Protein AF-A0A1B6L6F0-F1 (afdb_monomer)

Sequence (687 aa):
ADAGRYPHAPHSHRTSTPITMFGAASELLIATINPLDIIGNVQRLTSFTADAQIAKASQCVFVDTGARKYSDWEDYLGNNTLQKCIYCYPTRGLYENDSNNEVCISFGTSPACDLISRVVSIFDTVSTVVTVAATGVGIAALCTVPIAGPVLAATAVAGVSTSVYGVSRGSYELYDRASHSQSIGLSDAEARAHWLSIVGSSLGFAQGRMLASMTKAARAGEIMSKAGRIAFIVIEVGSLTVNGLGILHSLAVLTDKYERDELTPLDVFQFSASILFFMNAAVNMKTASTIIKEVQHDVIDSHRRELGKDARKLFDKQTGKLRGPREMHGNAKVVKQLNRIENSKDLYEMMANKNVKNHKVKLTSDGFKGMLEVNKNLKIHPLKLLEIPPTSRQAIFKATKNYANGTLTKDQFHKEMKTFCKNHQIAFESMRKETLEKLCQMYGAKDVRDITVGEKKIFENASPHEVDRLRVVLENTAQNDQMILERATEFAKSRNCTSTKDFIIFLEYFVTDLNETVSSYEGKYQKDLAAAKTQPGFNQSKFDEARGIVRGVKRVKFHKQKALDQFKCEEGYKKLNRRYDKLKTKVAPLNQKCQPGFFSDDSATYHYLKHKRFGSESLTAEQYFQLAEDVVGNPTNKTNSVLSQDGGCVMITYLEPQRGVRAIKIDRQGASGIATVMYDEKILNRD

Solvent-accessible surface area (backbone atoms only — not comparable to full-atom values): 39431 Å² total; per-residue (Å²): 142,78,91,87,82,86,91,81,87,86,88,88,81,92,84,78,88,80,92,84,90,88,81,88,82,82,87,85,81,81,85,82,82,70,94,82,74,86,78,84,82,94,72,90,81,78,87,71,83,85,83,90,77,89,76,82,90,70,87,83,77,45,67,54,100,83,70,37,49,33,91,43,60,65,48,39,61,63,66,43,87,50,67,76,45,76,49,78,44,38,72,76,74,48,86,43,63,48,99,85,56,45,75,41,65,40,75,48,62,28,39,55,67,34,70,66,49,49,53,52,52,48,47,74,65,48,69,69,68,66,72,77,80,47,96,70,71,84,80,75,79,60,73,93,70,92,76,90,65,91,84,60,87,80,76,80,88,84,83,70,47,62,35,59,49,32,37,53,52,23,50,48,53,48,49,54,31,52,73,23,74,43,75,66,44,81,87,38,72,68,33,32,52,28,52,50,34,29,52,50,19,51,46,52,47,51,48,52,52,50,50,53,51,47,48,54,35,17,59,56,20,43,78,80,52,72,67,58,38,50,53,50,45,52,48,52,53,47,47,42,47,51,31,48,51,42,36,58,50,36,51,52,51,49,50,57,28,50,78,67,76,65,67,47,75,64,52,58,48,53,33,52,48,28,49,50,53,27,51,51,42,63,75,65,67,68,52,52,70,55,53,39,42,52,45,24,48,52,56,50,46,55,63,44,68,75,37,54,77,61,19,34,54,54,47,52,60,51,50,59,71,55,23,66,93,50,57,64,64,8,38,21,55,44,26,41,37,52,74,70,39,93,54,52,51,63,52,37,48,52,57,43,34,68,78,43,49,77,37,55,59,39,69,35,95,62,47,78,84,23,36,32,29,36,49,85,33,33,65,31,14,64,68,42,56,65,73,42,53,71,71,57,46,52,52,51,46,51,51,44,41,34,39,71,69,64,75,35,53,72,68,56,46,50,64,66,42,50,61,52,28,66,76,65,57,46,72,39,52,65,58,44,52,47,42,46,52,52,50,15,59,73,69,74,36,93,45,53,66,70,43,59,44,72,94,35,54,34,54,60,78,53,47,73,68,51,44,54,49,45,40,52,41,38,57,70,68,47,60,69,39,62,68,54,51,54,54,26,41,55,51,25,32,77,66,66,46,75,38,46,66,50,39,50,48,38,38,55,39,46,50,48,54,46,50,51,49,26,50,50,52,50,52,52,50,51,55,53,46,61,59,48,67,74,44,90,85,64,50,69,68,62,57,35,44,78,71,69,46,53,91,91,59,58,65,69,60,52,37,47,50,60,48,57,55,45,62,76,42,72,66,37,51,53,53,50,50,52,54,50,52,59,45,32,68,64,33,34,68,52,39,74,68,35,70,65,22,43,85,36,51,68,55,40,32,38,45,46,71,75,31,32,52,48,87,97,45,70,52,51,69,68,55,47,49,50,50,47,31,56,47,70,63,36,72,86,23,56,75,50,75,43,62,32,40,76,61,64,33,37,41,35,35,24,48,41,35,93,78,13,35,40,34,34,36,38,43,36,91,93,48,64,23,39,74,46,57,35,59,36,73,89,36,42,85,62,126

Radius of gyration: 45.01 Å; Cα contacts (8 Å, |Δi|>4): 743; chains: 1; bounding box: 80×80×141 Å

pLDDT: mean 72.16, std 21.81, range [19.98, 97.19]

Organism: NCBI:txid36148

InterPro domains:
  IPR031962 Domain of unknown function DUF4781 [PF16013] (57-339)

Foldseek 3Di:
DDDDDDDDDDDDDDDDDDDDDDDDDDDDDFDDDDPPPPDDDDDDDDDDADDDDDDDDDPDWDADPVRFTAPADVRCQQPPPDDWDKGKAAPHNDFDADPVRHTRIDIDTHNCPDPVVVVVVVCLVVVLVPVPPPPDDDDLDPDPDDDDDDPCPPDDDDGDRNLVCLQVVLVVVLVSCVNRVHDCDCVDLVNVVSVLSNVLSVLVVVLVVLLVVLLVCLLLLHHDDPVSLVVNLVSLVVNLVSLVVQLVSLVVVQVVCVVVVNHDPSSVVSNVSSVVSNVVSVVPDDGSLVSSLVSLVVLLVVLLVLADDQLNVVSCVQLVLQCPPPNSNSSSRVSNLVVVDPCSRVLSNCCSDPLNVVQVFDFPPVRSLTFTQGLVWFGFHSVLLVVDDPVLNSQLSVLSSCVSVVVDDPVRSCVSCVVVCVVSVTGIPVLLVVLQVLVCVLVVHPGLQVDDLQNASQCPPQDPVLSVLSSCCCCPQVVVDSLLLVLLSPLCSVVVNHHSVSSSLSSNLSSLVLVVQLVVVVVVLVVVVVVQVPDPPDDPQVSCVVVVNDPPDDSSVVSSVVSSVCSVDPVSSVVSVVVQVVQLVQQVVLQVVAVPHAPDSSLRSSQLSNAQDQPPDGHDSNRQSVVQNVQVVDPVQFDDWRAHRSNQWIWTWGADQCRQKIWIWIGGVPDIYTNHIHHHPVSHPPD

Structure (mmCIF, N/CA/C/O backbone):
data_AF-A0A1B6L6F0-F1
#
_entry.id   AF-A0A1B6L6F0-F1
#
loop_
_atom_site.group_PDB
_atom_site.id
_atom_site.type_symbol
_atom_site.label_atom_id
_atom_site.label_alt_id
_atom_site.label_comp_id
_atom_site.label_asym_id
_atom_site.label_entity_id
_atom_site.label_seq_id
_atom_site.pdbx_PDB_ins_code
_atom_site.Cartn_x
_atom_site.Cartn_y
_atom_site.Cartn_z
_atom_site.occupancy
_atom_site.B_iso_or_equiv
_atom_site.auth_seq_id
_atom_site.auth_comp_id
_atom_site.auth_asym_id
_atom_site.auth_atom_id
_atom_site.pdbx_PDB_model_num
ATOM 1 N N . ALA A 1 1 ? 33.254 -48.090 -59.050 1.00 35.69 1 ALA A N 1
ATOM 2 C CA . ALA A 1 1 ? 32.115 -48.903 -58.606 1.00 35.69 1 ALA A CA 1
ATOM 3 C C . ALA A 1 1 ? 31.040 -47.963 -58.088 1.00 35.69 1 ALA A C 1
ATOM 5 O O . ALA A 1 1 ? 31.203 -47.428 -57.003 1.00 35.69 1 ALA A O 1
ATOM 6 N N . ASP A 1 2 ? 29.975 -47.614 -58.789 1.00 29.47 2 ASP A N 1
ATOM 7 C CA . ASP A 1 2 ? 29.519 -47.741 -60.181 1.00 29.47 2 ASP A CA 1
ATOM 8 C C . ASP A 1 2 ? 28.433 -46.649 -60.279 1.00 29.47 2 ASP A C 1
ATOM 10 O O . ASP A 1 2 ? 27.653 -46.488 -59.347 1.00 29.47 2 ASP A O 1
ATOM 14 N N . ALA A 1 3 ? 28.493 -45.679 -61.190 1.00 27.77 3 ALA A N 1
ATOM 15 C CA . ALA A 1 3 ? 28.316 -45.759 -62.639 1.00 27.77 3 ALA A CA 1
ATOM 16 C C . ALA A 1 3 ? 26.856 -45.985 -63.080 1.00 27.77 3 ALA A C 1
ATOM 18 O O . ALA A 1 3 ? 26.302 -47.068 -62.929 1.00 27.77 3 ALA A O 1
ATOM 19 N N . GLY A 1 4 ? 26.316 -44.975 -63.775 1.00 27.72 4 GLY A N 1
ATOM 20 C CA . GLY A 1 4 ? 25.421 -45.167 -64.919 1.00 27.72 4 GLY A CA 1
ATOM 21 C C . GLY A 1 4 ? 24.264 -44.163 -65.011 1.00 27.72 4 GLY A C 1
ATOM 22 O O . GLY A 1 4 ? 23.564 -43.967 -64.032 1.00 27.72 4 GLY A O 1
ATOM 23 N N . ARG A 1 5 ? 23.952 -43.515 -66.141 1.00 25.64 5 ARG A N 1
ATOM 24 C CA . ARG A 1 5 ? 24.497 -43.540 -67.511 1.00 25.64 5 ARG A CA 1
ATOM 25 C C . ARG A 1 5 ? 24.021 -42.278 -68.266 1.00 25.64 5 ARG A C 1
ATOM 27 O O . ARG A 1 5 ? 22.850 -41.927 -68.197 1.00 25.64 5 ARG A O 1
ATOM 34 N N . TYR A 1 6 ? 24.947 -41.669 -69.008 1.00 32.91 6 TYR A N 1
ATOM 35 C CA . TYR A 1 6 ? 24.765 -40.834 -70.217 1.00 32.91 6 TYR A CA 1
ATOM 36 C C . TYR A 1 6 ? 24.264 -41.696 -71.402 1.00 32.91 6 TYR A C 1
ATOM 38 O O . TYR A 1 6 ? 24.365 -42.923 -71.278 1.00 32.91 6 TYR A O 1
ATOM 46 N N . PRO A 1 7 ? 23.749 -41.148 -72.536 1.00 35.69 7 PRO A N 1
ATOM 47 C CA . PRO A 1 7 ? 24.580 -40.612 -73.656 1.00 35.69 7 PRO A CA 1
ATOM 48 C C . PRO A 1 7 ? 23.881 -39.519 -74.524 1.00 35.69 7 PRO A C 1
ATOM 50 O O . PRO A 1 7 ? 22.737 -39.195 -74.256 1.00 35.69 7 PRO A O 1
ATOM 53 N N . HIS A 1 8 ? 24.394 -38.881 -75.590 1.00 24.41 8 HIS A N 1
ATOM 54 C CA . HIS A 1 8 ? 25.650 -38.802 -76.365 1.00 24.41 8 HIS A CA 1
ATOM 55 C C . HIS A 1 8 ? 25.583 -37.468 -77.174 1.00 24.41 8 HIS A C 1
ATOM 57 O O . HIS A 1 8 ? 24.502 -37.068 -77.598 1.00 24.41 8 HIS A O 1
ATOM 63 N N . ALA A 1 9 ? 26.724 -36.805 -77.411 1.00 27.97 9 ALA A N 1
ATOM 64 C CA . ALA A 1 9 ? 26.930 -35.721 -78.403 1.00 27.97 9 ALA A CA 1
ATOM 65 C C . ALA A 1 9 ? 27.159 -36.324 -79.831 1.00 27.97 9 ALA A C 1
ATOM 67 O O . ALA A 1 9 ? 27.250 -37.557 -79.866 1.00 27.97 9 ALA A O 1
ATOM 68 N N . PRO A 1 10 ? 27.319 -35.593 -80.982 1.00 29.67 10 PRO A N 1
ATOM 69 C CA . PRO A 1 10 ? 28.411 -34.607 -81.183 1.00 29.67 10 PRO A CA 1
ATOM 70 C C . PRO A 1 10 ? 28.281 -33.497 -82.288 1.00 29.67 10 PRO A C 1
ATOM 72 O O . PRO A 1 10 ? 27.456 -33.542 -83.188 1.00 29.67 10 PRO A O 1
ATOM 75 N N . HIS A 1 11 ? 29.196 -32.518 -82.185 1.00 22.91 11 HIS A N 1
ATOM 76 C CA . HIS A 1 11 ? 29.999 -31.776 -83.192 1.00 22.91 11 HIS A CA 1
ATOM 77 C C . HIS A 1 11 ? 29.498 -31.191 -84.549 1.00 22.91 11 HIS A C 1
ATOM 79 O O . HIS A 1 11 ? 28.938 -31.860 -85.404 1.00 22.91 11 HIS A O 1
ATOM 85 N N . SER A 1 12 ? 30.017 -29.961 -84.764 1.00 21.78 12 SER A N 1
ATOM 86 C CA . SER A 1 12 ? 30.579 -29.306 -85.977 1.00 21.78 12 SER A CA 1
ATOM 87 C C . SER A 1 12 ? 29.665 -28.687 -87.047 1.00 21.78 12 SER A C 1
ATOM 89 O O . SER A 1 12 ? 29.074 -29.399 -87.844 1.00 21.78 12 SER A O 1
ATOM 91 N N . HIS A 1 13 ? 29.709 -27.352 -87.192 1.00 23.48 13 HIS A N 1
ATOM 92 C CA . HIS A 1 13 ? 30.521 -26.672 -88.221 1.00 23.48 13 HIS A CA 1
ATOM 93 C C . HIS A 1 13 ? 30.480 -25.134 -88.078 1.00 23.48 13 HIS A C 1
ATOM 95 O O . HIS A 1 13 ? 29.419 -24.531 -87.964 1.00 23.48 13 HIS A O 1
ATOM 101 N N . ARG A 1 14 ? 31.660 -24.497 -88.141 1.00 23.30 14 ARG A N 1
ATOM 102 C CA . ARG A 1 14 ? 31.827 -23.100 -88.579 1.00 23.30 14 ARG A CA 1
ATOM 103 C C . ARG A 1 14 ? 31.492 -23.022 -90.070 1.00 23.30 14 ARG A C 1
ATOM 105 O O . ARG A 1 14 ? 32.068 -23.799 -90.826 1.00 23.30 14 ARG A O 1
ATOM 112 N N . THR A 1 15 ? 30.709 -22.030 -90.484 1.00 22.81 15 THR A N 1
ATOM 113 C CA . THR A 1 15 ? 30.894 -21.310 -91.756 1.00 22.81 15 THR A CA 1
ATOM 114 C C . THR A 1 15 ? 30.395 -19.872 -91.617 1.00 22.81 15 THR A C 1
ATOM 116 O O . THR A 1 15 ? 29.467 -19.558 -90.880 1.00 22.81 15 THR A O 1
ATOM 119 N N . SER A 1 16 ? 31.131 -19.001 -92.281 1.00 19.98 16 SER A N 1
ATOM 120 C CA . SER A 1 16 ? 31.121 -17.546 -92.301 1.00 19.98 16 SER A CA 1
ATOM 121 C C . SER A 1 16 ? 30.266 -16.993 -93.453 1.00 19.98 16 SER A C 1
ATOM 123 O O . SER A 1 16 ? 30.499 -17.451 -94.565 1.00 19.98 16 SER A O 1
ATOM 125 N N . THR A 1 17 ? 29.441 -15.954 -93.182 1.00 25.14 17 THR A N 1
ATOM 126 C CA . THR A 1 17 ? 29.012 -14.794 -94.047 1.00 25.14 17 THR A CA 1
ATOM 127 C C . THR A 1 17 ? 28.385 -15.063 -95.444 1.00 25.14 17 THR A C 1
ATOM 129 O O . THR A 1 17 ? 28.777 -16.046 -96.056 1.00 25.14 17 THR A O 1
ATOM 132 N N . PRO A 1 18 ? 27.483 -14.218 -96.034 1.00 23.06 18 PRO A N 1
ATOM 133 C CA . PRO A 1 18 ? 27.387 -12.747 -95.915 1.00 23.06 18 PRO A CA 1
ATOM 134 C C . PRO A 1 18 ? 25.963 -12.098 -95.898 1.00 23.06 18 PRO A C 1
ATOM 136 O O . PRO A 1 18 ? 24.956 -12.694 -96.254 1.00 23.06 18 PRO A O 1
ATOM 139 N N . ILE A 1 19 ? 25.929 -10.828 -95.469 1.00 21.81 19 ILE A N 1
ATOM 140 C CA . ILE A 1 19 ? 25.274 -9.635 -96.067 1.00 21.81 19 ILE A CA 1
ATOM 141 C C . ILE A 1 19 ? 24.267 -9.902 -97.221 1.00 21.81 19 ILE A C 1
ATOM 143 O O . ILE A 1 19 ? 24.675 -10.412 -98.261 1.00 21.81 19 ILE A O 1
ATOM 147 N N . THR A 1 20 ? 22.995 -9.465 -97.120 1.00 20.48 20 THR A N 1
ATOM 148 C CA . THR A 1 20 ? 22.408 -8.262 -97.792 1.00 20.48 20 THR A CA 1
ATOM 149 C C . THR A 1 20 ? 20.879 -8.155 -97.577 1.00 20.48 20 THR A C 1
ATOM 151 O O . THR A 1 20 ? 20.165 -9.149 -97.518 1.00 20.48 20 THR A O 1
ATOM 154 N N . MET A 1 21 ? 20.439 -6.899 -97.452 1.00 22.27 21 MET A N 1
ATOM 155 C CA . MET A 1 21 ? 19.117 -6.300 -97.210 1.00 22.27 21 MET A CA 1
ATOM 156 C C . MET A 1 21 ? 17.958 -6.695 -98.148 1.00 22.27 21 MET A C 1
ATOM 158 O O . MET A 1 21 ? 18.197 -7.040 -99.297 1.00 22.27 21 MET A O 1
ATOM 162 N N . PHE A 1 22 ? 16.713 -6.508 -97.672 1.00 21.23 22 PHE A N 1
ATOM 163 C CA . PHE A 1 22 ? 15.657 -5.571 -98.151 1.00 21.23 22 PHE A CA 1
ATOM 164 C C . PHE A 1 22 ? 14.320 -5.962 -97.453 1.00 21.23 22 PHE A C 1
ATOM 166 O O . PHE A 1 22 ? 13.995 -7.139 -97.399 1.00 21.23 22 PHE A O 1
ATOM 173 N N . GLY A 1 23 ? 13.496 -5.081 -96.875 1.00 20.06 23 GLY A N 1
ATOM 174 C CA . GLY A 1 23 ? 13.541 -3.628 -96.864 1.00 20.06 23 GLY A CA 1
ATOM 175 C C . GLY A 1 23 ? 12.577 -2.962 -95.865 1.00 20.06 23 GLY A C 1
ATOM 176 O O . GLY A 1 23 ? 11.633 -3.565 -95.368 1.00 20.06 23 GLY A O 1
ATOM 177 N N . ALA A 1 24 ? 12.910 -1.690 -95.629 1.00 22.73 24 ALA A N 1
ATOM 178 C CA . ALA A 1 24 ? 12.076 -0.515 -95.368 1.00 22.73 24 ALA A CA 1
ATOM 179 C C . ALA A 1 24 ? 10.987 -0.548 -94.273 1.00 22.73 24 ALA A C 1
ATOM 181 O O . ALA A 1 24 ? 9.863 -0.974 -94.516 1.00 22.73 24 ALA A O 1
ATOM 182 N N . ALA A 1 25 ? 11.287 0.110 -93.145 1.00 20.48 25 ALA A N 1
ATOM 183 C CA . ALA A 1 25 ? 10.389 1.083 -92.509 1.00 20.48 25 ALA A CA 1
ATOM 184 C C . ALA A 1 25 ? 11.204 2.046 -91.613 1.00 20.48 25 ALA A C 1
ATOM 186 O O . ALA A 1 25 ? 11.531 1.724 -90.477 1.00 20.48 25 ALA A O 1
ATOM 187 N N . SER A 1 26 ? 11.580 3.181 -92.215 1.00 21.56 26 SER A N 1
ATOM 188 C CA . SER A 1 26 ? 11.827 4.523 -91.643 1.00 21.56 26 SER A CA 1
ATOM 189 C C . SER A 1 26 ? 12.315 4.656 -90.187 1.00 21.56 26 SER A C 1
ATOM 191 O O . SER A 1 26 ? 11.557 4.501 -89.232 1.00 21.56 26 SER A O 1
ATOM 193 N N . GLU A 1 27 ? 13.581 5.064 -90.067 1.00 23.25 27 GLU A N 1
ATOM 194 C CA . GLU A 1 27 ? 14.287 5.500 -88.859 1.00 23.25 27 GLU A CA 1
ATOM 195 C C . GLU A 1 27 ? 13.690 6.784 -88.250 1.00 23.25 27 GLU A C 1
ATOM 197 O O . GLU A 1 27 ? 13.396 7.742 -88.964 1.00 23.25 27 GLU A O 1
ATOM 202 N N . LEU A 1 28 ? 13.588 6.831 -86.917 1.00 23.06 28 LEU A N 1
ATOM 203 C CA . LEU A 1 28 ? 13.359 8.053 -86.142 1.00 23.06 28 LEU A CA 1
ATOM 204 C C . LEU A 1 28 ? 14.646 8.351 -85.356 1.00 23.06 28 LEU A C 1
ATOM 206 O O . LEU A 1 28 ? 14.874 7.820 -84.270 1.00 23.06 28 LEU A O 1
ATOM 210 N N . LEU A 1 29 ? 15.537 9.139 -85.954 1.00 22.00 29 LEU A N 1
ATOM 211 C CA . LEU A 1 29 ? 16.814 9.539 -85.364 1.00 22.00 29 LEU A CA 1
ATOM 212 C C . LEU A 1 29 ? 16.585 10.774 -84.471 1.00 22.00 29 LEU A C 1
ATOM 214 O O . LEU A 1 29 ? 16.210 11.831 -84.974 1.00 22.00 29 LEU A O 1
ATOM 218 N N . ILE A 1 30 ? 16.802 10.671 -83.156 1.00 24.61 30 ILE A N 1
ATOM 219 C CA . ILE A 1 30 ? 16.912 11.853 -82.282 1.00 24.61 30 ILE A CA 1
ATOM 220 C C . ILE A 1 30 ? 18.356 12.351 -82.387 1.00 24.61 30 ILE A C 1
ATOM 222 O O . ILE A 1 30 ? 19.286 11.666 -81.965 1.00 24.61 30 ILE A O 1
ATOM 226 N N . ALA A 1 31 ? 18.557 13.526 -82.982 1.00 22.78 31 ALA A N 1
ATOM 227 C CA . ALA A 1 31 ? 19.866 14.163 -83.052 1.00 22.78 31 ALA A CA 1
ATOM 228 C C . ALA A 1 31 ? 20.192 14.860 -81.719 1.00 22.78 31 ALA A C 1
ATOM 230 O O . ALA A 1 31 ? 19.588 15.874 -81.369 1.00 22.78 31 ALA A O 1
ATOM 231 N N . THR A 1 32 ? 21.166 14.331 -80.979 1.00 24.58 32 THR A N 1
ATOM 232 C CA . THR A 1 32 ? 21.718 14.959 -79.770 1.00 24.58 32 THR A CA 1
ATOM 233 C C . THR A 1 32 ? 22.842 15.916 -80.173 1.00 24.58 32 THR A C 1
ATOM 235 O O . THR A 1 32 ? 23.889 15.471 -80.639 1.00 24.58 32 THR A O 1
ATOM 238 N N . ILE A 1 33 ? 22.653 17.231 -80.014 1.00 25.19 33 ILE A N 1
ATOM 239 C CA . ILE A 1 33 ? 23.718 18.222 -80.252 1.00 25.19 33 ILE A CA 1
ATOM 240 C C . ILE A 1 33 ? 24.505 18.427 -78.953 1.00 25.19 33 ILE A C 1
ATOM 242 O O . ILE A 1 33 ? 23.935 18.777 -77.919 1.00 25.19 33 ILE A O 1
ATOM 246 N N . ASN A 1 34 ? 25.820 18.211 -79.012 1.00 25.19 34 ASN A N 1
ATOM 247 C CA . ASN A 1 34 ? 26.744 18.433 -77.900 1.00 25.19 34 ASN A CA 1
ATOM 248 C C . ASN A 1 34 ? 27.069 19.943 -77.772 1.00 25.19 34 ASN A C 1
ATOM 250 O O . ASN A 1 34 ? 27.302 20.585 -78.797 1.00 25.19 34 ASN A O 1
ATOM 254 N N . PRO A 1 35 ? 27.152 20.549 -76.570 1.00 25.62 35 PRO A N 1
ATOM 255 C CA . PRO A 1 35 ? 27.243 22.012 -76.422 1.00 25.62 35 PRO A CA 1
ATOM 256 C C . PRO A 1 35 ? 28.583 22.671 -76.809 1.00 25.62 35 PRO A C 1
ATOM 258 O O . PRO A 1 35 ? 28.769 23.850 -76.516 1.00 25.62 35 PRO A O 1
ATOM 261 N N . LEU A 1 36 ? 29.535 21.954 -77.416 1.00 27.59 36 LEU A N 1
ATOM 262 C CA . LEU A 1 36 ? 30.894 22.464 -77.667 1.00 27.59 36 LEU A CA 1
ATOM 263 C C . LEU A 1 36 ? 31.142 23.042 -79.075 1.00 27.59 36 LEU A C 1
ATOM 265 O O . LEU A 1 36 ? 32.186 23.654 -79.269 1.00 27.59 36 LEU A O 1
ATOM 269 N N . ASP A 1 37 ? 30.190 22.958 -80.013 1.00 28.44 37 ASP A N 1
ATOM 270 C CA . ASP A 1 37 ? 30.407 23.380 -81.416 1.00 28.44 37 ASP A CA 1
ATOM 271 C C . ASP A 1 37 ? 29.760 24.722 -81.826 1.00 28.44 37 ASP A C 1
ATOM 273 O O . ASP A 1 37 ? 29.748 25.077 -83.003 1.00 28.44 37 ASP A O 1
ATOM 277 N N . ILE A 1 38 ? 29.258 25.537 -80.889 1.00 32.72 38 ILE A N 1
ATOM 278 C CA . ILE A 1 38 ? 28.699 26.865 -81.221 1.00 32.72 38 ILE A CA 1
ATOM 279 C C . ILE A 1 38 ? 29.758 27.962 -81.032 1.00 32.72 38 ILE A C 1
ATOM 281 O O . ILE A 1 38 ? 29.646 28.825 -80.164 1.00 32.72 38 ILE A O 1
ATOM 285 N N . ILE A 1 39 ? 30.792 27.952 -81.876 1.00 32.22 39 ILE A N 1
ATOM 286 C CA . ILE A 1 39 ? 31.568 29.157 -82.206 1.00 32.22 39 ILE A CA 1
ATOM 287 C C . ILE A 1 39 ? 31.735 29.203 -83.728 1.00 32.22 39 ILE A C 1
ATOM 289 O O . ILE A 1 39 ? 32.625 28.569 -84.283 1.00 32.22 39 ILE A O 1
ATOM 293 N N . GLY A 1 40 ? 30.898 30.001 -84.397 1.00 27.89 40 GLY A N 1
ATOM 294 C CA . GLY A 1 40 ? 31.139 30.444 -85.774 1.00 27.89 40 GLY A CA 1
ATOM 295 C C . GLY A 1 40 ? 30.026 30.136 -86.779 1.00 27.89 40 GLY A C 1
ATOM 296 O O . GLY A 1 40 ? 29.851 29.005 -87.202 1.00 27.89 40 GLY A O 1
ATOM 297 N N . ASN A 1 41 ? 29.382 31.213 -87.240 1.00 27.98 41 ASN A N 1
ATOM 298 C CA . ASN A 1 41 ? 28.569 31.355 -88.454 1.00 27.98 41 ASN A CA 1
ATOM 299 C C . ASN A 1 41 ? 27.222 30.614 -88.555 1.00 27.98 41 ASN A C 1
ATOM 301 O O . ASN A 1 41 ? 27.117 29.423 -88.817 1.00 27.98 41 ASN A O 1
ATOM 305 N N . VAL A 1 42 ? 26.167 31.432 -88.492 1.00 34.97 42 VAL A N 1
ATOM 306 C CA . VAL A 1 42 ? 24.791 31.127 -88.891 1.00 34.97 42 VAL A CA 1
ATOM 307 C C . VAL A 1 42 ? 24.750 30.755 -90.380 1.00 34.97 42 VAL A C 1
ATOM 309 O O . VAL A 1 42 ? 24.923 31.618 -91.240 1.00 34.97 42 VAL A O 1
ATOM 312 N N . GLN A 1 43 ? 24.450 29.494 -90.695 1.00 29.75 43 GLN A N 1
ATOM 313 C CA . GLN A 1 43 ? 23.900 29.099 -91.994 1.00 29.75 43 GLN A CA 1
ATOM 314 C C . GLN A 1 43 ? 22.518 28.469 -91.794 1.00 29.75 43 GLN A C 1
ATOM 316 O O . GLN A 1 43 ? 22.340 27.565 -90.982 1.00 29.75 43 GLN A O 1
ATOM 321 N N . ARG A 1 44 ? 21.528 28.997 -92.528 1.00 31.03 44 ARG A N 1
ATOM 322 C CA . ARG A 1 44 ? 20.148 28.493 -92.603 1.00 31.03 44 ARG A CA 1
ATOM 323 C C . ARG A 1 44 ? 20.143 27.009 -92.973 1.00 31.03 44 ARG A C 1
ATOM 325 O O . ARG A 1 44 ? 20.615 26.669 -94.055 1.00 31.03 44 ARG A O 1
ATOM 332 N N . LEU A 1 45 ? 19.516 26.170 -92.150 1.00 28.41 45 LEU A N 1
ATOM 333 C CA . LEU A 1 45 ? 19.062 24.847 -92.575 1.00 28.41 45 LEU A CA 1
ATOM 334 C C . LEU A 1 45 ? 17.663 24.970 -93.193 1.00 28.41 45 LEU A C 1
ATOM 336 O O . LEU A 1 45 ? 16.743 25.538 -92.611 1.00 28.41 45 LEU A O 1
ATOM 340 N N . THR A 1 46 ? 17.578 24.502 -94.432 1.00 29.31 46 THR A N 1
ATOM 341 C CA . THR A 1 46 ? 16.419 24.445 -95.327 1.00 29.31 46 THR A CA 1
ATOM 342 C C . THR A 1 46 ? 15.264 23.611 -94.769 1.00 29.31 46 THR A C 1
ATOM 344 O O . THR A 1 46 ? 15.480 22.578 -94.144 1.00 29.31 46 THR A O 1
ATOM 347 N N . SER A 1 47 ? 14.039 24.054 -95.064 1.00 26.75 47 SER A N 1
ATOM 348 C CA . SER A 1 47 ? 12.756 23.413 -94.748 1.00 26.75 47 SER A CA 1
ATOM 349 C C . SER A 1 47 ? 12.673 21.962 -95.241 1.00 26.75 47 SER A C 1
ATOM 351 O O . SER A 1 47 ? 12.838 21.716 -96.437 1.00 26.75 47 SER A O 1
ATOM 353 N N . PHE A 1 48 ? 12.343 21.023 -94.350 1.00 27.77 48 PHE A N 1
ATOM 354 C CA . PHE A 1 48 ? 11.959 19.656 -94.711 1.00 27.77 48 PHE A CA 1
ATOM 355 C C . PHE A 1 48 ? 10.446 19.597 -94.956 1.00 27.77 48 PHE A C 1
ATOM 357 O O . PHE A 1 48 ? 9.661 19.908 -94.068 1.00 27.77 48 PHE A O 1
ATOM 364 N N . THR A 1 49 ? 10.032 19.211 -96.162 1.00 25.95 49 THR A N 1
ATOM 365 C CA . THR A 1 49 ? 8.626 18.952 -96.511 1.00 25.95 49 THR A CA 1
ATOM 366 C C . THR A 1 49 ? 8.372 17.451 -96.371 1.00 25.95 49 THR A C 1
ATOM 368 O O . THR A 1 49 ? 9.025 16.662 -97.052 1.00 25.95 49 THR A O 1
ATOM 371 N N . ALA A 1 50 ? 7.474 17.045 -95.470 1.00 31.50 50 ALA A N 1
ATOM 372 C CA . ALA A 1 50 ? 7.142 15.637 -95.249 1.00 31.50 50 ALA A CA 1
ATOM 373 C C . ALA A 1 50 ? 6.050 15.168 -96.225 1.00 31.50 50 ALA A C 1
ATOM 375 O O . ALA A 1 50 ? 5.001 15.802 -96.337 1.00 31.50 50 ALA A O 1
ATOM 376 N N . ASP A 1 51 ? 6.305 14.056 -96.916 1.00 28.30 51 ASP A N 1
ATOM 377 C CA . ASP A 1 51 ? 5.358 13.396 -97.816 1.00 28.30 51 ASP A CA 1
ATOM 378 C C . ASP A 1 51 ? 4.424 12.486 -96.996 1.00 28.30 51 ASP A C 1
ATOM 380 O O . ASP A 1 51 ? 4.875 11.647 -96.210 1.00 28.30 51 ASP A O 1
ATOM 384 N N . ALA A 1 52 ? 3.112 12.683 -97.120 1.00 36.06 52 ALA A N 1
ATOM 385 C CA . ALA A 1 52 ? 2.122 12.043 -96.261 1.00 36.06 52 ALA A CA 1
ATOM 386 C C . ALA A 1 52 ? 1.752 10.634 -96.759 1.00 36.06 52 ALA A C 1
ATOM 388 O O . ALA A 1 52 ? 0.978 10.479 -97.703 1.00 36.06 52 ALA A O 1
ATOM 389 N N . GLN A 1 53 ? 2.208 9.595 -96.054 1.00 34.16 53 GLN A N 1
ATOM 390 C CA . GLN A 1 53 ? 1.534 8.292 -96.040 1.00 34.16 53 GLN A CA 1
ATOM 391 C C . GLN A 1 53 ? 1.225 7.865 -94.602 1.00 34.16 53 GLN A C 1
ATOM 393 O O . GLN A 1 53 ? 2.097 7.459 -93.840 1.00 34.16 53 GLN A O 1
ATOM 398 N N . ILE A 1 54 ? -0.057 7.958 -94.236 1.00 38.56 54 ILE A N 1
ATOM 399 C CA . ILE A 1 54 ? -0.594 7.507 -92.950 1.00 38.56 54 ILE A CA 1
ATOM 400 C C . ILE A 1 54 ? -0.753 5.981 -92.994 1.00 38.56 54 ILE A C 1
ATOM 402 O O . ILE A 1 54 ? -1.682 5.463 -93.618 1.00 38.56 54 ILE A O 1
ATOM 406 N N . ALA A 1 55 ? 0.127 5.256 -92.301 1.00 33.59 55 ALA A N 1
ATOM 407 C CA . ALA A 1 55 ? -0.103 3.862 -91.930 1.00 33.59 55 ALA A CA 1
ATOM 408 C C . ALA A 1 55 ? -0.893 3.793 -90.606 1.00 33.59 55 ALA A C 1
ATOM 410 O O . ALA A 1 55 ? -0.634 4.541 -89.665 1.00 33.59 55 ALA A O 1
ATOM 411 N N . LYS A 1 56 ? -1.898 2.909 -90.554 1.00 35.84 56 LYS A N 1
ATOM 412 C CA . LYS A 1 56 ? -2.831 2.713 -89.427 1.00 35.84 56 LYS A CA 1
ATOM 413 C C . LYS A 1 56 ? -2.120 2.420 -88.093 1.00 35.84 56 LYS A C 1
ATOM 415 O O . LYS A 1 56 ? -1.189 1.628 -88.048 1.00 35.84 56 LYS A O 1
ATOM 420 N N . ALA A 1 57 ? -2.669 3.009 -87.026 1.00 42.47 57 ALA A N 1
ATOM 421 C CA . ALA A 1 57 ? -2.213 3.012 -85.635 1.00 42.47 57 ALA A CA 1
ATOM 422 C C . ALA A 1 57 ? -1.610 1.691 -85.106 1.00 42.47 57 ALA A C 1
ATOM 424 O O . ALA A 1 57 ? -2.326 0.761 -84.734 1.00 42.47 57 ALA A O 1
ATOM 425 N N . SER A 1 58 ? -0.285 1.670 -84.973 1.00 44.53 58 SER A N 1
ATOM 426 C CA . SER A 1 58 ? 0.441 0.865 -83.990 1.00 44.53 58 SER A CA 1
ATOM 427 C C . SER A 1 58 ? 0.584 1.677 -82.699 1.00 44.53 58 SER A C 1
ATOM 429 O O . SER A 1 58 ? 0.985 2.837 -82.740 1.00 44.53 58 SER A O 1
ATOM 431 N N . GLN A 1 59 ? 0.230 1.086 -81.557 1.00 55.38 59 GLN A N 1
ATOM 432 C CA . GLN A 1 59 ? 0.361 1.696 -80.230 1.00 55.38 59 GLN A CA 1
ATOM 433 C C . GLN A 1 59 ? 1.834 2.097 -80.001 1.00 55.38 59 GLN A C 1
ATOM 435 O O . GLN A 1 59 ? 2.709 1.233 -79.995 1.00 55.38 59 GLN A O 1
ATOM 440 N N . CYS A 1 60 ? 2.123 3.397 -79.897 1.00 61.16 60 CYS A N 1
ATOM 441 C CA . CYS A 1 60 ? 3.486 3.901 -79.721 1.00 61.16 60 CYS A CA 1
ATOM 442 C C . CYS A 1 60 ? 3.981 3.533 -78.312 1.00 61.16 60 CYS A C 1
ATOM 444 O O . CYS A 1 60 ? 3.323 3.871 -77.331 1.00 61.16 60 CYS A O 1
ATOM 446 N N . VAL A 1 61 ? 5.100 2.807 -78.207 1.00 65.62 61 VAL A N 1
ATOM 447 C CA . VAL A 1 61 ? 5.720 2.437 -76.923 1.00 65.62 61 VAL A CA 1
ATOM 448 C C . VAL A 1 61 ? 6.938 3.324 -76.717 1.00 65.62 61 VAL A C 1
ATOM 450 O O . VAL A 1 61 ? 7.860 3.298 -77.530 1.00 65.62 61 VAL A O 1
ATOM 453 N N . PHE A 1 62 ? 6.948 4.093 -75.632 1.00 77.06 62 PHE A N 1
ATOM 454 C CA . PHE A 1 62 ? 8.050 4.992 -75.306 1.00 77.06 62 PHE A CA 1
ATOM 455 C C . PHE A 1 62 ? 9.085 4.257 -74.454 1.00 77.06 62 PHE A C 1
ATOM 457 O O . PHE A 1 62 ? 8.732 3.581 -73.483 1.00 77.06 62 PHE A O 1
ATOM 464 N N . VAL A 1 63 ? 10.356 4.343 -74.852 1.00 74.38 63 VAL A N 1
ATOM 465 C CA . VAL A 1 63 ? 11.466 3.611 -74.230 1.00 74.38 63 VAL A CA 1
ATOM 466 C C . VAL A 1 63 ? 12.684 4.523 -74.097 1.00 74.38 63 VAL A C 1
ATOM 468 O O . VAL A 1 63 ? 12.973 5.293 -75.012 1.00 74.38 63 VAL A O 1
ATOM 471 N N . ASP A 1 64 ? 13.394 4.455 -72.969 1.00 76.25 64 ASP A N 1
ATOM 472 C CA . ASP A 1 64 ? 14.647 5.193 -72.759 1.00 76.25 64 ASP A CA 1
ATOM 473 C C . ASP A 1 64 ? 15.904 4.350 -73.062 1.00 76.25 64 ASP A C 1
ATOM 475 O O . ASP A 1 64 ? 15.832 3.174 -73.427 1.00 76.25 64 ASP A O 1
ATOM 479 N N . THR A 1 65 ? 17.091 4.945 -72.905 1.00 64.44 65 THR A N 1
ATOM 480 C CA . THR A 1 65 ? 18.382 4.270 -73.141 1.00 64.44 65 THR A CA 1
ATOM 481 C C . THR A 1 65 ? 18.636 3.084 -72.203 1.00 64.44 65 THR A C 1
ATOM 483 O O . THR A 1 65 ? 19.499 2.260 -72.493 1.00 64.44 65 THR A O 1
ATOM 486 N N . GLY A 1 66 ? 17.892 2.976 -71.097 1.00 58.59 66 GLY A N 1
ATOM 487 C CA . GLY A 1 66 ? 17.922 1.860 -70.149 1.00 58.59 66 GLY A CA 1
ATOM 488 C C . GLY A 1 66 ? 16.895 0.764 -70.451 1.00 58.59 66 GLY A C 1
ATOM 489 O O . GLY A 1 66 ? 16.659 -0.099 -69.601 1.00 58.59 66 GLY A O 1
ATOM 490 N N . ALA A 1 67 ? 16.268 0.800 -71.632 1.00 67.62 67 ALA A N 1
ATOM 491 C CA . ALA A 1 67 ? 15.199 -0.103 -72.055 1.00 67.62 67 ALA A CA 1
ATOM 492 C C . ALA A 1 67 ? 13.969 -0.106 -71.121 1.00 67.62 67 ALA A C 1
ATOM 494 O O . ALA A 1 67 ? 13.214 -1.084 -71.089 1.00 67.62 67 ALA A O 1
ATOM 495 N N . ARG A 1 68 ? 13.745 0.984 -70.370 1.00 69.31 68 ARG A N 1
ATOM 496 C CA . ARG A 1 68 ? 12.557 1.168 -69.522 1.00 69.31 68 ARG A CA 1
ATOM 497 C C . ARG A 1 68 ? 11.359 1.504 -70.384 1.00 69.31 68 ARG A C 1
ATOM 499 O O . ARG A 1 68 ? 11.463 2.356 -71.258 1.00 69.31 68 ARG A O 1
ATOM 506 N N . LYS A 1 69 ? 10.227 0.846 -70.144 1.00 77.88 69 LYS A N 1
ATOM 507 C CA . LYS A 1 69 ? 8.983 1.100 -70.884 1.00 77.88 69 LYS A CA 1
ATOM 508 C C . LYS A 1 69 ? 8.104 2.090 -70.130 1.00 77.88 69 LYS A C 1
ATOM 510 O O . LYS A 1 69 ? 7.893 1.902 -68.935 1.00 77.88 69 LYS A O 1
ATOM 515 N N . TYR A 1 70 ? 7.559 3.063 -70.850 1.00 74.62 70 TYR A N 1
ATOM 516 C CA . TYR A 1 70 ? 6.655 4.087 -70.326 1.00 74.62 70 TYR A CA 1
ATOM 517 C C . TYR A 1 70 ? 5.253 3.918 -70.902 1.00 74.62 70 TYR A C 1
ATOM 519 O O . TYR A 1 70 ? 5.079 3.457 -72.035 1.00 74.62 70 TYR A O 1
ATOM 527 N N . SER A 1 71 ? 4.256 4.253 -70.090 1.00 74.56 71 SER A N 1
ATOM 528 C CA . SER A 1 71 ? 2.845 4.043 -70.416 1.00 74.56 71 SER A CA 1
ATOM 529 C C . SER A 1 71 ? 2.319 5.037 -71.455 1.00 74.56 71 SER A C 1
ATOM 531 O O . SER A 1 71 ? 1.530 4.649 -72.319 1.00 74.56 71 SER A O 1
ATOM 533 N N . ASP A 1 72 ? 2.806 6.278 -71.424 1.00 77.06 72 ASP A N 1
ATOM 534 C CA . ASP A 1 72 ? 2.535 7.327 -72.404 1.00 77.06 72 ASP A CA 1
ATOM 535 C C . ASP A 1 72 ? 3.692 8.349 -72.486 1.00 77.06 72 ASP A C 1
ATOM 537 O O . ASP A 1 72 ? 4.763 8.162 -71.904 1.00 77.06 72 ASP A O 1
ATOM 541 N N . TRP A 1 73 ? 3.507 9.400 -73.288 1.00 77.06 73 TRP A N 1
ATOM 542 C CA . TRP A 1 73 ? 4.543 10.398 -73.552 1.00 77.06 73 TRP A C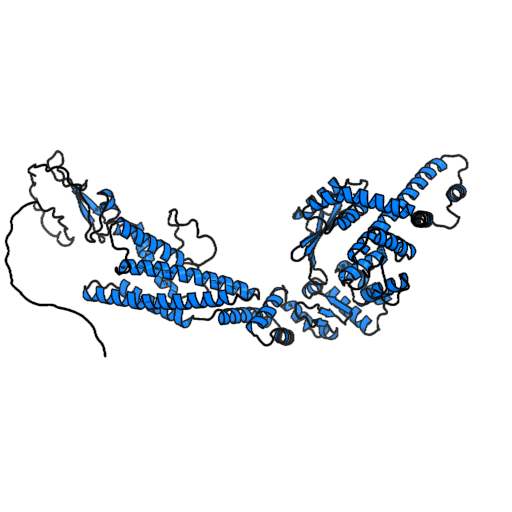A 1
ATOM 543 C C . TRP A 1 73 ? 4.838 11.306 -72.354 1.00 77.06 73 TRP A C 1
ATOM 545 O O . TRP A 1 73 ? 5.991 11.672 -72.128 1.00 77.06 73 TRP A O 1
ATOM 555 N N . GLU A 1 74 ? 3.818 11.645 -71.568 1.00 78.94 74 GLU A N 1
ATOM 556 C CA . GLU A 1 74 ? 3.986 12.468 -70.367 1.00 78.94 74 GLU A CA 1
ATOM 557 C C . GLU A 1 74 ? 4.716 11.672 -69.278 1.00 78.94 74 GLU A C 1
ATOM 559 O O . GLU A 1 74 ? 5.597 12.202 -68.600 1.00 78.94 74 GLU A O 1
ATOM 564 N N . ASP A 1 75 ? 4.424 10.373 -69.172 1.00 71.56 75 ASP A N 1
ATOM 565 C CA . ASP A 1 75 ? 5.139 9.430 -68.310 1.00 71.56 75 ASP A CA 1
ATOM 566 C C . ASP A 1 75 ? 6.627 9.326 -68.693 1.00 71.56 75 ASP A C 1
ATOM 568 O O . ASP A 1 75 ? 7.502 9.390 -67.829 1.00 71.56 75 ASP A O 1
ATOM 572 N N . TYR A 1 76 ? 6.943 9.276 -69.993 1.00 77.12 76 TYR A N 1
ATOM 573 C CA . TYR A 1 76 ? 8.329 9.338 -70.470 1.00 77.12 76 TYR A CA 1
ATOM 574 C C . TYR A 1 76 ? 9.015 10.655 -70.082 1.00 77.12 76 TYR A C 1
ATOM 576 O O . TYR A 1 76 ? 10.122 10.631 -69.545 1.00 77.12 76 TYR A O 1
ATOM 584 N N . LEU A 1 77 ? 8.385 11.811 -70.312 1.00 78.31 77 LEU A N 1
ATOM 585 C CA . LEU A 1 77 ? 8.993 13.110 -69.998 1.00 78.31 77 LEU A CA 1
ATOM 586 C C . LEU A 1 77 ? 9.189 13.325 -68.491 1.00 78.31 77 LEU A C 1
ATOM 588 O O . LEU A 1 77 ? 10.205 13.899 -68.094 1.00 78.31 77 LEU A O 1
ATOM 592 N N . GLY A 1 78 ? 8.260 12.843 -67.662 1.00 68.38 78 GLY A N 1
ATOM 593 C CA . GLY A 1 78 ? 8.301 13.000 -66.207 1.00 68.38 78 GLY A CA 1
ATOM 594 C C . GLY A 1 78 ? 9.192 11.994 -65.473 1.00 68.38 78 GLY A C 1
ATOM 595 O O . GLY A 1 78 ? 9.782 12.351 -64.456 1.00 68.38 78 GLY A O 1
ATOM 596 N N . ASN A 1 79 ? 9.321 10.761 -65.978 1.00 66.50 79 ASN A N 1
ATOM 597 C CA . ASN A 1 79 ? 9.922 9.642 -65.235 1.00 66.50 79 ASN A CA 1
ATOM 598 C C . ASN A 1 79 ? 11.109 8.963 -65.952 1.00 66.50 79 ASN A C 1
ATOM 600 O O . ASN A 1 79 ? 11.536 7.870 -65.559 1.00 66.50 79 ASN A O 1
ATOM 604 N N . ASN A 1 80 ? 11.666 9.565 -67.010 1.00 71.56 80 ASN A N 1
ATOM 605 C CA . ASN A 1 80 ? 12.861 9.014 -67.658 1.00 71.56 80 ASN A CA 1
ATOM 606 C C . ASN A 1 80 ? 14.112 9.055 -66.768 1.00 71.56 80 ASN A C 1
ATOM 608 O O . ASN A 1 80 ? 14.279 9.931 -65.918 1.00 71.56 80 ASN A O 1
ATOM 612 N N . THR A 1 81 ? 15.023 8.107 -67.009 1.00 66.62 81 THR A N 1
ATOM 613 C CA . THR A 1 81 ? 16.296 7.988 -66.278 1.00 66.62 81 THR A CA 1
ATOM 614 C C . THR A 1 81 ? 17.484 8.603 -67.024 1.00 66.62 81 THR A C 1
ATOM 616 O O . THR A 1 81 ? 18.639 8.267 -66.751 1.00 66.62 81 THR A O 1
ATOM 619 N N . LEU A 1 82 ? 17.228 9.517 -67.970 1.00 70.88 82 LEU A N 1
ATOM 620 C CA . LEU A 1 82 ? 18.291 10.168 -68.733 1.00 70.88 82 LEU A CA 1
ATOM 621 C C . LEU A 1 82 ? 19.230 10.942 -67.798 1.00 70.88 82 LEU A C 1
ATOM 623 O O . LEU A 1 82 ? 18.814 11.559 -66.813 1.00 70.88 82 LEU A O 1
ATOM 627 N N . GLN A 1 83 ? 20.522 10.924 -68.133 1.00 60.09 83 GLN A N 1
ATOM 628 C CA . GLN A 1 83 ? 21.512 11.759 -67.457 1.00 60.09 83 GLN A CA 1
ATOM 629 C C . GLN A 1 83 ? 21.136 13.239 -67.589 1.00 60.09 83 GLN A C 1
ATOM 631 O O . GLN A 1 83 ? 20.407 13.616 -68.501 1.00 60.09 83 GLN A O 1
ATOM 636 N N . LYS A 1 84 ? 21.673 14.087 -66.702 1.00 59.22 84 LYS A N 1
ATOM 637 C CA . LYS A 1 84 ? 21.414 15.534 -66.706 1.00 59.22 84 LYS A CA 1
ATOM 638 C C . LYS A 1 84 ? 21.690 16.137 -68.082 1.00 59.22 84 LYS A C 1
ATOM 640 O O . LYS A 1 84 ? 22.843 16.372 -68.437 1.00 59.22 84 LYS A O 1
ATOM 645 N N . CYS A 1 85 ? 20.632 16.413 -68.828 1.00 57.72 85 CYS A N 1
ATOM 646 C CA . CYS A 1 85 ? 20.720 16.971 -70.166 1.00 57.72 85 CYS A CA 1
ATOM 647 C C . CYS A 1 85 ? 19.519 17.874 -70.465 1.00 57.72 85 CYS A C 1
ATOM 649 O O . CYS A 1 85 ? 18.487 17.830 -69.789 1.00 57.72 85 CYS A O 1
ATOM 651 N N . ILE A 1 86 ? 19.687 18.717 -71.482 1.00 62.19 86 ILE A N 1
ATOM 652 C CA . ILE A 1 86 ? 18.590 19.387 -72.180 1.00 62.19 86 ILE A CA 1
ATOM 653 C C . ILE A 1 86 ? 18.438 18.631 -73.494 1.00 62.19 86 ILE A C 1
ATOM 655 O O . ILE A 1 86 ? 19.420 18.482 -74.220 1.00 62.19 86 ILE A O 1
ATOM 659 N N . TYR A 1 87 ? 17.244 18.132 -73.788 1.00 61.09 87 TYR A N 1
ATOM 660 C CA . TYR A 1 87 ? 16.984 17.362 -75.000 1.00 61.09 87 TYR A CA 1
ATOM 661 C C . TYR A 1 87 ? 15.794 17.939 -75.769 1.00 61.09 87 TYR A C 1
ATOM 663 O O . TYR A 1 87 ? 14.878 18.534 -75.196 1.00 61.09 87 TYR A O 1
ATOM 671 N N . CYS A 1 88 ? 15.872 17.805 -77.093 1.00 67.12 88 CYS A N 1
ATOM 672 C CA . CYS A 1 88 ? 14.841 18.202 -78.045 1.00 67.12 88 CYS A CA 1
ATOM 673 C C . CYS A 1 88 ? 13.964 16.989 -78.358 1.00 67.12 88 CYS A C 1
ATOM 675 O O . CYS A 1 88 ? 14.489 15.896 -78.583 1.00 67.12 88 CYS A O 1
ATOM 677 N N . TYR A 1 89 ? 12.648 17.168 -78.357 1.00 70.31 89 TYR A N 1
ATOM 678 C CA . TYR A 1 89 ? 11.690 16.083 -78.529 1.00 70.31 89 TYR A CA 1
ATOM 679 C C . TYR A 1 89 ? 10.400 16.562 -79.216 1.00 70.31 89 TYR A C 1
ATOM 681 O O . TYR A 1 89 ? 10.086 17.753 -79.168 1.00 70.31 89 TYR A O 1
ATOM 689 N N . PRO A 1 90 ? 9.623 15.671 -79.858 1.00 74.19 90 PRO A N 1
ATOM 690 C CA . PRO A 1 90 ? 8.348 16.043 -80.469 1.00 74.19 90 PRO A CA 1
ATOM 691 C C . PRO A 1 90 ? 7.320 16.459 -79.411 1.00 74.19 90 PRO A C 1
ATOM 693 O O . PRO A 1 90 ? 7.126 15.750 -78.423 1.00 74.19 90 PRO A O 1
ATOM 696 N N . THR A 1 91 ? 6.605 17.565 -79.628 1.00 71.94 91 THR A N 1
ATOM 697 C CA . THR A 1 91 ? 5.705 18.173 -78.621 1.00 71.94 91 THR A CA 1
ATOM 698 C C . THR A 1 91 ? 4.613 17.226 -78.100 1.00 71.94 91 THR A C 1
ATOM 700 O O . THR A 1 91 ? 4.104 17.426 -77.003 1.00 71.94 91 THR A O 1
ATOM 703 N N . ARG A 1 92 ? 4.256 16.177 -78.853 1.00 67.69 92 ARG A N 1
ATOM 704 C CA . ARG A 1 92 ? 3.212 15.196 -78.497 1.00 67.69 92 ARG A CA 1
ATOM 705 C C . ARG A 1 92 ? 3.671 13.736 -78.576 1.00 67.69 92 ARG A C 1
ATOM 707 O O . ARG A 1 92 ? 2.851 12.841 -78.755 1.00 67.69 92 ARG A O 1
ATOM 714 N N . GLY A 1 93 ? 4.978 13.487 -78.523 1.00 66.12 93 GLY A N 1
ATOM 715 C CA . GLY A 1 93 ? 5.542 12.136 -78.648 1.00 66.12 93 GLY A CA 1
ATOM 716 C C . GLY A 1 93 ? 5.557 11.579 -80.070 1.00 66.12 93 GLY A C 1
ATOM 717 O O . GLY A 1 93 ? 6.115 10.511 -80.301 1.00 66.12 93 GLY A O 1
ATOM 718 N N . LEU A 1 94 ? 5.004 12.321 -81.032 1.00 74.19 94 LEU A N 1
ATOM 719 C CA . LEU A 1 94 ? 5.028 12.041 -82.463 1.00 74.19 94 LEU A CA 1
ATOM 720 C C . LEU A 1 94 ? 5.494 13.298 -83.200 1.00 74.19 94 LEU A C 1
ATOM 722 O O . LEU A 1 94 ? 5.063 14.405 -82.874 1.00 74.19 94 LEU A O 1
ATOM 726 N N . TYR A 1 95 ? 6.384 13.136 -84.179 1.00 69.81 95 TYR A N 1
ATOM 727 C CA . TYR A 1 95 ? 6.782 14.244 -85.043 1.00 69.81 95 TYR A CA 1
ATOM 728 C C . TYR A 1 95 ? 5.629 14.568 -85.996 1.00 69.81 95 TYR A C 1
ATOM 730 O O . TYR A 1 95 ? 5.379 13.841 -86.955 1.00 69.81 95 TYR A O 1
ATOM 738 N N . GLU A 1 96 ? 4.916 15.648 -85.695 1.00 71.62 96 GLU A N 1
ATOM 739 C CA . GLU A 1 96 ? 3.807 16.172 -86.490 1.00 71.62 96 GLU A CA 1
ATOM 740 C C . GLU A 1 96 ? 4.173 17.556 -87.030 1.00 71.62 96 GLU A C 1
ATOM 742 O O . GLU A 1 96 ? 4.891 18.313 -86.373 1.00 71.62 96 GLU A O 1
ATOM 747 N N . ASN A 1 97 ? 3.671 17.895 -88.216 1.00 70.69 97 ASN A N 1
ATOM 748 C CA . ASN A 1 97 ? 3.824 19.234 -88.774 1.00 70.69 97 ASN A CA 1
ATOM 749 C C . ASN A 1 97 ? 2.694 20.148 -88.285 1.00 70.69 97 ASN A C 1
ATOM 751 O O . ASN A 1 97 ? 1.547 19.712 -88.158 1.00 70.69 97 ASN A O 1
ATOM 755 N N . ASP A 1 98 ? 3.001 21.418 -88.042 1.00 69.81 98 ASP A N 1
ATOM 756 C CA . ASP A 1 98 ? 2.002 22.439 -87.738 1.00 69.81 98 ASP A CA 1
ATOM 757 C C . ASP A 1 98 ? 1.266 22.927 -89.005 1.00 69.81 98 ASP A C 1
ATOM 759 O O . ASP A 1 98 ? 1.515 22.481 -90.129 1.00 69.81 98 ASP A O 1
ATOM 763 N N . SER A 1 99 ? 0.343 23.880 -88.844 1.00 72.50 99 SER A N 1
ATOM 764 C CA . SER A 1 99 ? -0.411 24.474 -89.959 1.00 72.50 99 SER A CA 1
ATOM 765 C C . SER A 1 99 ? 0.454 25.219 -90.987 1.00 72.50 99 SER A C 1
ATOM 767 O O . SER A 1 99 ? -0.044 25.542 -92.064 1.00 72.50 99 SER A O 1
ATOM 769 N N . ASN A 1 100 ? 1.722 25.488 -90.669 1.00 69.31 100 ASN A N 1
ATOM 770 C CA . ASN A 1 100 ? 2.706 26.123 -91.544 1.00 69.31 100 ASN A CA 1
ATOM 771 C C . ASN A 1 100 ? 3.688 25.105 -92.154 1.00 69.31 100 ASN A C 1
ATOM 773 O O . ASN A 1 100 ? 4.618 25.497 -92.857 1.00 69.31 100 ASN A O 1
ATOM 777 N N . ASN A 1 101 ? 3.439 23.806 -91.949 1.00 68.62 101 ASN A N 1
ATOM 778 C CA . ASN A 1 101 ? 4.255 22.686 -92.407 1.00 68.62 101 ASN A CA 1
ATOM 779 C C . ASN A 1 101 ? 5.648 22.604 -91.745 1.00 68.62 101 ASN A C 1
ATOM 781 O O . ASN A 1 101 ? 6.575 22.048 -92.337 1.00 68.62 101 ASN A O 1
ATOM 785 N N . GLU A 1 102 ? 5.799 23.139 -90.529 1.00 65.12 102 GLU A N 1
ATOM 786 C CA . GLU A 1 102 ? 7.015 23.034 -89.712 1.00 65.12 102 GLU A CA 1
ATOM 787 C C . GLU A 1 102 ? 6.875 21.931 -88.651 1.00 65.12 102 GLU A C 1
ATOM 789 O O . GLU A 1 102 ? 5.802 21.732 -88.082 1.00 65.12 102 GLU A O 1
ATOM 794 N N . VAL A 1 103 ? 7.955 21.194 -88.365 1.00 66.56 103 VAL A N 1
ATOM 795 C CA . VAL A 1 103 ? 7.930 20.077 -87.403 1.00 66.56 103 VAL A CA 1
ATOM 796 C C . VAL A 1 103 ? 7.760 20.606 -85.971 1.00 66.56 103 VAL A C 1
ATOM 798 O O . VAL A 1 103 ? 8.590 21.372 -85.480 1.00 66.56 103 VAL A O 1
ATOM 801 N N . CYS A 1 104 ? 6.720 20.149 -85.272 1.00 71.62 104 CYS A N 1
ATOM 802 C CA . CYS A 1 104 ? 6.418 20.514 -83.887 1.00 71.62 104 CYS A CA 1
ATOM 803 C C . CYS A 1 104 ? 7.414 19.875 -82.907 1.00 71.62 104 CYS A C 1
ATOM 805 O O . CYS A 1 104 ? 7.247 18.727 -82.480 1.00 71.62 104 CYS A O 1
ATOM 807 N N . ILE A 1 105 ? 8.445 20.631 -82.530 1.00 67.94 105 ILE A N 1
ATOM 808 C CA . ILE A 1 105 ? 9.453 20.224 -81.546 1.00 67.94 105 ILE A CA 1
ATOM 809 C C . ILE A 1 105 ? 9.406 21.094 -80.288 1.00 67.94 105 ILE A C 1
ATOM 811 O O . ILE A 1 105 ? 9.008 22.258 -80.297 1.00 67.94 105 ILE A O 1
ATOM 815 N N . SER A 1 106 ? 9.822 20.523 -79.168 1.00 69.44 106 SER A N 1
ATOM 816 C CA . SER A 1 106 ? 9.929 21.185 -77.873 1.00 69.44 106 SER A CA 1
ATOM 817 C C . SER A 1 106 ? 11.233 20.795 -77.190 1.00 69.44 106 SER A C 1
ATOM 819 O O . SER A 1 106 ? 11.856 19.788 -77.520 1.00 69.44 106 SER A O 1
ATOM 821 N N . PHE A 1 107 ? 11.670 21.626 -76.251 1.00 66.62 107 PHE A N 1
ATOM 822 C CA . PHE A 1 107 ? 12.896 21.415 -75.493 1.00 66.62 107 PHE A CA 1
ATOM 823 C C . PHE A 1 107 ? 12.543 21.240 -74.024 1.00 66.62 107 PHE A C 1
ATOM 825 O O . PHE A 1 107 ? 11.724 21.986 -73.487 1.00 66.62 107 PHE A O 1
ATOM 832 N N . GLY A 1 108 ? 13.187 20.288 -73.361 1.00 64.50 108 GLY A N 1
ATOM 833 C CA . GLY A 1 108 ? 13.033 20.091 -71.926 1.00 64.50 108 GLY A CA 1
ATOM 834 C C . GLY A 1 108 ? 14.306 19.578 -71.282 1.00 64.50 108 GLY A C 1
ATOM 835 O O . GLY A 1 108 ? 15.280 19.231 -71.948 1.00 64.50 108 GLY A O 1
ATOM 836 N N . THR A 1 109 ? 14.303 19.571 -69.958 1.00 65.94 109 THR A N 1
ATOM 837 C CA . THR A 1 109 ? 15.384 19.027 -69.138 1.00 65.94 109 THR A CA 1
ATOM 838 C C . THR A 1 109 ? 15.031 17.627 -68.665 1.00 65.94 109 THR A C 1
ATOM 840 O O . THR A 1 109 ? 13.868 17.342 -68.395 1.00 65.94 109 THR A O 1
ATOM 843 N N . SER A 1 110 ? 16.027 16.755 -68.519 1.00 68.50 110 SER A N 1
ATOM 844 C CA . SER A 1 110 ? 15.826 15.435 -67.897 1.00 68.50 110 SER A CA 1
ATOM 845 C C . SER A 1 110 ? 15.310 15.587 -66.458 1.00 68.50 110 SER A C 1
ATOM 847 O O . SER A 1 110 ? 15.806 16.489 -65.775 1.00 68.50 110 SER A O 1
ATOM 849 N N . PRO A 1 111 ? 14.457 14.683 -65.940 1.00 66.44 111 PRO A N 1
ATOM 850 C CA . PRO A 1 111 ? 14.038 14.659 -64.529 1.00 66.44 111 PRO A CA 1
ATOM 851 C C . PRO A 1 111 ? 15.209 14.602 -63.530 1.00 66.44 111 PRO A C 1
ATOM 853 O O . PRO A 1 111 ? 15.105 15.030 -62.379 1.00 66.44 111 PRO A O 1
ATOM 856 N N . ALA A 1 112 ? 16.392 14.154 -63.969 1.00 59.28 112 ALA A N 1
ATOM 857 C CA . ALA A 1 112 ? 17.639 14.242 -63.205 1.00 59.28 112 ALA A CA 1
ATOM 858 C C . ALA A 1 112 ? 18.091 15.692 -62.888 1.00 59.28 112 ALA A C 1
ATOM 860 O O . ALA A 1 112 ? 18.964 15.900 -62.036 1.00 59.28 112 ALA A O 1
ATOM 861 N N . CYS A 1 113 ? 17.517 16.698 -63.558 1.00 53.81 113 CYS A N 1
ATOM 862 C CA . CYS A 1 113 ? 17.728 18.128 -63.313 1.00 53.81 113 CYS A CA 1
ATOM 863 C C . CYS A 1 113 ? 16.766 18.708 -62.259 1.00 53.81 113 CYS A C 1
ATOM 865 O O . CYS A 1 113 ? 17.004 19.826 -61.788 1.00 53.81 113 CYS A O 1
ATOM 867 N N . ASP A 1 114 ? 15.737 17.960 -61.845 1.00 61.75 114 ASP A N 1
ATO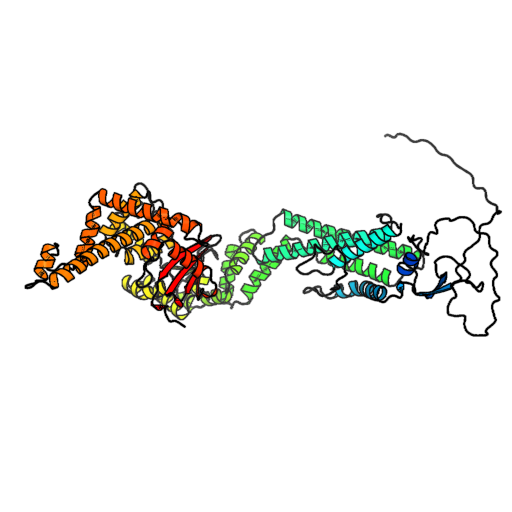M 868 C CA . ASP A 1 114 ? 14.718 18.439 -60.911 1.00 61.75 114 ASP A CA 1
ATOM 869 C C . ASP A 1 114 ? 15.245 18.600 -59.484 1.00 61.75 114 ASP A C 1
ATOM 871 O O . ASP A 1 114 ? 16.094 17.851 -58.989 1.00 61.75 114 ASP A O 1
ATOM 875 N N . LEU A 1 115 ? 14.696 19.590 -58.776 1.00 43.75 115 LEU A N 1
ATOM 876 C CA . LEU A 1 115 ? 15.053 19.918 -57.393 1.00 43.75 115 LEU A CA 1
ATOM 877 C C . LEU A 1 115 ? 14.848 18.739 -56.429 1.00 43.75 115 LEU A C 1
ATOM 879 O O . LEU A 1 115 ? 15.651 18.565 -55.514 1.00 43.75 115 LEU A O 1
ATOM 883 N N . ILE A 1 116 ? 13.819 17.914 -56.644 1.00 44.66 116 ILE A N 1
ATOM 884 C CA . ILE A 1 116 ? 13.533 16.730 -55.819 1.00 44.66 116 ILE A CA 1
ATOM 885 C C . ILE A 1 116 ? 14.607 15.657 -56.039 1.00 44.66 116 ILE A C 1
ATOM 887 O O . ILE A 1 116 ? 15.203 15.189 -55.069 1.00 44.66 116 ILE A O 1
ATOM 891 N N . SER A 1 117 ? 14.944 15.351 -57.293 1.00 49.94 117 SER A N 1
ATOM 892 C CA . SER A 1 117 ? 16.044 14.450 -57.672 1.00 49.94 117 SER A CA 1
ATOM 893 C C . SER A 1 117 ? 17.387 14.936 -57.115 1.00 49.94 117 SER A C 1
ATOM 895 O O . SER A 1 117 ? 18.207 14.153 -56.634 1.00 49.94 117 SER A O 1
ATOM 897 N N . ARG A 1 118 ? 17.593 16.259 -57.083 1.00 49.09 118 ARG A N 1
ATOM 898 C CA . ARG A 1 118 ? 18.778 16.904 -56.503 1.00 49.09 118 ARG A CA 1
ATOM 899 C C . ARG A 1 118 ? 18.839 16.735 -54.981 1.00 49.09 118 ARG A C 1
ATOM 901 O O . ARG A 1 118 ? 19.908 16.414 -54.471 1.00 49.09 118 ARG A O 1
ATOM 908 N N . VAL A 1 119 ? 17.721 16.862 -54.262 1.00 42.53 119 VAL A N 1
ATOM 909 C CA . VAL A 1 119 ? 17.640 16.603 -52.809 1.00 42.53 119 VAL A CA 1
ATOM 910 C C . VAL A 1 119 ? 17.859 15.120 -52.490 1.00 42.53 119 VAL A C 1
ATOM 912 O O . VAL A 1 119 ? 18.654 14.814 -51.604 1.00 42.53 119 VAL A O 1
ATOM 915 N N . VAL A 1 120 ? 17.244 14.197 -53.236 1.00 47.88 120 VAL A N 1
ATOM 916 C CA . VAL A 1 120 ? 17.446 12.743 -53.071 1.00 47.88 120 VAL A CA 1
ATOM 917 C C . VAL A 1 120 ? 18.909 12.355 -53.325 1.00 47.88 120 VAL A C 1
ATOM 919 O O . VAL A 1 120 ? 19.502 11.663 -52.503 1.00 47.88 120 VAL A O 1
ATOM 922 N N . SER A 1 121 ? 19.549 12.909 -54.363 1.00 48.19 121 SER A N 1
ATOM 923 C CA . SER A 1 121 ? 20.971 12.653 -54.662 1.00 48.19 121 SER A CA 1
ATOM 924 C C . SER A 1 121 ? 21.938 13.169 -53.582 1.00 48.19 121 SER A C 1
ATOM 926 O O . SER A 1 121 ? 22.983 12.563 -53.329 1.00 48.19 121 SER A O 1
ATOM 928 N N . ILE A 1 122 ? 21.584 14.263 -52.890 1.00 43.31 122 ILE A N 1
ATOM 929 C CA . ILE A 1 122 ? 22.340 14.766 -51.733 1.00 43.31 122 ILE A CA 1
ATOM 930 C C . ILE A 1 122 ? 22.224 13.778 -50.564 1.00 43.31 122 ILE A C 1
ATOM 932 O O . ILE A 1 122 ? 23.226 13.492 -49.912 1.00 43.31 122 ILE A O 1
ATOM 936 N N . PHE A 1 123 ? 21.044 13.201 -50.321 1.00 43.84 123 PHE A N 1
ATOM 937 C CA . PHE A 1 123 ? 20.861 12.180 -49.283 1.00 43.84 123 PHE A CA 1
ATOM 938 C C . PHE A 1 123 ? 21.566 10.856 -49.611 1.00 43.84 123 PHE A C 1
ATOM 940 O O . PHE A 1 123 ? 22.175 10.277 -48.710 1.00 43.84 123 PHE A O 1
ATOM 947 N N . ASP A 1 124 ? 21.594 10.436 -50.878 1.00 43.09 124 ASP A N 1
ATOM 948 C CA . ASP A 1 124 ? 22.356 9.260 -51.330 1.00 43.09 124 ASP A CA 1
ATOM 949 C C . ASP A 1 124 ? 23.880 9.446 -51.156 1.00 43.09 124 ASP A C 1
ATOM 951 O O . ASP A 1 124 ? 24.607 8.478 -50.934 1.00 43.09 124 ASP A O 1
ATOM 955 N N . THR A 1 125 ? 24.364 10.696 -51.155 1.00 39.66 125 THR A N 1
ATOM 956 C CA . THR A 1 125 ? 25.783 11.041 -50.934 1.00 39.66 125 THR A CA 1
ATOM 957 C C . THR A 1 125 ? 26.128 11.246 -49.446 1.00 39.66 125 THR A C 1
ATOM 959 O O . THR A 1 125 ? 27.248 10.971 -49.016 1.00 39.66 125 THR A O 1
ATOM 962 N N . VAL A 1 126 ? 25.178 11.711 -48.625 1.00 35.44 126 VAL A N 1
ATOM 963 C CA . VAL A 1 126 ? 25.416 12.121 -47.223 1.00 35.44 126 VAL A CA 1
ATOM 964 C C . VAL A 1 126 ? 25.042 11.038 -46.196 1.00 35.44 126 VAL A C 1
ATOM 966 O O . VAL A 1 126 ? 25.630 11.002 -45.112 1.00 35.44 126 VAL A O 1
ATOM 969 N N . SER A 1 127 ? 24.132 10.109 -46.523 1.00 39.25 127 SER A N 1
ATOM 970 C CA . SER A 1 127 ? 23.626 9.059 -45.610 1.00 39.25 127 SER A CA 1
ATOM 971 C C . SER A 1 127 ? 24.724 8.200 -44.963 1.00 39.25 127 SER A C 1
ATOM 973 O O . SER A 1 127 ? 24.562 7.718 -43.842 1.00 39.25 127 SER A O 1
ATOM 975 N N . THR A 1 128 ? 25.846 8.000 -45.645 1.00 43.88 128 THR A N 1
ATOM 976 C CA . THR A 1 128 ? 26.883 7.040 -45.233 1.00 43.88 128 THR A CA 1
ATOM 977 C C . THR A 1 128 ? 28.029 7.704 -44.457 1.00 43.88 128 THR A C 1
ATOM 979 O O . THR A 1 128 ? 28.726 7.046 -43.688 1.00 43.88 128 THR A O 1
ATOM 982 N N . VAL A 1 129 ? 28.220 9.021 -44.603 1.00 34.41 129 VAL A N 1
ATOM 983 C CA . VAL A 1 129 ? 29.375 9.749 -44.036 1.00 34.41 129 VAL A CA 1
ATOM 984 C C . VAL A 1 129 ? 29.247 9.965 -42.524 1.00 34.41 129 VAL A C 1
ATOM 986 O O . VAL A 1 129 ? 30.246 10.031 -41.812 1.00 34.41 129 VAL A O 1
ATOM 989 N N . VAL A 1 130 ? 28.030 10.012 -41.983 1.00 39.03 130 VAL A N 1
ATOM 990 C CA . VAL A 1 130 ? 27.824 10.349 -40.562 1.00 39.03 130 VAL A CA 1
ATOM 991 C C . VAL A 1 130 ? 27.740 9.119 -39.649 1.00 39.03 130 VAL A C 1
ATOM 993 O O . VAL A 1 130 ? 27.817 9.246 -38.428 1.00 39.03 130 VAL A O 1
ATOM 996 N N . THR A 1 131 ? 27.688 7.899 -40.193 1.00 40.25 131 THR A N 1
ATOM 997 C CA . THR A 1 131 ? 27.719 6.679 -39.361 1.00 40.25 131 THR A CA 1
ATOM 998 C C . THR A 1 131 ? 29.097 6.421 -38.732 1.00 40.25 131 THR A C 1
ATOM 1000 O O . THR A 1 131 ? 29.207 5.635 -37.795 1.00 40.25 131 THR A O 1
ATOM 1003 N N . VAL A 1 132 ? 30.145 7.112 -39.194 1.00 33.91 132 VAL A N 1
ATOM 1004 C CA . VAL A 1 132 ? 31.548 6.825 -38.844 1.00 33.91 132 VAL A CA 1
ATOM 1005 C C . VAL A 1 132 ? 32.025 7.516 -37.552 1.00 33.91 132 VAL A C 1
ATOM 1007 O O . VAL A 1 132 ? 33.028 7.102 -36.982 1.00 33.91 132 VAL A O 1
ATOM 1010 N N . ALA A 1 133 ? 31.307 8.511 -37.013 1.00 29.22 133 ALA A N 1
ATOM 1011 C CA . ALA A 1 133 ? 31.786 9.291 -35.857 1.00 29.22 133 ALA A CA 1
ATOM 1012 C C . ALA A 1 133 ? 31.121 8.971 -34.497 1.00 29.22 133 ALA A C 1
ATOM 1014 O O . ALA A 1 133 ? 31.511 9.549 -33.486 1.00 29.22 133 ALA A O 1
ATOM 1015 N N . ALA A 1 134 ? 30.134 8.070 -34.429 1.00 31.73 134 ALA A N 1
ATOM 1016 C CA . ALA A 1 134 ? 29.283 7.911 -33.239 1.00 31.73 134 ALA A CA 1
ATOM 1017 C C . ALA A 1 134 ? 29.312 6.517 -32.594 1.00 31.73 134 ALA A C 1
ATOM 1019 O O . ALA A 1 134 ? 28.279 5.965 -32.219 1.00 31.73 134 ALA A O 1
ATOM 1020 N N . THR A 1 135 ? 30.500 5.953 -32.383 1.00 35.16 135 THR A N 1
ATOM 1021 C CA . THR A 1 135 ? 30.698 4.745 -31.554 1.00 35.16 135 THR A CA 1
ATOM 1022 C C . THR A 1 135 ? 30.624 5.020 -30.042 1.00 35.16 135 THR A C 1
ATOM 1024 O O . THR A 1 135 ? 31.064 4.213 -29.226 1.00 35.16 135 THR A O 1
ATOM 1027 N N . GLY A 1 136 ? 30.013 6.136 -29.638 1.00 33.22 136 GLY A N 1
ATOM 1028 C CA . GLY A 1 136 ? 29.740 6.469 -28.246 1.00 33.22 136 GLY A CA 1
ATOM 1029 C C . GLY A 1 136 ? 28.590 7.465 -28.136 1.00 33.22 136 GLY A C 1
ATOM 1030 O O . GLY A 1 136 ? 28.789 8.651 -28.347 1.00 33.22 136 GLY A O 1
ATOM 1031 N N . VAL A 1 137 ? 27.412 6.972 -27.741 1.00 30.23 137 VAL A N 1
ATOM 1032 C CA . VAL A 1 137 ? 26.153 7.723 -27.553 1.00 30.23 137 VAL A CA 1
ATOM 1033 C C . VAL A 1 137 ? 25.464 8.107 -28.875 1.00 30.23 137 VAL A C 1
ATOM 1035 O O . VAL A 1 137 ? 26.044 8.705 -29.769 1.00 30.23 137 VAL A O 1
ATOM 1038 N N . GLY A 1 138 ? 24.206 7.674 -29.010 1.00 36.34 138 GLY A N 1
ATOM 1039 C CA . GLY A 1 138 ? 23.492 7.567 -30.281 1.00 36.34 138 GLY A CA 1
ATOM 1040 C C . GLY A 1 138 ? 23.320 8.855 -31.084 1.00 36.34 138 GLY A C 1
ATOM 1041 O O . GLY A 1 138 ? 23.123 9.937 -30.540 1.00 36.34 138 GLY A O 1
ATOM 1042 N N . ILE A 1 139 ? 23.268 8.691 -32.404 1.00 26.91 139 ILE A N 1
ATOM 1043 C CA . ILE A 1 139 ? 22.782 9.716 -33.322 1.00 26.91 139 ILE A CA 1
ATOM 1044 C C . ILE A 1 139 ? 21.406 9.278 -33.818 1.00 26.91 139 ILE A C 1
ATOM 1046 O O . ILE A 1 139 ? 21.262 8.495 -34.751 1.00 26.91 139 ILE A O 1
ATOM 1050 N N . ALA A 1 140 ? 20.380 9.813 -33.163 1.00 31.36 140 ALA A N 1
ATOM 1051 C CA . ALA A 1 140 ? 19.002 9.832 -33.640 1.00 31.36 140 ALA A CA 1
ATOM 1052 C C . ALA A 1 140 ? 18.762 10.940 -34.693 1.00 31.36 140 ALA A C 1
ATOM 1054 O O . ALA A 1 140 ? 17.626 11.361 -34.875 1.00 31.36 140 ALA A O 1
ATOM 1055 N N . ALA A 1 141 ? 19.806 11.470 -35.340 1.00 33.53 141 ALA A N 1
ATOM 1056 C CA . ALA A 1 141 ? 19.737 12.784 -35.984 1.00 33.53 141 ALA A CA 1
ATOM 1057 C C . ALA A 1 141 ? 20.005 12.818 -37.495 1.00 33.53 141 ALA A C 1
ATOM 1059 O O . ALA A 1 141 ? 20.389 13.869 -37.991 1.00 33.53 141 ALA A O 1
ATOM 1060 N N . LEU A 1 142 ? 19.768 11.745 -38.257 1.00 29.59 142 LEU A N 1
ATOM 1061 C CA . LEU A 1 142 ? 19.758 11.876 -39.719 1.00 29.59 142 LEU A CA 1
ATOM 1062 C C . LEU A 1 142 ? 18.557 11.1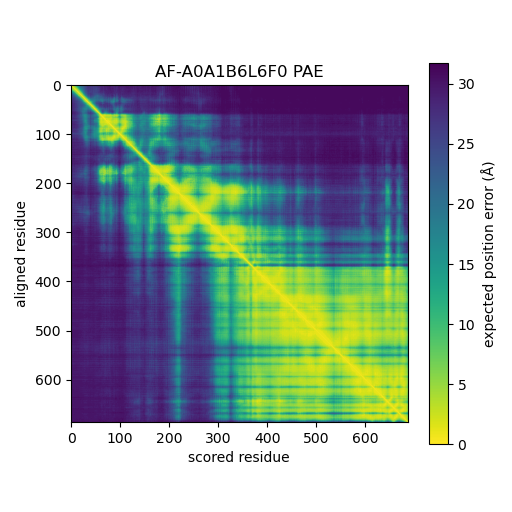97 -40.366 1.00 29.59 142 LEU A C 1
ATOM 1064 O O . LEU A 1 142 ? 18.271 10.029 -40.107 1.00 29.59 142 LEU A O 1
ATOM 1068 N N . CYS A 1 143 ? 17.906 11.976 -41.229 1.00 30.16 143 CYS A N 1
ATOM 1069 C CA . CYS A 1 143 ? 16.720 11.683 -42.035 1.00 30.16 143 CYS A CA 1
ATOM 1070 C C . CYS A 1 143 ? 15.370 11.809 -41.304 1.00 30.16 143 CYS A C 1
ATOM 1072 O O . CYS A 1 143 ? 14.615 10.850 -41.180 1.00 30.16 143 CYS A O 1
ATOM 1074 N N . THR A 1 144 ? 15.019 13.027 -40.878 1.00 29.45 144 THR A N 1
ATOM 1075 C CA . THR A 1 144 ? 13.610 13.444 -40.776 1.00 29.45 144 THR A CA 1
ATOM 1076 C C . THR A 1 144 ? 13.215 14.151 -42.072 1.00 29.45 144 THR A C 1
ATOM 1078 O O . THR A 1 144 ? 13.337 15.370 -42.173 1.00 29.45 144 THR A O 1
ATOM 1081 N N . VAL A 1 145 ? 12.752 13.399 -43.071 1.00 31.55 145 VAL A N 1
ATOM 1082 C CA . VAL A 1 145 ? 11.961 13.966 -44.173 1.00 31.55 145 VAL A CA 1
ATOM 1083 C C . VAL A 1 145 ? 10.659 13.164 -44.252 1.00 31.55 145 VAL A C 1
ATOM 1085 O O . VAL A 1 145 ? 10.722 11.941 -44.383 1.00 31.55 145 VAL A O 1
ATOM 1088 N N . PRO A 1 146 ? 9.481 13.796 -44.121 1.00 28.72 146 PRO A N 1
ATOM 1089 C CA . PRO A 1 146 ? 8.213 13.123 -44.348 1.00 28.72 146 PRO A CA 1
ATOM 1090 C C . PRO A 1 146 ? 8.012 12.986 -45.861 1.00 28.72 146 PRO A C 1
ATOM 1092 O O . PRO A 1 146 ? 7.781 13.978 -46.544 1.00 28.72 146 PRO A O 1
ATOM 1095 N N . ILE A 1 147 ? 8.115 11.769 -46.398 1.00 31.16 147 ILE A N 1
ATOM 1096 C CA . ILE A 1 147 ? 7.683 11.482 -47.772 1.00 31.16 147 ILE A CA 1
ATOM 1097 C C . ILE A 1 147 ? 6.220 11.039 -47.691 1.00 31.16 147 ILE A C 1
ATOM 1099 O O . ILE A 1 147 ? 5.888 10.080 -46.995 1.00 31.16 147 ILE A O 1
ATOM 1103 N N . ALA A 1 148 ? 5.337 11.793 -48.340 1.00 30.02 148 ALA A N 1
ATOM 1104 C CA . ALA A 1 148 ? 3.903 11.544 -48.359 1.00 30.02 148 ALA A CA 1
ATOM 1105 C C . ALA A 1 148 ? 3.570 10.261 -49.148 1.00 30.02 148 ALA A C 1
ATOM 1107 O O . ALA A 1 148 ? 3.957 10.128 -50.304 1.00 30.02 148 ALA A O 1
ATOM 1108 N N . GLY A 1 149 ? 2.835 9.331 -48.527 1.00 31.16 149 GLY A N 1
ATOM 1109 C CA . GLY A 1 149 ? 2.249 8.151 -49.177 1.00 31.16 149 GLY A CA 1
ATOM 1110 C C . GLY A 1 149 ? 1.831 7.043 -48.185 1.00 31.16 149 GLY A C 1
ATOM 1111 O O . GLY A 1 149 ? 2.416 6.952 -47.104 1.00 31.16 149 GLY A O 1
ATOM 1112 N N . PRO A 1 150 ? 0.835 6.184 -48.504 1.00 28.59 150 PRO A N 1
ATOM 1113 C CA . PRO A 1 150 ? 0.077 5.363 -47.537 1.00 28.59 150 PRO A CA 1
ATOM 1114 C C . PRO A 1 150 ? 0.831 4.205 -46.856 1.00 28.59 150 PRO A C 1
ATOM 1116 O O . PRO A 1 150 ? 0.227 3.439 -46.109 1.00 28.59 150 PRO A O 1
ATOM 1119 N N . VAL A 1 151 ? 2.139 4.053 -47.074 1.00 35.16 151 VAL A N 1
ATOM 1120 C CA . VAL A 1 151 ? 2.927 2.932 -46.523 1.00 35.16 151 VAL A CA 1
ATOM 1121 C C . VAL A 1 151 ? 3.416 3.207 -45.083 1.00 35.16 151 VAL A C 1
ATOM 1123 O O . VAL A 1 151 ? 3.880 2.303 -44.393 1.00 35.16 151 VAL A O 1
ATOM 1126 N N . LEU A 1 152 ? 3.242 4.428 -44.558 1.00 36.69 152 LEU A N 1
ATOM 1127 C CA . LEU A 1 152 ? 3.761 4.848 -43.241 1.00 36.69 152 LEU A CA 1
ATOM 1128 C C . LEU A 1 152 ? 2.847 4.587 -42.026 1.00 36.69 152 LEU A C 1
ATOM 1130 O O . LEU A 1 152 ? 3.186 4.983 -40.910 1.00 36.69 152 LEU A O 1
ATOM 1134 N N . ALA A 1 153 ? 1.719 3.887 -42.172 1.00 32.31 153 ALA A N 1
ATOM 1135 C CA . ALA A 1 153 ? 0.773 3.697 -41.063 1.00 32.31 153 ALA A CA 1
ATOM 1136 C C . ALA A 1 153 ? 1.288 2.819 -39.890 1.00 32.31 153 ALA A C 1
ATOM 1138 O O . ALA A 1 153 ? 0.594 2.690 -38.884 1.00 32.31 153 ALA A O 1
ATOM 1139 N N . ALA A 1 154 ? 2.494 2.239 -39.964 1.00 30.98 154 ALA A N 1
ATOM 1140 C CA . ALA A 1 154 ? 3.027 1.354 -38.918 1.00 30.98 154 ALA A CA 1
ATOM 1141 C C . ALA A 1 154 ? 4.214 1.916 -38.104 1.00 30.98 154 ALA A C 1
ATOM 1143 O O . ALA A 1 154 ? 4.676 1.257 -37.171 1.00 30.98 154 ALA A O 1
ATOM 1144 N N . THR A 1 155 ? 4.735 3.107 -38.410 1.00 38.16 155 THR A N 1
ATOM 1145 C CA . THR A 1 155 ? 6.033 3.563 -37.873 1.00 38.16 155 THR A CA 1
ATOM 1146 C C . THR A 1 155 ? 5.921 4.822 -37.028 1.00 38.16 155 THR A C 1
ATOM 1148 O O . THR A 1 155 ? 6.383 5.893 -37.418 1.00 38.16 155 THR A O 1
ATOM 1151 N N . ALA A 1 156 ? 5.364 4.691 -35.826 1.00 32.41 156 ALA A N 1
ATOM 1152 C CA . ALA A 1 156 ? 5.528 5.709 -34.801 1.00 32.41 156 ALA A CA 1
ATOM 1153 C C . ALA A 1 156 ? 6.109 5.123 -33.508 1.00 32.41 156 ALA A C 1
ATOM 1155 O O . ALA A 1 156 ? 5.652 4.108 -32.988 1.00 32.41 156 ALA A O 1
ATOM 1156 N N . VAL A 1 157 ? 7.057 5.896 -32.973 1.00 33.72 157 VAL A N 1
ATOM 1157 C CA . VAL A 1 157 ? 7.580 5.951 -31.601 1.00 33.72 157 VAL A CA 1
ATOM 1158 C C . VAL A 1 157 ? 8.921 5.234 -31.324 1.00 33.72 157 VAL A C 1
ATOM 1160 O O . VAL A 1 157 ? 9.013 4.018 -31.183 1.00 33.72 157 VAL A O 1
ATOM 1163 N N . ALA A 1 158 ? 9.925 6.102 -31.105 1.00 31.69 158 ALA A N 1
ATOM 1164 C CA . ALA A 1 158 ? 11.222 5.936 -30.433 1.00 31.69 158 ALA A CA 1
ATOM 1165 C C . ALA A 1 158 ? 12.404 5.309 -31.213 1.00 31.69 158 ALA A C 1
ATOM 1167 O O . ALA A 1 158 ? 12.787 4.166 -30.989 1.00 31.69 158 ALA A O 1
ATOM 1168 N N . GLY A 1 159 ? 13.052 6.154 -32.029 1.00 41.47 159 GLY A N 1
ATOM 1169 C CA . GLY A 1 159 ? 14.514 6.246 -32.168 1.00 41.47 159 GLY A CA 1
ATOM 1170 C C . GLY A 1 159 ? 15.283 5.080 -32.797 1.00 41.47 159 GLY A C 1
ATOM 1171 O O . GLY A 1 159 ? 15.965 4.384 -32.062 1.00 41.47 159 GLY A O 1
ATOM 1172 N N . VAL A 1 160 ? 15.250 4.967 -34.134 1.00 42.53 160 VAL A N 1
ATOM 1173 C CA . VAL A 1 160 ? 16.368 4.655 -35.067 1.00 42.53 160 VAL A CA 1
ATOM 1174 C C . VAL A 1 160 ? 15.886 5.110 -36.460 1.00 42.53 160 VAL A C 1
ATOM 1176 O O . VAL A 1 160 ? 14.991 4.479 -37.015 1.00 42.53 160 VAL A O 1
ATOM 1179 N N . SER A 1 161 ? 16.392 6.217 -37.018 1.00 39.00 161 SER A N 1
ATOM 1180 C CA . SER A 1 161 ? 15.843 6.807 -38.260 1.00 39.00 161 SER A CA 1
ATOM 1181 C C . SER A 1 161 ? 16.428 6.244 -39.567 1.00 39.00 161 SER A C 1
ATOM 1183 O O . SER A 1 161 ? 15.823 6.422 -40.619 1.00 39.00 161 SER A O 1
ATOM 1185 N N . THR A 1 162 ? 17.536 5.494 -39.538 1.00 48.41 162 THR A N 1
ATOM 1186 C CA . THR A 1 162 ? 18.179 4.953 -40.756 1.00 48.41 162 THR A CA 1
ATOM 1187 C C . THR A 1 162 ? 17.489 3.708 -41.330 1.00 48.41 162 THR A C 1
ATOM 1189 O O . THR A 1 162 ? 17.475 3.517 -42.542 1.00 48.41 162 THR A O 1
ATOM 1192 N N . SER A 1 163 ? 16.857 2.870 -40.499 1.00 45.69 163 SER A N 1
ATOM 1193 C CA . SER A 1 163 ? 16.249 1.603 -40.951 1.00 45.69 163 SER A CA 1
ATOM 1194 C C . SER A 1 163 ? 14.969 1.786 -41.778 1.00 45.69 163 SER A C 1
ATOM 1196 O O . SER A 1 163 ? 14.665 0.964 -42.638 1.00 45.69 163 SER A O 1
ATOM 1198 N N . VAL A 1 164 ? 14.218 2.868 -41.540 1.00 45.84 164 VAL A N 1
ATOM 1199 C CA . VAL A 1 164 ? 13.000 3.181 -42.310 1.00 45.84 164 VAL A CA 1
ATOM 1200 C C . VAL A 1 164 ? 13.355 3.648 -43.722 1.00 45.84 164 VAL A C 1
ATOM 1202 O O . VAL A 1 164 ? 12.623 3.336 -44.661 1.00 45.84 164 VAL A O 1
ATOM 1205 N N . TYR A 1 165 ? 14.497 4.327 -43.885 1.00 50.12 165 TYR A N 1
ATOM 1206 C CA . TYR A 1 165 ? 14.989 4.769 -45.189 1.00 50.12 165 TYR A CA 1
ATOM 1207 C C . TYR A 1 165 ? 15.303 3.576 -46.099 1.00 50.12 165 TYR A C 1
ATOM 1209 O O . TYR A 1 165 ? 14.760 3.509 -47.193 1.00 50.12 165 TYR A O 1
ATOM 1217 N N . GLY A 1 166 ? 16.087 2.590 -45.642 1.00 54.84 166 GLY A N 1
ATOM 1218 C CA . GLY A 1 166 ? 16.487 1.450 -46.482 1.00 54.84 166 GLY A CA 1
ATOM 1219 C C . GLY A 1 166 ? 15.329 0.538 -46.912 1.00 54.84 166 GLY A C 1
ATOM 1220 O O . GLY A 1 166 ? 15.287 0.107 -48.063 1.00 54.84 166 GLY A O 1
ATOM 1221 N N . VAL A 1 167 ? 14.337 0.308 -46.038 1.00 49.34 167 VAL A N 1
ATOM 1222 C CA . VAL A 1 167 ? 13.124 -0.453 -46.401 1.00 49.34 167 VAL A CA 1
ATOM 1223 C C . VAL A 1 167 ? 12.247 0.337 -47.371 1.00 49.34 167 VAL A C 1
ATOM 1225 O O . VAL A 1 167 ? 11.838 -0.208 -48.394 1.00 49.34 167 VAL A O 1
ATOM 1228 N N . SER A 1 168 ? 11.979 1.615 -47.085 1.00 43.53 168 SER A N 1
ATOM 1229 C CA . SER A 1 168 ? 11.124 2.459 -47.932 1.00 43.53 168 SER A CA 1
ATOM 1230 C C . SER A 1 168 ? 11.752 2.703 -49.306 1.00 43.53 168 SER A C 1
ATOM 1232 O O . SER A 1 168 ? 11.096 2.507 -50.324 1.00 43.53 168 SER A O 1
ATOM 1234 N N . ARG A 1 169 ? 13.040 3.066 -49.345 1.00 58.09 169 ARG A N 1
ATOM 1235 C CA . ARG A 1 169 ? 13.804 3.326 -50.572 1.00 58.09 169 ARG A CA 1
ATOM 1236 C C . ARG A 1 169 ? 13.980 2.055 -51.396 1.00 58.09 169 ARG A C 1
ATOM 1238 O O . ARG A 1 169 ? 13.715 2.084 -52.589 1.00 58.09 169 ARG A O 1
ATOM 1245 N N . GLY A 1 170 ? 14.371 0.944 -50.767 1.00 55.50 170 GLY A N 1
ATOM 1246 C CA . GLY A 1 170 ? 14.512 -0.339 -51.456 1.00 55.50 170 GLY A CA 1
ATOM 1247 C C . GLY A 1 170 ? 13.185 -0.839 -52.028 1.00 55.50 170 GLY A C 1
ATOM 1248 O O . GLY A 1 170 ? 13.159 -1.344 -53.143 1.00 55.50 170 GLY A O 1
ATOM 1249 N N . SER A 1 171 ? 12.075 -0.647 -51.308 1.00 44.97 171 SER A N 1
ATOM 1250 C CA . SER A 1 171 ? 10.741 -1.022 -51.802 1.00 44.97 171 SER A CA 1
ATOM 1251 C C . SER A 1 171 ? 10.275 -0.120 -52.945 1.00 44.97 171 SER A C 1
ATOM 1253 O O . SER A 1 171 ? 9.693 -0.619 -53.901 1.00 44.97 171 SER A O 1
ATOM 1255 N N . TYR A 1 172 ? 10.549 1.188 -52.864 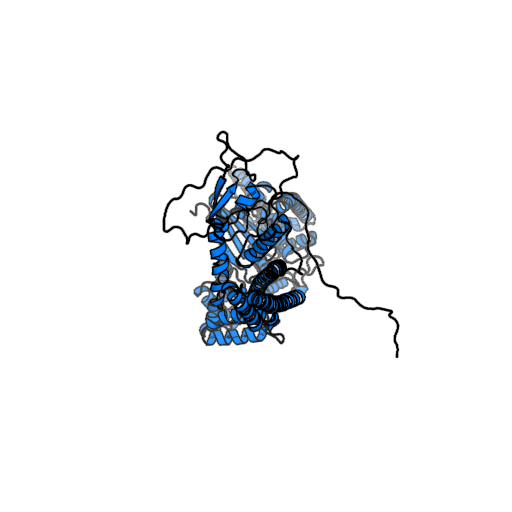1.00 54.19 172 TYR A N 1
ATOM 1256 C CA . TYR A 1 172 ? 10.253 2.146 -53.931 1.00 54.19 172 TYR A CA 1
ATOM 1257 C C . TYR A 1 172 ? 11.039 1.830 -55.208 1.00 54.19 172 TYR A C 1
ATOM 1259 O O . TYR A 1 172 ? 10.440 1.750 -56.269 1.00 54.19 172 TYR A O 1
ATOM 1267 N N . GLU A 1 173 ? 12.347 1.580 -55.107 1.00 60.47 173 GLU A N 1
ATOM 1268 C CA . GLU A 1 173 ? 13.190 1.223 -56.259 1.00 60.47 173 GLU A CA 1
ATOM 1269 C C . GLU A 1 173 ? 12.787 -0.113 -56.886 1.00 60.47 173 GLU A C 1
ATOM 1271 O O . GLU A 1 173 ? 12.726 -0.241 -58.103 1.00 60.47 173 GLU A O 1
ATOM 1276 N N . LEU A 1 174 ? 12.432 -1.116 -56.076 1.00 51.03 174 LEU A N 1
ATOM 1277 C CA . LEU A 1 174 ? 11.910 -2.378 -56.609 1.00 51.03 174 LEU A CA 1
ATOM 1278 C C . LEU A 1 174 ? 10.539 -2.205 -57.280 1.00 51.03 174 LEU A C 1
ATOM 1280 O O . LEU A 1 174 ? 10.278 -2.859 -58.288 1.00 51.03 174 LEU A O 1
ATOM 1284 N N . TYR A 1 175 ? 9.672 -1.341 -56.743 1.00 51.78 175 TYR A N 1
ATOM 1285 C CA . TYR A 1 175 ? 8.375 -1.020 -57.344 1.00 51.78 175 TYR A CA 1
ATOM 1286 C C . TYR A 1 175 ? 8.533 -0.254 -58.663 1.00 51.78 175 TYR A C 1
ATOM 1288 O O . TYR A 1 175 ? 7.912 -0.631 -59.652 1.00 51.78 175 TYR A O 1
ATOM 1296 N N . ASP A 1 176 ? 9.398 0.759 -58.694 1.00 60.56 176 ASP A N 1
ATOM 1297 C CA . ASP A 1 176 ? 9.722 1.536 -59.891 1.00 60.56 176 ASP A CA 1
ATOM 1298 C C . ASP A 1 176 ? 10.308 0.649 -61.002 1.00 60.56 176 ASP A C 1
ATOM 1300 O O . ASP A 1 176 ? 9.863 0.691 -62.149 1.00 60.56 176 ASP A O 1
ATOM 1304 N N . ARG A 1 177 ? 11.240 -0.250 -60.669 1.00 66.50 177 ARG A N 1
ATOM 1305 C CA . ARG A 1 177 ? 11.762 -1.236 -61.629 1.00 66.50 177 ARG A CA 1
ATOM 1306 C C . ARG A 1 177 ? 10.661 -2.155 -62.155 1.00 66.50 177 ARG A C 1
ATOM 1308 O O . ARG A 1 177 ? 10.605 -2.419 -63.356 1.00 66.50 177 ARG A O 1
ATOM 1315 N N . ALA A 1 178 ? 9.770 -2.624 -61.278 1.00 46.47 178 ALA A N 1
ATOM 1316 C CA . ALA A 1 178 ? 8.653 -3.476 -61.673 1.00 46.47 178 ALA A CA 1
ATOM 1317 C C . ALA A 1 178 ? 7.669 -2.753 -62.611 1.00 46.47 178 ALA A C 1
ATOM 1319 O O . ALA A 1 178 ? 7.236 -3.350 -63.598 1.00 46.47 178 ALA A O 1
ATOM 1320 N N . SER A 1 179 ? 7.342 -1.481 -62.350 1.00 53.81 179 SER A N 1
ATOM 1321 C CA . SER A 1 179 ? 6.421 -0.697 -63.186 1.00 53.81 179 SER A CA 1
ATOM 1322 C C . SER A 1 179 ? 6.988 -0.388 -64.572 1.00 53.81 179 SER A C 1
ATOM 1324 O O . SER A 1 179 ? 6.225 -0.289 -65.527 1.00 53.81 179 SER A O 1
ATOM 1326 N N . HIS A 1 180 ? 8.315 -0.336 -64.709 1.00 66.06 180 HIS A N 1
ATOM 1327 C CA . HIS A 1 180 ? 9.006 -0.068 -65.975 1.00 66.06 180 HIS A CA 1
ATOM 1328 C C . HIS A 1 180 ? 9.538 -1.332 -66.675 1.00 66.06 180 HIS A C 1
ATOM 1330 O O . HIS A 1 180 ? 10.359 -1.243 -67.590 1.00 66.06 180 HIS A O 1
ATOM 1336 N N . SER A 1 181 ? 9.045 -2.518 -66.287 1.00 68.25 181 SER A N 1
ATOM 1337 C CA . SER A 1 181 ? 9.405 -3.826 -66.868 1.00 68.25 181 SER A CA 1
ATOM 1338 C C . SER A 1 181 ? 10.886 -4.226 -66.732 1.00 68.25 181 SER A C 1
ATOM 1340 O O . SER A 1 181 ? 11.394 -4.998 -67.548 1.00 68.25 181 SER A O 1
ATOM 1342 N N . GLN A 1 182 ? 11.582 -3.740 -65.702 1.00 60.91 182 GLN A N 1
ATOM 1343 C CA . GLN A 1 182 ? 12.953 -4.138 -65.367 1.00 60.91 182 GLN A CA 1
ATOM 1344 C C . GLN A 1 182 ? 12.978 -5.338 -64.402 1.00 60.91 182 GLN A C 1
ATOM 1346 O O . GLN A 1 182 ? 12.002 -5.640 -63.711 1.00 60.91 182 GLN A O 1
ATOM 1351 N N . SER A 1 183 ? 14.108 -6.053 -64.346 1.00 62.22 183 SER A N 1
ATOM 1352 C CA . SER A 1 183 ? 14.251 -7.213 -63.456 1.00 62.22 183 SER A CA 1
ATOM 1353 C C . SER A 1 183 ? 14.248 -6.793 -61.982 1.00 62.22 183 SER A C 1
ATOM 1355 O O . SER A 1 183 ? 14.986 -5.897 -61.572 1.00 62.22 183 SER A O 1
ATOM 1357 N N . ILE A 1 184 ? 13.448 -7.500 -61.180 1.00 48.69 184 ILE A N 1
ATOM 1358 C CA . ILE A 1 184 ? 13.420 -7.424 -59.706 1.00 48.69 184 ILE A CA 1
ATOM 1359 C C . ILE A 1 184 ? 13.994 -8.689 -59.043 1.00 48.69 184 ILE A C 1
ATOM 1361 O O . ILE A 1 184 ? 13.918 -8.862 -57.823 1.00 48.69 184 ILE A O 1
ATOM 1365 N N . GLY A 1 185 ? 14.510 -9.617 -59.856 1.00 33.62 185 GLY A N 1
ATOM 1366 C CA . GLY A 1 185 ? 15.006 -10.914 -59.410 1.00 33.62 185 GLY A CA 1
ATOM 1367 C C . GLY A 1 185 ? 16.386 -10.829 -58.761 1.00 33.62 185 GLY A C 1
ATOM 1368 O O . GLY A 1 185 ? 17.201 -9.979 -59.100 1.00 33.62 185 GLY A O 1
ATOM 1369 N N . LEU A 1 186 ? 16.698 -11.781 -57.878 1.00 38.84 186 LEU A N 1
ATOM 1370 C CA . LEU A 1 186 ? 18.004 -11.865 -57.208 1.00 38.84 186 LEU A CA 1
ATOM 1371 C C . LEU A 1 186 ? 19.174 -12.195 -58.164 1.00 38.84 186 LEU A C 1
ATOM 1373 O O . LEU A 1 186 ? 20.327 -12.209 -57.749 1.00 38.84 186 LEU A O 1
ATOM 1377 N N . SER A 1 187 ? 18.933 -12.480 -59.441 1.00 50.59 187 SER A N 1
ATOM 1378 C CA . SER A 1 187 ? 19.999 -12.629 -60.442 1.00 50.59 187 SER A CA 1
ATOM 1379 C C . SER A 1 187 ? 20.502 -11.283 -60.976 1.00 50.59 187 SER A C 1
ATOM 1381 O O . SER A 1 187 ? 21.642 -11.204 -61.431 1.00 50.59 187 SER A O 1
ATOM 1383 N N . ASP A 1 188 ? 19.704 -10.222 -60.856 1.00 63.44 188 ASP A N 1
ATOM 1384 C CA . ASP A 1 188 ? 20.055 -8.862 -61.264 1.00 63.44 188 ASP A CA 1
ATOM 1385 C C . ASP A 1 188 ? 20.812 -8.128 -60.145 1.00 63.44 188 ASP A C 1
ATOM 1387 O O . ASP A 1 188 ? 20.434 -8.200 -58.974 1.00 63.44 188 ASP A O 1
ATOM 1391 N N . ALA A 1 189 ? 21.926 -7.473 -60.481 1.00 56.22 189 ALA A N 1
ATOM 1392 C CA . ALA A 1 189 ? 22.832 -6.901 -59.483 1.00 56.22 189 ALA A CA 1
ATOM 1393 C C . ALA A 1 189 ? 22.215 -5.733 -58.707 1.00 56.22 189 ALA A C 1
ATOM 1395 O O . ALA A 1 189 ? 22.363 -5.675 -57.488 1.00 56.22 189 ALA A O 1
ATOM 1396 N N . GLU A 1 190 ? 21.470 -4.865 -59.380 1.00 63.09 190 GLU A N 1
ATOM 1397 C CA . GLU A 1 190 ? 20.832 -3.703 -58.762 1.00 63.09 190 GLU A CA 1
ATOM 1398 C C . GLU A 1 190 ? 19.603 -4.121 -57.945 1.00 63.09 190 GLU A C 1
ATOM 1400 O O . GLU A 1 190 ? 19.455 -3.721 -56.788 1.00 63.09 190 GLU A O 1
ATOM 1405 N N . ALA A 1 191 ? 18.774 -5.037 -58.462 1.00 52.84 191 ALA A N 1
ATOM 1406 C CA . ALA A 1 191 ? 17.656 -5.597 -57.702 1.00 52.84 191 ALA A CA 1
ATOM 1407 C C . ALA A 1 191 ? 18.115 -6.348 -56.437 1.00 52.84 191 ALA A C 1
ATOM 1409 O O . ALA A 1 191 ? 17.490 -6.219 -55.379 1.00 52.84 191 ALA A O 1
ATOM 1410 N N . ARG A 1 192 ? 19.232 -7.094 -56.494 1.00 57.88 192 ARG A N 1
ATOM 1411 C CA . ARG A 1 192 ? 19.850 -7.705 -55.300 1.00 57.88 192 ARG A CA 1
ATOM 1412 C C . ARG A 1 192 ? 20.253 -6.673 -54.259 1.00 57.88 192 ARG A C 1
ATOM 1414 O O . ARG A 1 192 ? 20.011 -6.912 -53.076 1.00 57.88 192 ARG A O 1
ATOM 1421 N N . ALA A 1 193 ? 20.871 -5.568 -54.670 1.00 57.88 193 ALA A N 1
ATOM 1422 C CA . ALA A 1 193 ? 21.301 -4.514 -53.756 1.00 57.88 193 ALA A CA 1
ATOM 1423 C C . ALA A 1 193 ? 20.108 -3.940 -52.971 1.00 57.88 193 ALA A C 1
ATOM 1425 O O . ALA A 1 193 ? 20.183 -3.784 -51.749 1.00 57.88 193 ALA A O 1
ATOM 1426 N N . HIS A 1 194 ? 18.970 -3.717 -53.638 1.00 57.66 194 HIS A N 1
ATOM 1427 C CA . HIS A 1 194 ? 17.739 -3.253 -52.989 1.00 57.66 194 HIS A CA 1
ATOM 1428 C C . HIS A 1 194 ? 17.142 -4.297 -52.032 1.00 57.66 194 HIS A C 1
ATOM 1430 O O . HIS A 1 194 ? 16.779 -3.949 -50.905 1.00 57.66 194 HIS A O 1
ATOM 1436 N N . TRP A 1 195 ? 17.113 -5.582 -52.406 1.00 46.31 195 TRP A N 1
ATOM 1437 C CA . TRP A 1 195 ? 16.680 -6.662 -51.506 1.00 46.31 195 TRP A CA 1
ATOM 1438 C C . TRP A 1 195 ? 17.583 -6.811 -50.272 1.00 46.31 195 TRP A C 1
ATOM 1440 O O . TRP A 1 195 ? 17.078 -6.940 -49.154 1.00 46.31 195 TRP A O 1
ATOM 1450 N N . LEU A 1 196 ? 18.908 -6.743 -50.440 1.00 56.16 196 LEU A N 1
ATOM 1451 C CA . LEU A 1 196 ? 19.870 -6.764 -49.330 1.00 56.16 196 LEU A CA 1
ATOM 1452 C C . LEU A 1 196 ? 19.697 -5.549 -48.412 1.00 56.16 196 LEU A C 1
ATOM 1454 O O . LEU A 1 196 ? 19.767 -5.698 -47.193 1.00 56.16 196 LEU A O 1
ATOM 1458 N N . SER A 1 197 ? 19.398 -4.375 -48.974 1.00 61.50 197 SER A N 1
ATOM 1459 C CA . SER A 1 197 ? 19.095 -3.161 -48.209 1.00 61.50 197 SER A CA 1
ATOM 1460 C C . SER A 1 197 ? 17.819 -3.304 -47.368 1.00 61.50 197 SER A C 1
ATOM 1462 O O . SER A 1 197 ? 17.831 -2.974 -46.179 1.00 61.50 197 SER A O 1
ATOM 1464 N N . ILE A 1 198 ? 16.742 -3.876 -47.924 1.00 53.78 198 ILE A N 1
ATOM 1465 C CA . ILE A 1 198 ? 15.490 -4.152 -47.192 1.00 53.78 198 ILE A CA 1
ATOM 1466 C C . ILE A 1 198 ? 15.733 -5.143 -46.047 1.00 53.78 198 ILE A C 1
ATOM 1468 O O . ILE A 1 198 ? 15.334 -4.889 -44.903 1.00 53.78 198 ILE A O 1
ATOM 1472 N N . VAL A 1 199 ? 16.400 -6.267 -46.334 1.00 46.56 199 VAL A N 1
ATOM 1473 C CA . VAL A 1 199 ? 16.678 -7.321 -45.343 1.00 46.56 199 VAL A CA 1
ATOM 1474 C C . VAL A 1 199 ? 17.620 -6.807 -44.253 1.00 46.56 199 VAL A C 1
ATOM 1476 O O . VAL A 1 199 ? 17.316 -6.949 -43.067 1.00 46.56 199 VAL A O 1
ATOM 1479 N N . GLY A 1 200 ? 18.721 -6.151 -44.625 1.00 57.91 200 GLY A N 1
ATOM 1480 C CA . GLY A 1 200 ? 19.690 -5.577 -43.690 1.00 57.91 200 GLY A CA 1
ATOM 1481 C C . GLY A 1 200 ? 19.077 -4.499 -42.795 1.00 57.91 200 GLY A C 1
ATOM 1482 O O . GLY A 1 200 ? 19.259 -4.523 -41.576 1.00 57.91 200 GLY A O 1
ATOM 1483 N N . SER A 1 201 ? 18.260 -3.608 -43.362 1.00 60.03 201 SER A N 1
ATOM 1484 C CA . SER A 1 201 ? 17.570 -2.556 -42.603 1.00 60.03 201 SER A CA 1
ATOM 1485 C C . SER A 1 201 ? 16.550 -3.123 -41.612 1.00 60.03 201 SER A C 1
ATOM 1487 O O . SER A 1 201 ? 16.459 -2.649 -40.476 1.00 60.03 201 SER A O 1
ATOM 1489 N N . SER A 1 202 ? 15.825 -4.175 -42.004 1.00 49.12 202 SER A N 1
ATOM 1490 C CA . SER A 1 202 ? 14.864 -4.872 -41.138 1.00 49.12 202 SER A CA 1
ATOM 1491 C C . SER A 1 202 ? 15.556 -5.586 -39.974 1.00 49.12 202 SER A C 1
ATOM 1493 O O . SER A 1 202 ? 15.095 -5.503 -38.831 1.00 49.12 202 SER A O 1
ATOM 1495 N N . LEU A 1 203 ? 16.691 -6.243 -40.238 1.00 57.12 203 LEU A N 1
ATOM 1496 C CA . LEU A 1 203 ? 17.516 -6.878 -39.208 1.00 57.12 203 LEU A CA 1
ATOM 1497 C C . LEU A 1 203 ? 18.093 -5.845 -38.234 1.00 57.12 203 LEU A C 1
ATOM 1499 O O . LEU A 1 203 ? 17.988 -6.042 -37.024 1.00 57.12 203 LEU A O 1
ATOM 1503 N N . GLY A 1 204 ? 18.609 -4.716 -38.729 1.00 61.00 204 GLY A N 1
ATOM 1504 C CA . GLY A 1 204 ? 19.110 -3.622 -37.890 1.00 61.00 204 GLY A CA 1
ATOM 1505 C C . GLY A 1 204 ? 18.026 -3.001 -37.000 1.00 61.00 204 GLY A C 1
ATOM 1506 O O . GLY A 1 204 ? 18.259 -2.742 -35.818 1.00 61.00 204 GLY A O 1
ATOM 1507 N N . PHE A 1 205 ? 16.804 -2.838 -37.518 1.00 56.44 205 PHE A N 1
ATOM 1508 C CA . PHE A 1 205 ? 15.658 -2.377 -36.726 1.00 56.44 205 PHE A CA 1
ATOM 1509 C C . PHE A 1 205 ? 15.271 -3.376 -35.627 1.00 56.44 205 PHE A C 1
ATOM 1511 O O . PHE A 1 205 ? 15.073 -2.992 -34.468 1.00 56.44 205 PHE A O 1
ATOM 1518 N N . ALA A 1 206 ? 15.188 -4.668 -35.965 1.00 52.09 206 ALA A N 1
ATOM 1519 C CA . ALA A 1 206 ? 14.891 -5.727 -35.004 1.00 52.09 206 ALA A CA 1
ATOM 1520 C C . ALA A 1 206 ? 15.965 -5.806 -33.906 1.00 52.09 206 ALA A C 1
ATOM 1522 O O . ALA A 1 206 ? 15.630 -5.836 -32.717 1.00 52.09 206 ALA A O 1
ATOM 1523 N N . GLN A 1 207 ? 17.244 -5.748 -34.290 1.00 59.94 207 GLN A N 1
ATOM 1524 C CA . GLN A 1 207 ? 18.394 -5.706 -33.385 1.00 59.94 207 GLN A CA 1
ATOM 1525 C C . GLN A 1 207 ? 18.313 -4.498 -32.442 1.00 59.94 207 GLN A C 1
ATOM 1527 O O . GLN A 1 207 ? 18.399 -4.666 -31.224 1.00 59.94 207 GLN A O 1
ATOM 1532 N N . GLY A 1 208 ? 18.059 -3.296 -32.972 1.00 56.88 208 GLY A N 1
ATOM 1533 C CA . GLY A 1 208 ? 17.932 -2.063 -32.190 1.00 56.88 208 GLY A CA 1
ATOM 1534 C C . GLY A 1 208 ? 16.800 -2.119 -31.161 1.00 56.88 208 GLY A C 1
ATOM 1535 O O . GLY A 1 208 ? 17.007 -1.812 -29.983 1.00 56.88 208 GLY A O 1
ATOM 1536 N N . ARG A 1 209 ? 15.611 -2.598 -31.555 1.00 52.50 209 ARG A N 1
ATOM 1537 C CA . ARG A 1 209 ? 14.473 -2.766 -30.632 1.00 52.50 209 ARG A CA 1
ATOM 1538 C C . ARG A 1 209 ? 14.739 -3.821 -29.567 1.00 52.50 209 ARG A C 1
ATOM 1540 O O . ARG A 1 209 ? 14.410 -3.603 -28.397 1.00 52.50 209 ARG A O 1
ATOM 1547 N N . MET A 1 210 ? 15.332 -4.952 -29.941 1.00 51.44 210 MET A N 1
ATOM 1548 C CA . MET A 1 210 ? 15.675 -6.006 -28.987 1.00 51.44 210 MET A CA 1
ATOM 1549 C C . MET A 1 210 ? 16.759 -5.552 -28.014 1.00 51.44 210 MET A C 1
ATOM 1551 O O . MET A 1 210 ? 16.624 -5.817 -26.822 1.00 51.44 210 MET A O 1
ATOM 1555 N N . LEU A 1 211 ? 17.771 -4.810 -28.470 1.00 60.53 211 LEU A N 1
ATOM 1556 C CA . LEU A 1 211 ? 18.804 -4.225 -27.616 1.00 60.53 211 LEU A CA 1
ATOM 1557 C C . LEU A 1 211 ? 18.220 -3.197 -26.642 1.00 60.53 211 LEU A C 1
ATOM 1559 O O . LEU A 1 211 ? 18.515 -3.254 -25.446 1.00 60.53 211 LEU A O 1
ATOM 1563 N N . ALA A 1 212 ? 17.353 -2.297 -27.113 1.00 50.28 212 ALA A N 1
ATOM 1564 C CA . ALA A 1 212 ? 16.670 -1.320 -26.265 1.00 50.28 212 ALA A CA 1
ATOM 1565 C C . ALA A 1 212 ? 15.785 -2.009 -25.214 1.00 50.28 212 ALA A C 1
ATOM 1567 O O . ALA A 1 212 ? 15.861 -1.696 -24.023 1.00 50.28 212 ALA A O 1
ATOM 1568 N N . SER A 1 213 ? 14.996 -3.004 -25.629 1.00 49.06 213 SER A N 1
ATOM 1569 C CA . SER A 1 213 ? 14.155 -3.798 -24.729 1.00 49.06 213 SER A CA 1
ATOM 1570 C C . SER A 1 213 ? 14.984 -4.602 -23.725 1.00 49.06 213 SER A C 1
ATOM 1572 O O . SER A 1 213 ? 14.653 -4.641 -22.541 1.00 49.06 213 SER A O 1
ATOM 1574 N N . MET A 1 214 ? 16.073 -5.232 -24.169 1.00 63.25 214 MET A N 1
ATOM 1575 C CA . MET A 1 214 ? 16.985 -6.008 -23.328 1.00 63.25 214 MET A CA 1
ATOM 1576 C C . MET A 1 214 ? 17.686 -5.119 -22.306 1.00 63.25 214 MET A C 1
ATOM 1578 O O . MET A 1 214 ? 17.731 -5.472 -21.132 1.00 63.25 214 MET A O 1
ATOM 1582 N N . THR A 1 215 ? 18.175 -3.953 -22.725 1.00 62.34 215 THR A N 1
ATOM 1583 C CA . THR A 1 215 ? 18.814 -2.966 -21.846 1.00 62.34 215 THR A CA 1
ATOM 1584 C C . THR A 1 215 ? 17.815 -2.428 -20.830 1.00 62.34 215 THR A C 1
ATOM 1586 O O . THR A 1 215 ? 18.126 -2.369 -19.644 1.00 62.34 215 THR A O 1
ATOM 1589 N N . LYS A 1 216 ? 16.585 -2.101 -21.248 1.00 56.66 216 LYS A N 1
ATOM 1590 C CA . LYS A 1 216 ? 15.509 -1.671 -20.341 1.00 56.66 216 LYS A CA 1
ATOM 1591 C C . LYS A 1 216 ? 15.171 -2.753 -19.312 1.00 56.66 216 LYS A C 1
ATOM 1593 O O . LYS A 1 216 ? 15.084 -2.453 -18.124 1.00 56.66 216 LYS A O 1
ATOM 1598 N N . ALA A 1 217 ? 15.030 -4.005 -19.747 1.00 54.09 217 ALA A N 1
ATOM 1599 C CA . ALA A 1 217 ? 14.779 -5.139 -18.860 1.00 54.09 217 ALA A CA 1
ATOM 1600 C C . ALA A 1 217 ? 15.949 -5.369 -17.888 1.00 54.09 217 ALA A C 1
ATOM 1602 O O . ALA A 1 217 ? 15.735 -5.467 -16.682 1.00 54.09 217 ALA A O 1
ATOM 1603 N N . ALA A 1 218 ? 17.188 -5.367 -18.386 1.00 61.47 218 ALA A N 1
ATOM 1604 C CA . ALA A 1 218 ? 18.390 -5.537 -17.576 1.00 61.47 218 ALA A CA 1
ATOM 1605 C C . ALA A 1 218 ? 18.551 -4.410 -16.545 1.00 61.47 218 ALA A C 1
ATOM 1607 O O . ALA A 1 218 ? 18.821 -4.702 -15.380 1.00 61.47 218 ALA A O 1
ATOM 1608 N N . ARG A 1 219 ? 18.295 -3.149 -16.933 1.00 66.94 219 ARG A N 1
ATOM 1609 C CA . ARG A 1 219 ? 18.257 -1.993 -16.020 1.00 66.94 219 ARG A CA 1
ATOM 1610 C C . ARG A 1 219 ? 17.181 -2.131 -14.956 1.00 66.94 219 ARG A C 1
ATOM 1612 O O . ARG A 1 219 ? 17.411 -1.684 -13.845 1.00 66.94 219 ARG A O 1
ATOM 1619 N N . ALA A 1 220 ? 16.047 -2.765 -15.255 1.00 60.50 220 ALA A N 1
ATOM 1620 C CA . ALA A 1 220 ? 15.000 -3.069 -14.277 1.00 60.50 220 ALA A CA 1
ATOM 1621 C C . ALA A 1 220 ? 15.345 -4.264 -13.358 1.00 60.50 220 ALA A C 1
ATOM 1623 O O . ALA A 1 220 ? 14.632 -4.520 -12.386 1.00 60.50 220 ALA A O 1
ATOM 1624 N N . GLY A 1 221 ? 16.436 -4.986 -13.638 1.00 58.59 221 GLY A N 1
ATOM 1625 C CA . GLY A 1 221 ? 16.816 -6.209 -12.931 1.00 58.59 221 GLY A CA 1
ATOM 1626 C C . GLY A 1 221 ? 16.037 -7.443 -13.389 1.00 58.59 221 GLY A C 1
ATOM 1627 O O . GLY A 1 221 ? 15.969 -8.432 -12.661 1.00 58.59 221 GLY A O 1
ATOM 1628 N N . GLU A 1 222 ? 15.451 -7.395 -14.585 1.00 60.84 222 GLU A N 1
ATOM 1629 C CA . GLU A 1 222 ? 14.818 -8.528 -15.257 1.00 60.84 222 GLU A CA 1
ATOM 1630 C C . GLU A 1 222 ? 15.793 -9.187 -16.239 1.00 60.84 222 GLU A C 1
ATOM 1632 O O . GLU A 1 222 ? 16.693 -8.553 -16.794 1.00 60.84 222 GLU A O 1
ATOM 1637 N N . ILE A 1 223 ? 15.626 -10.492 -16.458 1.00 59.81 223 ILE A N 1
ATOM 1638 C CA . ILE A 1 223 ? 16.476 -11.269 -17.365 1.00 59.81 223 ILE A CA 1
ATOM 1639 C C . ILE A 1 223 ? 15.625 -11.756 -18.526 1.00 59.81 223 ILE A C 1
ATOM 1641 O O . ILE A 1 223 ? 14.645 -12.474 -18.330 1.00 59.81 223 ILE A O 1
ATOM 1645 N N . MET A 1 224 ? 16.046 -11.422 -19.744 1.00 58.09 224 MET A N 1
ATOM 1646 C CA . MET A 1 224 ? 15.408 -11.921 -20.956 1.00 58.09 224 MET A CA 1
ATOM 1647 C C . MET A 1 224 ? 15.415 -13.461 -21.001 1.00 58.09 224 MET A C 1
ATOM 1649 O O . MET A 1 224 ? 16.387 -14.126 -20.606 1.00 58.09 224 MET A O 1
ATOM 1653 N N . SER A 1 225 ? 14.322 -14.042 -21.503 1.00 51.09 225 SER A N 1
ATOM 1654 C CA . SER A 1 225 ? 14.166 -15.493 -21.636 1.00 51.09 225 SER A CA 1
ATOM 1655 C C . SER A 1 225 ? 15.321 -16.117 -22.434 1.00 51.09 225 SER A C 1
ATOM 1657 O O . SER A 1 225 ? 16.016 -15.445 -23.199 1.00 51.09 225 SER A O 1
ATOM 1659 N N . LYS A 1 226 ? 15.565 -17.421 -22.252 1.00 53.50 226 LYS A N 1
ATOM 1660 C CA . LYS A 1 226 ? 16.590 -18.133 -23.038 1.00 53.50 226 LYS A CA 1
ATOM 1661 C C . LYS A 1 226 ? 16.307 -18.028 -24.544 1.00 53.50 226 LYS A C 1
ATOM 1663 O O . LYS A 1 226 ? 17.229 -17.757 -25.299 1.00 53.50 226 LYS A O 1
ATOM 1668 N N . ALA A 1 227 ? 15.039 -18.163 -24.943 1.00 42.28 227 ALA A N 1
ATOM 1669 C CA . ALA A 1 227 ? 14.608 -18.034 -26.334 1.00 42.28 227 ALA A CA 1
ATOM 1670 C C . ALA A 1 227 ? 14.887 -16.634 -26.908 1.00 42.28 227 ALA A C 1
ATOM 1672 O O . ALA A 1 227 ? 15.467 -16.530 -27.981 1.00 42.28 227 ALA A O 1
ATOM 1673 N N . GLY A 1 228 ? 14.579 -15.561 -26.168 1.00 46.16 228 GLY A N 1
ATOM 1674 C CA . GLY A 1 228 ? 14.880 -14.192 -26.610 1.00 46.16 228 GLY A CA 1
ATOM 1675 C C . GLY A 1 228 ? 16.381 -13.926 -26.762 1.00 46.16 228 GLY A C 1
ATOM 1676 O O . GLY A 1 228 ? 16.802 -13.260 -27.702 1.00 46.16 228 GLY A O 1
ATOM 1677 N N . ARG A 1 229 ? 17.209 -14.514 -25.886 1.00 57.66 229 ARG A N 1
ATOM 1678 C CA . ARG A 1 229 ? 18.676 -14.434 -25.988 1.00 57.66 229 ARG A CA 1
ATOM 1679 C C . ARG A 1 229 ? 19.229 -15.182 -27.202 1.00 57.66 229 ARG A C 1
ATOM 1681 O O . ARG A 1 229 ? 20.163 -14.688 -27.821 1.00 57.66 229 ARG A O 1
ATOM 1688 N N . ILE A 1 230 ? 18.658 -16.340 -27.538 1.00 51.84 230 ILE A N 1
ATOM 1689 C CA . ILE A 1 230 ? 19.008 -17.086 -28.757 1.00 51.84 230 ILE A CA 1
ATOM 1690 C C . ILE A 1 230 ? 18.593 -16.285 -29.995 1.00 51.84 230 ILE A C 1
ATOM 1692 O O . ILE A 1 230 ? 19.409 -16.106 -30.889 1.00 51.84 230 ILE A O 1
ATOM 1696 N N . ALA A 1 231 ? 17.377 -15.732 -30.016 1.00 48.44 231 ALA A N 1
ATOM 1697 C CA . ALA A 1 231 ? 16.900 -14.898 -31.119 1.00 48.44 231 ALA A CA 1
ATOM 1698 C C . ALA A 1 231 ? 17.799 -13.671 -31.359 1.00 48.44 231 ALA A C 1
ATOM 1700 O O . ALA A 1 231 ? 18.107 -13.359 -32.504 1.00 48.44 231 ALA A O 1
ATOM 1701 N N . PHE A 1 232 ? 18.284 -13.021 -30.292 1.00 62.28 232 PHE A N 1
ATOM 1702 C CA . PHE A 1 232 ? 19.239 -11.913 -30.409 1.00 62.28 232 PHE A CA 1
ATOM 1703 C C . PHE A 1 232 ? 20.555 -12.352 -31.068 1.00 62.28 232 PHE A C 1
ATOM 1705 O O . PHE A 1 232 ? 21.041 -11.674 -31.962 1.00 62.28 232 PHE A O 1
ATOM 1712 N N . ILE A 1 233 ? 21.101 -13.511 -30.678 1.00 63.72 233 ILE A N 1
ATOM 1713 C CA . ILE A 1 233 ? 22.320 -14.065 -31.293 1.00 63.72 233 ILE A CA 1
ATOM 1714 C C . ILE A 1 233 ? 22.086 -14.404 -32.771 1.00 63.72 233 ILE A C 1
ATOM 1716 O O . ILE A 1 233 ? 22.945 -14.121 -33.596 1.00 63.72 233 ILE A O 1
ATOM 1720 N N . VAL A 1 234 ? 20.928 -14.975 -33.119 1.00 56.59 234 VAL A N 1
ATOM 1721 C CA . VAL A 1 234 ? 20.574 -15.282 -34.516 1.00 56.59 234 VAL A CA 1
ATOM 1722 C C . VAL A 1 234 ? 20.507 -14.010 -35.362 1.00 56.59 234 VAL A C 1
ATOM 1724 O O . VAL A 1 234 ? 21.024 -14.003 -36.473 1.00 56.59 234 VAL A O 1
ATOM 1727 N N . ILE A 1 235 ? 19.924 -12.928 -34.838 1.00 61.28 235 ILE A N 1
ATOM 1728 C CA . ILE A 1 235 ? 19.881 -11.630 -35.529 1.00 61.28 235 ILE A CA 1
ATOM 1729 C C . ILE A 1 235 ? 21.284 -11.032 -35.670 1.00 61.28 235 ILE A C 1
ATOM 1731 O O . ILE A 1 235 ? 21.606 -10.524 -36.738 1.00 61.28 235 ILE A O 1
ATOM 1735 N N . GLU A 1 236 ? 22.131 -11.130 -34.643 1.00 66.81 236 GLU A N 1
ATOM 1736 C CA . GLU A 1 236 ? 23.511 -10.627 -34.680 1.00 66.81 236 GLU A CA 1
ATOM 1737 C C . GLU A 1 236 ? 24.353 -11.360 -35.737 1.00 66.81 236 GLU A C 1
ATOM 1739 O O . GLU A 1 236 ? 25.009 -10.735 -36.569 1.00 66.81 236 GLU A O 1
ATOM 1744 N N . VAL A 1 237 ? 24.273 -12.695 -35.761 1.00 68.56 237 VAL A N 1
ATOM 1745 C CA . VAL A 1 237 ? 24.942 -13.535 -36.766 1.00 68.56 237 VAL A CA 1
ATOM 1746 C C . VAL A 1 237 ? 24.355 -13.290 -38.157 1.00 68.56 237 VAL A C 1
ATOM 1748 O O . VAL A 1 237 ? 25.100 -13.222 -39.133 1.00 68.56 237 VAL A O 1
ATOM 1751 N N . GLY A 1 238 ? 23.036 -13.115 -38.262 1.00 63.94 238 GLY A N 1
ATOM 1752 C CA . GLY A 1 238 ? 22.361 -12.761 -39.510 1.00 63.94 238 GLY A CA 1
ATOM 1753 C C . GLY A 1 238 ? 22.828 -11.412 -40.055 1.00 63.94 238 GLY A C 1
ATOM 1754 O O . GLY A 1 238 ? 23.160 -11.320 -41.230 1.00 63.94 238 GLY A O 1
ATOM 1755 N N . SER A 1 239 ? 22.939 -10.396 -39.198 1.00 68.31 239 SER A N 1
ATOM 1756 C CA . SER A 1 239 ? 23.467 -9.069 -39.538 1.00 68.31 239 SER A CA 1
ATOM 1757 C C . SER A 1 239 ? 24.921 -9.149 -40.012 1.00 68.31 239 SER A C 1
ATOM 1759 O O . SER A 1 239 ? 25.245 -8.650 -41.087 1.00 68.31 239 SER A O 1
ATOM 1761 N N . LEU A 1 240 ? 25.784 -9.870 -39.285 1.00 75.69 240 LEU A N 1
ATOM 1762 C CA . LEU A 1 240 ? 27.171 -10.115 -39.697 1.00 75.69 240 LEU A CA 1
ATOM 1763 C C . LEU A 1 240 ? 27.248 -10.816 -41.063 1.00 75.69 240 LEU A C 1
ATOM 1765 O O . LEU A 1 240 ? 28.059 -10.438 -41.907 1.00 75.69 240 LEU A O 1
ATOM 1769 N N . THR A 1 241 ? 26.380 -11.804 -41.295 1.00 70.94 241 THR A N 1
ATOM 1770 C CA . THR A 1 241 ? 26.312 -12.556 -42.557 1.00 70.94 241 THR A CA 1
ATOM 1771 C C . THR A 1 241 ? 25.851 -11.667 -43.709 1.00 70.94 241 THR A C 1
ATOM 1773 O O . THR A 1 241 ? 26.492 -11.652 -44.753 1.00 70.94 241 THR A O 1
ATOM 1776 N N . VAL A 1 242 ? 24.778 -10.891 -43.527 1.00 66.62 242 VAL A N 1
ATOM 1777 C CA . VAL A 1 242 ? 24.251 -9.970 -44.549 1.00 66.62 242 VAL A CA 1
ATOM 1778 C C . VAL A 1 242 ? 25.266 -8.872 -44.870 1.00 66.62 242 VAL A C 1
ATOM 1780 O O . VAL A 1 242 ? 25.500 -8.601 -46.044 1.00 66.62 242 VAL A O 1
ATOM 1783 N N . ASN A 1 243 ? 25.936 -8.306 -43.863 1.00 70.69 243 ASN A N 1
ATOM 1784 C CA . ASN A 1 243 ? 27.005 -7.327 -44.078 1.00 70.69 243 ASN A CA 1
ATOM 1785 C C . ASN A 1 243 ? 28.208 -7.949 -44.810 1.00 70.69 243 ASN A C 1
ATOM 1787 O O . ASN A 1 243 ? 28.786 -7.315 -45.690 1.00 70.69 243 ASN A O 1
ATOM 1791 N N . GLY A 1 244 ? 28.554 -9.205 -44.508 1.00 75.38 244 GLY A N 1
ATOM 1792 C CA . GLY A 1 244 ? 29.596 -9.949 -45.223 1.00 75.38 244 GLY A CA 1
ATOM 1793 C C . GLY A 1 244 ? 29.235 -10.227 -46.686 1.00 75.38 244 GLY A C 1
ATOM 1794 O O . GLY A 1 244 ? 30.056 -10.013 -47.576 1.00 75.38 244 GLY A O 1
ATOM 1795 N N . LEU A 1 245 ? 27.988 -10.629 -46.958 1.00 73.38 245 LEU A N 1
ATOM 1796 C CA . LEU A 1 245 ? 27.463 -10.765 -48.323 1.00 73.38 245 LEU A CA 1
ATOM 1797 C C . LEU A 1 245 ? 27.458 -9.419 -49.062 1.00 73.38 245 LEU A C 1
ATOM 1799 O O . LEU A 1 245 ? 27.740 -9.386 -50.257 1.00 73.38 245 LEU A O 1
ATOM 1803 N N . GLY A 1 246 ? 27.201 -8.319 -48.350 1.00 69.81 246 GLY A N 1
ATOM 1804 C CA . GLY A 1 246 ? 27.306 -6.956 -48.870 1.00 69.81 246 GLY A CA 1
ATOM 1805 C C . GLY A 1 246 ? 28.705 -6.626 -49.392 1.00 69.81 246 GLY A C 1
ATOM 1806 O O . GLY A 1 246 ? 28.820 -6.076 -50.479 1.00 69.81 246 GLY A O 1
ATOM 1807 N N . ILE A 1 247 ? 29.773 -7.035 -48.694 1.00 79.31 247 ILE A N 1
ATOM 1808 C CA . ILE A 1 247 ? 31.153 -6.869 -49.191 1.00 79.31 247 ILE A CA 1
ATOM 1809 C C . ILE A 1 247 ? 31.353 -7.624 -50.507 1.00 79.31 247 ILE A C 1
ATOM 1811 O O . ILE A 1 247 ? 31.871 -7.049 -51.462 1.00 79.31 247 ILE A O 1
ATOM 1815 N N . LEU A 1 248 ? 30.945 -8.898 -50.566 1.00 79.25 248 LEU A N 1
ATOM 1816 C CA . LEU A 1 248 ? 31.100 -9.721 -51.772 1.00 79.25 248 LEU A CA 1
ATOM 1817 C C . LEU A 1 248 ? 30.325 -9.134 -52.954 1.00 79.25 248 LEU A C 1
ATOM 1819 O O . LEU A 1 248 ? 30.827 -9.096 -54.075 1.00 79.25 248 LEU A O 1
ATOM 1823 N N . HIS A 1 249 ? 29.112 -8.648 -52.696 1.00 77.06 249 HIS A N 1
ATOM 1824 C CA . HIS A 1 249 ? 28.283 -8.020 -53.710 1.00 77.06 249 HIS A CA 1
ATOM 1825 C C . HIS A 1 249 ? 28.880 -6.698 -54.208 1.00 77.06 249 HIS A C 1
ATOM 1827 O O . HIS A 1 249 ? 29.016 -6.528 -55.418 1.00 77.06 249 HIS A O 1
ATOM 1833 N N . SER A 1 250 ? 29.290 -5.807 -53.301 1.00 73.38 250 SER A N 1
ATOM 1834 C CA . SER A 1 250 ? 29.923 -4.528 -53.642 1.00 73.38 250 SER A CA 1
ATOM 1835 C C . SER A 1 250 ? 31.242 -4.725 -54.397 1.00 73.38 250 SER A C 1
ATOM 1837 O O . SER A 1 250 ? 31.535 -3.969 -55.316 1.00 73.38 250 SER A O 1
ATOM 1839 N N . LEU A 1 251 ? 32.012 -5.771 -54.079 1.00 82.25 251 LEU A N 1
ATOM 1840 C CA . LEU A 1 251 ? 33.228 -6.131 -54.815 1.00 82.25 251 LEU A CA 1
ATOM 1841 C C . LEU A 1 251 ? 32.928 -6.595 -56.248 1.00 82.25 251 LEU A C 1
ATOM 1843 O O . LEU A 1 251 ? 33.636 -6.219 -57.180 1.00 82.25 251 LEU A O 1
ATOM 1847 N N . ALA A 1 252 ? 31.877 -7.399 -56.433 1.00 79.25 252 ALA A N 1
ATOM 1848 C CA . ALA A 1 252 ? 31.464 -7.861 -57.756 1.00 79.25 252 ALA A CA 1
ATOM 1849 C C . ALA A 1 252 ? 30.991 -6.696 -58.641 1.00 79.25 252 ALA A C 1
ATOM 1851 O O . ALA A 1 252 ? 31.382 -6.623 -59.801 1.00 79.25 252 ALA A O 1
ATOM 1852 N N . VAL A 1 253 ? 30.216 -5.758 -58.081 1.00 76.38 253 VAL A N 1
ATOM 1853 C CA . VAL A 1 253 ? 29.780 -4.538 -58.788 1.00 76.38 253 VAL A CA 1
ATOM 1854 C C . VAL A 1 253 ? 30.971 -3.648 -59.145 1.00 76.38 253 VAL A C 1
ATOM 1856 O O . VAL A 1 253 ? 31.054 -3.159 -60.267 1.00 76.38 253 VAL A O 1
ATOM 1859 N N . LEU A 1 254 ? 31.920 -3.473 -58.220 1.00 82.69 254 LEU A N 1
ATOM 1860 C CA . LEU A 1 254 ? 33.126 -2.679 -58.456 1.00 82.69 254 LEU A CA 1
ATOM 1861 C C . LEU A 1 254 ? 33.990 -3.274 -59.578 1.00 82.69 254 LEU A C 1
ATOM 1863 O O . LEU A 1 254 ? 34.554 -2.527 -60.368 1.00 82.69 254 LEU A O 1
ATOM 1867 N N . THR A 1 255 ? 34.048 -4.605 -59.675 1.00 83.12 255 THR A N 1
ATOM 1868 C CA . THR A 1 255 ? 34.798 -5.318 -60.721 1.00 83.12 255 THR A CA 1
ATOM 1869 C C . THR A 1 255 ? 34.105 -5.210 -62.085 1.00 83.12 255 THR A C 1
ATOM 1871 O O . THR A 1 255 ? 34.756 -4.844 -63.056 1.00 83.12 255 THR A O 1
ATOM 1874 N N . ASP A 1 256 ? 32.786 -5.437 -62.158 1.00 81.69 256 ASP A N 1
ATOM 1875 C CA . ASP A 1 256 ? 32.005 -5.321 -63.407 1.00 81.69 256 ASP A CA 1
ATOM 1876 C C . ASP A 1 256 ? 32.037 -3.892 -63.976 1.00 81.69 256 ASP A C 1
ATOM 1878 O O . ASP A 1 256 ? 32.263 -3.702 -65.168 1.00 81.69 256 ASP A O 1
ATOM 1882 N N . LYS A 1 257 ? 31.901 -2.864 -63.126 1.00 80.19 257 LYS A N 1
ATOM 1883 C CA . LYS A 1 257 ? 31.993 -1.460 -63.565 1.00 80.19 257 LYS A CA 1
ATOM 1884 C C . LYS A 1 257 ? 33.409 -1.026 -63.931 1.00 80.19 257 LYS A C 1
ATOM 1886 O O . LYS A 1 257 ? 33.573 -0.167 -64.792 1.00 80.19 257 LYS A O 1
ATOM 1891 N N . TYR A 1 258 ? 34.427 -1.607 -63.298 1.00 83.12 258 TYR A N 1
ATOM 1892 C CA . TYR A 1 258 ? 35.821 -1.381 -63.675 1.00 83.12 258 TYR A CA 1
ATOM 1893 C C . TYR A 1 258 ? 36.130 -1.964 -65.060 1.00 83.12 258 TYR A C 1
ATOM 1895 O O . TYR A 1 258 ? 36.761 -1.294 -65.869 1.00 83.12 258 TYR A O 1
ATOM 1903 N N . GLU A 1 259 ? 35.631 -3.165 -65.371 1.00 83.75 259 GLU A N 1
ATOM 1904 C CA . GLU A 1 259 ? 35.794 -3.790 -66.694 1.00 83.75 259 GLU A CA 1
ATOM 1905 C C . GLU A 1 259 ? 35.070 -3.029 -67.819 1.00 83.75 259 GLU A C 1
ATOM 1907 O O . GLU A 1 259 ? 35.495 -3.093 -68.972 1.00 83.75 259 GLU A O 1
ATOM 1912 N N . ARG A 1 260 ? 34.004 -2.288 -67.492 1.00 81.56 260 ARG A N 1
ATOM 1913 C CA . ARG A 1 260 ? 33.227 -1.461 -68.435 1.00 81.56 260 ARG A CA 1
ATOM 1914 C C . ARG A 1 260 ? 33.688 -0.002 -68.533 1.00 81.56 260 ARG A C 1
ATOM 1916 O O . ARG A 1 260 ? 33.086 0.755 -69.282 1.00 81.56 260 ARG A O 1
ATOM 1923 N N . ASP A 1 261 ? 34.732 0.387 -67.798 1.00 80.81 261 ASP A N 1
ATOM 1924 C CA . ASP A 1 261 ? 35.228 1.773 -67.695 1.00 80.81 261 ASP A CA 1
ATOM 1925 C C . ASP A 1 261 ? 34.167 2.780 -67.172 1.00 80.81 261 ASP A C 1
ATOM 1927 O O . ASP A 1 261 ? 34.224 3.984 -67.415 1.00 80.81 261 ASP A O 1
ATOM 1931 N N . GLU A 1 262 ? 33.192 2.280 -66.401 1.00 81.06 262 GLU A N 1
ATOM 1932 C CA . GLU A 1 262 ? 32.065 3.027 -65.812 1.00 81.06 262 GLU A CA 1
ATOM 1933 C C . GLU A 1 262 ? 32.237 3.247 -64.294 1.00 81.06 262 GLU A C 1
ATOM 1935 O O . GLU A 1 262 ? 31.293 3.596 -63.579 1.00 81.06 262 GLU A O 1
ATOM 1940 N N . LEU A 1 263 ? 33.439 3.003 -63.765 1.00 78.25 263 LEU A N 1
ATOM 1941 C CA . LEU A 1 263 ? 33.710 3.052 -62.331 1.00 78.25 263 LEU A CA 1
ATOM 1942 C C . LEU A 1 263 ? 33.558 4.474 -61.777 1.00 78.25 263 LEU A C 1
ATOM 1944 O O . LEU A 1 263 ? 34.261 5.401 -62.183 1.00 78.25 263 LEU A O 1
ATOM 1948 N N . THR A 1 264 ? 32.705 4.638 -60.764 1.00 77.06 264 THR A N 1
ATOM 1949 C CA . THR A 1 264 ? 32.501 5.935 -60.110 1.00 77.06 264 THR A CA 1
ATOM 1950 C C . THR A 1 264 ? 33.120 5.986 -58.705 1.00 77.06 264 THR A C 1
ATOM 1952 O O . THR A 1 264 ? 33.224 4.962 -58.022 1.00 77.06 264 THR A O 1
ATOM 1955 N N . PRO A 1 265 ? 33.475 7.181 -58.187 1.00 64.62 265 PRO A N 1
ATOM 1956 C CA . PRO A 1 265 ? 33.885 7.346 -56.787 1.00 64.62 265 PRO A CA 1
ATOM 1957 C C . PRO A 1 265 ? 32.834 6.862 -55.774 1.00 64.62 265 PRO A C 1
ATOM 1959 O O . PRO A 1 265 ? 33.182 6.456 -54.664 1.00 64.62 265 PRO A O 1
ATOM 1962 N N . LEU A 1 266 ? 31.552 6.886 -56.157 1.00 60.75 266 LEU A N 1
ATOM 1963 C CA . LEU A 1 266 ? 30.448 6.397 -55.336 1.00 60.75 266 LEU A CA 1
ATOM 1964 C C . LEU A 1 266 ? 30.524 4.877 -55.137 1.00 60.75 266 LEU A C 1
ATOM 1966 O O . LEU A 1 266 ? 30.310 4.412 -54.020 1.00 60.75 266 LEU A O 1
ATOM 1970 N N . ASP A 1 267 ? 30.901 4.118 -56.168 1.00 68.56 267 ASP A N 1
ATOM 1971 C CA . ASP A 1 267 ? 31.045 2.657 -56.086 1.00 68.56 267 ASP A CA 1
ATOM 1972 C C . ASP A 1 267 ? 32.178 2.263 -55.117 1.00 68.56 267 ASP A C 1
ATOM 1974 O O . ASP A 1 267 ? 32.014 1.395 -54.255 1.00 68.56 267 ASP A O 1
ATOM 1978 N N . VAL A 1 268 ? 33.313 2.972 -55.177 1.00 74.00 268 VAL A N 1
ATOM 1979 C CA . VAL A 1 268 ? 34.456 2.783 -54.257 1.00 74.00 268 VAL A CA 1
ATOM 1980 C C . VAL A 1 268 ? 34.072 3.127 -52.814 1.00 74.00 268 VAL A C 1
ATOM 1982 O O . VAL A 1 268 ? 34.456 2.438 -51.860 1.00 74.00 268 VAL A O 1
ATOM 1985 N N . PHE A 1 269 ? 33.281 4.183 -52.635 1.00 66.56 269 PHE A N 1
ATOM 1986 C CA . PHE A 1 269 ? 32.780 4.591 -51.331 1.00 66.56 269 PHE A CA 1
ATOM 1987 C C . PHE A 1 269 ? 31.778 3.583 -50.747 1.00 66.56 269 PHE A C 1
ATOM 1989 O O . PHE A 1 269 ? 31.895 3.218 -49.576 1.00 66.56 269 PHE A O 1
ATOM 1996 N N . GLN A 1 270 ? 30.840 3.070 -51.548 1.00 64.50 270 GLN A N 1
ATOM 1997 C CA . GLN A 1 270 ? 29.878 2.038 -51.138 1.00 64.50 270 GLN A CA 1
ATOM 1998 C C . GLN A 1 270 ? 30.571 0.727 -50.740 1.00 64.50 270 GLN A C 1
ATOM 2000 O O . GLN A 1 270 ? 30.209 0.102 -49.735 1.00 64.50 270 GLN A O 1
ATOM 2005 N N . PHE A 1 271 ? 31.621 0.339 -51.465 1.00 76.00 271 PHE A N 1
ATOM 2006 C CA . PHE A 1 271 ? 32.467 -0.791 -51.089 1.00 76.00 271 PHE A CA 1
ATOM 2007 C C . PHE A 1 271 ? 33.184 -0.552 -49.751 1.00 76.00 271 PHE A C 1
ATOM 2009 O O . PHE A 1 271 ? 33.112 -1.386 -48.845 1.00 76.00 271 PHE A O 1
ATOM 2016 N N . SER A 1 272 ? 33.793 0.623 -49.575 1.00 70.44 272 SER A N 1
ATOM 2017 C CA . SER A 1 272 ? 34.468 1.007 -48.325 1.00 70.44 272 SER A CA 1
ATOM 2018 C C . SER A 1 272 ? 33.509 1.023 -47.127 1.00 70.44 272 SER A C 1
ATOM 2020 O O . SER A 1 272 ? 33.841 0.533 -46.045 1.00 70.44 272 SER A O 1
ATOM 2022 N N . ALA A 1 273 ? 32.286 1.519 -47.324 1.00 64.06 273 ALA A N 1
ATOM 2023 C CA . ALA A 1 273 ? 31.232 1.504 -46.316 1.00 64.06 273 ALA A CA 1
ATOM 2024 C C . ALA A 1 273 ? 30.802 0.076 -45.949 1.00 64.06 273 ALA A C 1
ATOM 2026 O O . ALA A 1 273 ? 30.620 -0.223 -44.770 1.00 64.06 273 ALA A O 1
ATOM 2027 N N . SER A 1 274 ? 30.710 -0.827 -46.930 1.00 69.88 274 SER A N 1
ATOM 2028 C CA . SER A 1 274 ? 30.391 -2.245 -46.699 1.00 69.88 274 SER A CA 1
ATOM 2029 C C . SER A 1 274 ? 31.436 -2.918 -45.799 1.00 69.88 274 SER A C 1
ATOM 2031 O O . SER A 1 274 ? 31.082 -3.625 -44.853 1.00 69.88 274 SER A O 1
ATOM 2033 N N . ILE A 1 275 ? 32.724 -2.636 -46.032 1.00 72.69 275 ILE A N 1
ATOM 2034 C CA . ILE A 1 275 ? 33.824 -3.107 -45.175 1.00 72.69 275 ILE A CA 1
ATOM 2035 C C . ILE A 1 275 ? 33.698 -2.530 -43.764 1.00 72.69 275 ILE A C 1
ATOM 2037 O O . ILE A 1 275 ? 33.792 -3.271 -42.785 1.00 72.69 275 ILE A O 1
ATOM 2041 N N . LEU A 1 276 ? 33.456 -1.223 -43.640 1.00 69.75 276 LEU A N 1
ATOM 2042 C CA . LEU A 1 276 ? 33.310 -0.574 -42.339 1.00 69.75 276 LEU A CA 1
ATOM 2043 C C . LEU A 1 276 ? 32.140 -1.159 -41.536 1.00 69.75 276 LEU A C 1
ATOM 2045 O O . LEU A 1 276 ? 32.308 -1.460 -40.355 1.00 69.75 276 LEU A O 1
ATOM 2049 N N . PHE A 1 277 ? 30.973 -1.356 -42.155 1.00 68.75 277 PHE A N 1
ATOM 2050 C CA . PHE A 1 277 ? 29.799 -1.920 -41.482 1.00 68.75 277 PHE A CA 1
ATOM 2051 C C . PHE A 1 277 ? 30.018 -3.362 -41.038 1.00 68.75 277 PHE A C 1
ATOM 2053 O O . PHE A 1 277 ? 29.627 -3.723 -39.926 1.00 68.75 277 PHE A O 1
ATOM 2060 N N . PHE A 1 278 ? 30.697 -4.167 -41.852 1.00 75.00 278 PHE A N 1
ATOM 2061 C CA . PHE A 1 278 ? 31.084 -5.520 -41.469 1.00 75.00 278 PHE A CA 1
ATOM 2062 C C . PHE A 1 278 ? 32.071 -5.530 -40.298 1.00 75.00 278 PHE A C 1
ATOM 2064 O O . PHE A 1 278 ? 31.840 -6.231 -39.316 1.00 75.00 278 PHE A O 1
ATOM 2071 N N . MET A 1 279 ? 33.132 -4.720 -40.354 1.00 70.81 279 MET A N 1
ATOM 2072 C CA . MET A 1 279 ? 34.119 -4.629 -39.271 1.00 70.81 279 MET A CA 1
ATOM 2073 C C . MET A 1 279 ? 33.482 -4.105 -37.981 1.00 70.81 279 MET A C 1
ATOM 2075 O O . MET A 1 279 ? 33.743 -4.634 -36.902 1.00 70.81 279 MET A O 1
ATOM 2079 N N . ASN A 1 280 ? 32.582 -3.125 -38.080 1.00 67.25 280 ASN A N 1
ATOM 2080 C CA . ASN A 1 280 ? 31.807 -2.627 -36.950 1.00 67.25 280 ASN A CA 1
ATOM 2081 C C . ASN A 1 280 ? 30.889 -3.711 -36.359 1.00 67.25 280 ASN A C 1
ATOM 2083 O O . ASN A 1 280 ? 30.820 -3.840 -35.138 1.00 67.25 280 ASN A O 1
ATOM 2087 N N . ALA A 1 281 ? 30.214 -4.513 -37.188 1.00 69.12 281 ALA A N 1
ATOM 2088 C CA . ALA A 1 281 ? 29.402 -5.641 -36.725 1.00 69.12 281 ALA A CA 1
ATOM 2089 C C . ALA A 1 281 ? 30.264 -6.726 -36.056 1.00 69.12 281 ALA A C 1
ATOM 2091 O O . ALA A 1 281 ? 29.905 -7.229 -34.995 1.00 69.12 281 ALA A O 1
ATOM 2092 N N . ALA A 1 282 ? 31.432 -7.039 -36.620 1.00 72.00 282 ALA A N 1
ATOM 2093 C CA . ALA A 1 282 ? 32.356 -8.029 -36.072 1.00 72.00 282 ALA A CA 1
ATOM 2094 C C . ALA A 1 282 ? 32.937 -7.601 -34.713 1.00 72.00 282 ALA A C 1
ATOM 2096 O O . ALA A 1 282 ? 32.965 -8.399 -33.777 1.00 72.00 282 ALA A O 1
ATOM 2097 N N . VAL A 1 283 ? 33.360 -6.338 -34.577 1.00 68.12 283 VAL A N 1
ATOM 2098 C CA . VAL A 1 283 ? 33.929 -5.794 -33.329 1.00 68.12 283 VAL A CA 1
ATOM 2099 C C . VAL A 1 283 ? 32.869 -5.652 -32.233 1.00 68.12 283 VAL A C 1
ATOM 2101 O O . VAL A 1 283 ? 33.155 -5.915 -31.065 1.00 68.12 283 VAL A O 1
ATOM 2104 N N . ASN A 1 284 ? 31.641 -5.263 -32.587 1.00 67.25 284 ASN A N 1
ATOM 2105 C CA . ASN A 1 284 ? 30.560 -5.065 -31.618 1.00 67.25 284 ASN A CA 1
ATOM 2106 C C . ASN A 1 284 ? 29.752 -6.332 -31.313 1.00 67.25 284 ASN A C 1
ATOM 2108 O O . ASN A 1 284 ? 28.838 -6.269 -30.485 1.00 67.25 284 ASN A O 1
ATOM 2112 N N . MET A 1 285 ? 30.091 -7.475 -31.920 1.00 71.44 285 MET A N 1
ATOM 2113 C CA . MET A 1 285 ? 29.380 -8.732 -31.711 1.00 71.44 285 MET A CA 1
ATOM 2114 C C . MET A 1 285 ? 29.492 -9.173 -30.245 1.00 71.44 285 MET A C 1
ATOM 2116 O O . MET A 1 285 ? 30.475 -9.774 -29.806 1.00 71.44 285 MET A O 1
ATOM 2120 N N . LYS A 1 286 ? 28.446 -8.900 -29.465 1.00 75.94 286 LYS A N 1
ATOM 2121 C CA . LYS A 1 286 ? 28.324 -9.328 -28.069 1.00 75.94 286 LYS A CA 1
ATOM 2122 C C . LYS A 1 286 ? 27.125 -10.246 -27.903 1.00 75.94 286 LYS A C 1
ATOM 2124 O O . LYS A 1 286 ? 26.049 -10.018 -28.445 1.00 75.94 286 LYS A O 1
ATOM 2129 N N . THR A 1 287 ? 27.274 -11.266 -27.058 1.00 75.44 287 THR A N 1
ATOM 2130 C CA . THR A 1 287 ? 26.120 -12.088 -26.680 1.00 75.44 287 THR A CA 1
ATOM 2131 C C . THR A 1 287 ? 25.145 -11.284 -25.820 1.00 75.44 287 THR A C 1
ATOM 2133 O O . THR A 1 287 ? 25.550 -10.452 -25.002 1.00 75.44 287 THR A O 1
ATOM 2136 N N . ALA A 1 288 ? 23.856 -11.614 -25.910 1.00 63.03 288 ALA A N 1
ATOM 2137 C CA . ALA A 1 288 ? 22.826 -11.036 -25.048 1.00 63.03 288 ALA A CA 1
ATOM 2138 C C . ALA A 1 288 ? 23.164 -11.177 -23.549 1.00 63.03 288 ALA A C 1
ATOM 2140 O O . ALA A 1 288 ? 22.895 -10.285 -22.748 1.00 63.03 288 ALA A O 1
ATOM 2141 N N . SER A 1 289 ? 23.801 -12.284 -23.150 1.00 73.94 289 SER A N 1
ATOM 2142 C CA . SER A 1 289 ? 24.225 -12.493 -21.763 1.00 73.94 289 SER A CA 1
ATOM 2143 C C . SER A 1 289 ? 25.350 -11.556 -21.321 1.00 73.94 289 SER A C 1
ATOM 2145 O O . SER A 1 289 ? 25.345 -11.151 -20.160 1.00 73.94 289 SER A O 1
ATOM 2147 N N . THR A 1 290 ? 26.274 -11.187 -22.209 1.00 83.94 290 THR A N 1
ATOM 2148 C CA . THR A 1 290 ? 27.323 -10.198 -21.917 1.00 83.94 290 THR A CA 1
ATOM 2149 C C . THR A 1 290 ? 26.714 -8.813 -21.724 1.00 83.94 290 THR A C 1
ATOM 2151 O O . THR A 1 290 ? 26.946 -8.191 -20.692 1.00 83.94 290 THR A O 1
ATOM 2154 N N . ILE A 1 291 ? 25.845 -8.381 -22.644 1.00 75.19 291 ILE A N 1
ATOM 2155 C CA . ILE A 1 291 ? 25.193 -7.062 -22.581 1.00 75.19 291 ILE A CA 1
ATOM 2156 C C . ILE A 1 291 ? 24.343 -6.927 -21.310 1.00 75.19 291 ILE A C 1
ATOM 2158 O O . ILE A 1 291 ? 24.436 -5.930 -20.600 1.00 75.19 291 ILE A O 1
ATOM 2162 N N . ILE A 1 292 ? 23.549 -7.952 -20.968 1.00 72.19 292 ILE A N 1
ATOM 2163 C CA . ILE A 1 292 ? 22.745 -7.949 -19.734 1.00 72.19 292 ILE A CA 1
ATOM 2164 C C . ILE A 1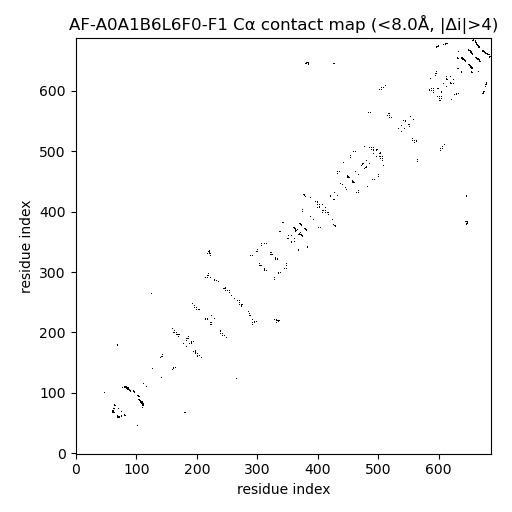 292 ? 23.639 -7.785 -18.498 1.00 72.19 292 ILE A C 1
ATOM 2166 O O . ILE A 1 292 ? 23.288 -7.024 -17.598 1.00 72.19 292 ILE A O 1
ATOM 2170 N N . LYS A 1 293 ? 24.783 -8.482 -18.435 1.00 85.38 293 LYS A N 1
ATOM 2171 C CA . LYS A 1 293 ? 25.711 -8.371 -17.300 1.00 85.38 293 LYS A CA 1
ATOM 2172 C C . LYS A 1 293 ? 26.339 -6.983 -17.204 1.00 85.38 293 LYS A C 1
ATOM 2174 O O . LYS A 1 293 ? 26.380 -6.448 -16.102 1.00 85.38 293 LYS A O 1
ATOM 2179 N N . GLU A 1 294 ? 26.806 -6.421 -18.318 1.00 84.75 294 GLU A N 1
ATOM 2180 C CA . GLU A 1 294 ? 27.399 -5.076 -18.372 1.00 84.75 294 GLU A CA 1
ATOM 2181 C C . GLU A 1 294 ? 26.398 -4.025 -17.878 1.00 84.75 294 GLU A C 1
ATOM 2183 O O . GLU A 1 294 ? 26.678 -3.315 -16.918 1.00 84.75 294 GLU A O 1
ATOM 2188 N N . VAL A 1 295 ? 25.175 -4.024 -18.420 1.00 79.12 295 VAL A N 1
ATOM 2189 C CA . VAL A 1 295 ? 24.108 -3.098 -18.003 1.00 79.12 295 VAL A CA 1
ATOM 2190 C C . VAL A 1 295 ? 23.770 -3.247 -16.518 1.00 79.12 295 VAL A C 1
ATOM 2192 O O . VAL A 1 295 ? 23.526 -2.259 -15.826 1.00 79.12 295 VAL A O 1
ATOM 2195 N N . GLN A 1 296 ? 23.730 -4.478 -16.003 1.00 81.88 296 GLN A N 1
ATOM 2196 C CA . GLN A 1 296 ? 23.469 -4.705 -14.584 1.00 81.88 296 GLN A CA 1
ATOM 2197 C C . GLN A 1 296 ? 24.622 -4.223 -13.696 1.00 81.88 296 GLN A C 1
ATOM 2199 O O . GLN A 1 296 ? 24.363 -3.664 -12.630 1.00 81.88 296 GLN A O 1
ATOM 2204 N N . HIS A 1 297 ? 25.876 -4.434 -14.106 1.00 90.50 297 HIS A N 1
ATOM 2205 C CA . HIS A 1 297 ? 27.044 -3.905 -13.398 1.00 90.50 297 HIS A CA 1
ATOM 2206 C C . HIS A 1 297 ? 27.038 -2.380 -13.400 1.00 90.50 297 HIS A C 1
ATOM 2208 O O . HIS A 1 297 ? 27.196 -1.804 -12.331 1.00 90.50 297 HIS A O 1
ATOM 2214 N N . ASP A 1 298 ? 26.718 -1.736 -14.523 1.00 85.81 298 ASP A N 1
ATOM 2215 C CA . ASP A 1 298 ? 26.615 -0.275 -14.617 1.00 85.81 298 ASP A CA 1
ATOM 2216 C C . ASP A 1 298 ? 25.612 0.309 -13.616 1.00 85.81 298 ASP A C 1
ATOM 2218 O O . ASP A 1 298 ? 25.901 1.315 -12.963 1.00 85.81 298 ASP A O 1
ATOM 2222 N N . VAL A 1 299 ? 24.446 -0.330 -13.453 1.00 79.06 299 VAL A N 1
ATOM 2223 C CA . VAL A 1 299 ? 23.445 0.093 -12.458 1.00 79.06 299 VAL A CA 1
ATOM 2224 C C . VAL A 1 299 ? 23.948 -0.134 -11.032 1.00 79.06 299 VAL A C 1
ATOM 2226 O O . VAL A 1 299 ? 23.758 0.719 -10.169 1.00 79.06 299 VAL A O 1
ATOM 2229 N N . ILE A 1 300 ? 24.605 -1.260 -10.746 1.00 86.25 300 ILE A N 1
ATOM 2230 C CA . ILE A 1 300 ? 25.158 -1.516 -9.405 1.00 86.25 300 ILE A CA 1
ATOM 2231 C C . ILE A 1 300 ? 26.270 -0.508 -9.083 1.00 86.25 300 ILE A C 1
ATOM 2233 O O . ILE A 1 300 ? 26.319 0.035 -7.976 1.00 86.25 300 ILE A O 1
ATOM 2237 N N . ASP A 1 301 ? 27.140 -0.228 -10.048 1.00 88.44 301 ASP A N 1
ATOM 2238 C CA . ASP A 1 301 ? 28.280 0.662 -9.886 1.00 88.44 301 ASP A CA 1
ATOM 2239 C C . ASP A 1 301 ? 27.887 2.137 -9.863 1.00 88.44 301 ASP A C 1
ATOM 2241 O O . ASP A 1 301 ? 28.569 2.921 -9.202 1.00 88.44 301 ASP A O 1
ATOM 2245 N N . SER A 1 302 ? 26.795 2.552 -10.514 1.00 84.44 302 SER A N 1
ATOM 2246 C CA . SER A 1 302 ? 26.267 3.914 -10.346 1.00 84.44 302 SER A CA 1
ATOM 2247 C C . SER A 1 302 ? 25.888 4.171 -8.886 1.00 84.44 302 SER A C 1
ATOM 2249 O O . SER A 1 302 ? 26.390 5.116 -8.280 1.00 84.44 302 SER A O 1
ATOM 2251 N N . HIS A 1 303 ? 25.148 3.245 -8.269 1.00 81.69 303 HIS A N 1
ATOM 2252 C CA . HIS A 1 303 ? 24.760 3.332 -6.860 1.00 81.69 303 HIS A CA 1
ATOM 2253 C C . HIS A 1 303 ? 25.972 3.253 -5.926 1.00 81.69 303 HIS A C 1
ATOM 2255 O O . HIS A 1 303 ? 25.986 3.882 -4.873 1.00 81.69 303 HIS A O 1
ATOM 2261 N N . ARG A 1 304 ? 27.007 2.489 -6.297 1.00 85.00 304 ARG A N 1
ATOM 2262 C CA . ARG A 1 304 ? 28.235 2.320 -5.507 1.00 85.00 304 ARG A CA 1
ATOM 2263 C C . ARG A 1 304 ? 29.157 3.541 -5.548 1.00 85.00 304 ARG A C 1
ATOM 2265 O O . ARG A 1 304 ? 29.805 3.862 -4.544 1.00 85.00 304 ARG A O 1
ATOM 2272 N N . ARG A 1 305 ? 29.286 4.181 -6.715 1.00 85.56 305 ARG A N 1
ATOM 2273 C CA . ARG A 1 305 ? 30.231 5.287 -6.958 1.00 85.56 305 ARG A CA 1
ATOM 2274 C C . ARG A 1 305 ? 29.893 6.525 -6.139 1.00 85.56 305 ARG A C 1
ATOM 2276 O O . ARG A 1 305 ? 30.811 7.183 -5.659 1.00 85.56 305 ARG A O 1
ATOM 2283 N N . GLU A 1 306 ? 28.612 6.772 -5.906 1.00 79.69 306 GLU A N 1
ATOM 2284 C CA . GLU A 1 306 ? 28.123 7.933 -5.158 1.00 79.69 306 GLU A CA 1
ATOM 2285 C C . GLU A 1 306 ? 28.292 7.818 -3.632 1.00 79.69 306 GLU A C 1
ATOM 2287 O O . GLU A 1 306 ? 28.084 8.799 -2.920 1.00 79.69 306 GLU A O 1
ATOM 2292 N N . LEU A 1 307 ? 28.685 6.641 -3.127 1.00 85.94 307 LEU A N 1
ATOM 2293 C CA . LEU A 1 307 ? 28.851 6.364 -1.697 1.00 85.94 307 LEU A CA 1
ATOM 2294 C C . LEU A 1 307 ? 30.258 6.693 -1.189 1.00 85.94 307 LEU A C 1
ATOM 2296 O O . LEU A 1 307 ? 31.265 6.341 -1.821 1.00 85.94 307 LEU A O 1
ATOM 2300 N N . GLY A 1 308 ? 30.328 7.239 0.026 1.00 85.81 308 GLY A N 1
ATOM 2301 C CA . GLY A 1 308 ? 31.541 7.379 0.825 1.00 85.81 308 GLY A CA 1
ATOM 2302 C C . GLY A 1 308 ? 32.151 6.034 1.245 1.00 85.81 308 GLY A C 1
ATOM 2303 O O . GLY A 1 308 ? 31.538 4.971 1.133 1.00 85.81 308 GLY A O 1
ATOM 2304 N N . LYS A 1 309 ? 33.391 6.055 1.757 1.00 87.25 309 LYS A N 1
ATOM 2305 C CA . LYS A 1 309 ? 34.209 4.842 2.000 1.00 87.25 309 LYS A CA 1
ATOM 2306 C C . LYS A 1 309 ? 33.511 3.783 2.869 1.00 87.25 309 LYS A C 1
ATOM 2308 O O . LYS A 1 309 ? 33.524 2.600 2.528 1.00 87.25 309 LYS A O 1
ATOM 2313 N N . ASP A 1 310 ? 32.902 4.193 3.979 1.00 81.94 310 ASP A N 1
ATOM 2314 C CA . ASP A 1 310 ? 32.242 3.270 4.912 1.00 81.94 310 ASP A CA 1
ATOM 2315 C C . ASP A 1 310 ? 30.893 2.757 4.385 1.00 81.94 310 ASP A C 1
ATOM 2317 O O . ASP A 1 310 ? 30.554 1.590 4.596 1.00 81.94 310 ASP A O 1
ATOM 2321 N N . ALA A 1 311 ? 30.150 3.609 3.675 1.00 83.81 311 ALA A N 1
ATOM 2322 C CA . ALA A 1 311 ? 28.901 3.260 3.004 1.00 83.81 311 ALA A CA 1
ATOM 2323 C C . ALA A 1 311 ? 29.145 2.262 1.868 1.00 83.81 311 ALA A C 1
ATOM 2325 O O . ALA A 1 311 ? 28.443 1.257 1.768 1.00 83.81 311 ALA A O 1
ATOM 2326 N N . ARG A 1 312 ? 30.219 2.456 1.098 1.00 86.94 312 ARG A N 1
ATOM 2327 C CA . ARG A 1 312 ? 30.656 1.550 0.032 1.00 86.94 312 ARG A CA 1
ATOM 2328 C C . ARG A 1 312 ? 31.032 0.165 0.558 1.00 86.94 312 ARG A C 1
ATOM 2330 O O . ARG A 1 312 ? 30.587 -0.833 0.008 1.00 86.94 312 ARG A O 1
ATOM 2337 N N . LYS A 1 313 ? 31.767 0.079 1.675 1.00 84.75 313 LYS A N 1
ATOM 2338 C CA . LYS A 1 313 ? 32.066 -1.213 2.330 1.00 84.75 313 LYS A CA 1
ATOM 2339 C C . LYS A 1 313 ? 30.798 -1.950 2.767 1.00 84.75 313 LYS A C 1
ATOM 2341 O O . LYS A 1 313 ? 30.718 -3.173 2.646 1.00 84.75 313 LYS A O 1
ATOM 2346 N N . LEU A 1 314 ? 29.816 -1.220 3.303 1.00 76.12 314 LEU A N 1
ATOM 2347 C CA . LEU A 1 314 ? 28.534 -1.795 3.708 1.00 76.12 314 LEU A CA 1
ATOM 2348 C C . LEU A 1 314 ? 27.735 -2.285 2.494 1.00 76.12 314 LEU A C 1
ATOM 2350 O O . LEU A 1 314 ? 27.212 -3.398 2.529 1.00 76.12 314 LEU A O 1
ATOM 2354 N N . PHE A 1 315 ? 27.687 -1.477 1.437 1.00 82.19 315 PHE A N 1
ATOM 2355 C CA . PHE A 1 315 ? 27.063 -1.802 0.159 1.00 82.19 315 PHE A CA 1
ATOM 2356 C C . PHE A 1 315 ? 27.667 -3.070 -0.453 1.00 82.19 315 PHE A C 1
ATOM 2358 O O . PHE A 1 315 ? 26.938 -4.030 -0.684 1.00 82.19 315 PHE A O 1
ATOM 2365 N N . ASP A 1 316 ? 28.993 -3.134 -0.604 1.00 85.31 316 ASP A N 1
ATOM 2366 C CA . ASP A 1 316 ? 29.709 -4.272 -1.204 1.00 85.31 316 ASP A CA 1
ATOM 2367 C C . ASP A 1 316 ? 29.464 -5.573 -0.427 1.00 85.31 316 ASP A C 1
ATOM 2369 O O . ASP A 1 316 ? 29.190 -6.630 -1.001 1.00 85.31 316 ASP A O 1
ATOM 2373 N N . LYS A 1 317 ? 29.479 -5.496 0.909 1.00 81.19 317 LYS A N 1
ATOM 2374 C CA . LYS A 1 317 ? 29.171 -6.642 1.774 1.00 81.19 317 LYS A CA 1
ATOM 2375 C C . LYS A 1 317 ? 27.739 -7.150 1.581 1.00 81.19 317 LYS A C 1
ATOM 2377 O O . LYS A 1 317 ? 27.488 -8.342 1.754 1.00 81.19 317 LYS A O 1
ATOM 2382 N N . GLN A 1 318 ? 26.790 -6.266 1.286 1.00 72.81 318 GLN A N 1
ATOM 2383 C CA . GLN A 1 318 ? 25.378 -6.619 1.133 1.00 72.81 318 GLN A CA 1
ATOM 2384 C C . GLN A 1 318 ? 25.056 -7.130 -0.266 1.00 72.81 318 GLN A C 1
ATOM 2386 O O . GLN A 1 318 ? 24.434 -8.184 -0.399 1.00 72.81 318 GLN A O 1
ATOM 2391 N N . THR A 1 319 ? 25.517 -6.436 -1.303 1.00 76.19 319 THR A N 1
ATOM 2392 C CA . THR A 1 319 ? 25.328 -6.857 -2.695 1.00 76.19 319 THR A CA 1
ATOM 2393 C C . THR A 1 319 ? 26.058 -8.171 -2.975 1.00 76.19 319 THR A C 1
ATOM 2395 O O . THR A 1 319 ? 25.499 -9.046 -3.638 1.00 76.19 319 THR A O 1
ATOM 2398 N N . GLY A 1 320 ? 27.234 -8.390 -2.374 1.00 76.62 320 GLY A N 1
ATOM 2399 C CA . GLY A 1 320 ? 27.977 -9.650 -2.462 1.00 76.62 320 GLY A CA 1
ATOM 2400 C C . GLY A 1 320 ? 27.197 -10.867 -1.950 1.00 76.62 320 GLY A C 1
ATOM 2401 O O . GLY A 1 320 ? 27.190 -11.909 -2.602 1.00 76.62 320 GLY A O 1
ATOM 2402 N N . LYS A 1 321 ? 26.456 -10.735 -0.840 1.00 70.69 321 LYS A N 1
ATOM 2403 C CA . LYS A 1 321 ? 25.613 -11.824 -0.304 1.00 70.69 321 LYS A CA 1
ATOM 2404 C C . LYS A 1 321 ? 24.444 -12.195 -1.220 1.00 70.69 321 LYS A C 1
ATOM 2406 O O . LYS A 1 321 ? 23.981 -13.330 -1.190 1.00 70.69 321 LYS A O 1
ATOM 2411 N N . LEU A 1 322 ? 23.956 -11.244 -2.014 1.00 65.75 322 LEU A N 1
ATOM 2412 C CA . LEU A 1 322 ? 22.783 -11.418 -2.874 1.00 65.75 322 LEU A CA 1
ATOM 2413 C C . LEU A 1 322 ? 23.116 -12.020 -4.246 1.00 65.75 322 LEU A C 1
ATOM 2415 O O . LEU A 1 322 ? 22.237 -12.615 -4.874 1.00 65.75 322 LEU A O 1
ATOM 2419 N N . ARG A 1 323 ? 24.367 -11.886 -4.709 1.00 72.94 323 ARG A N 1
ATOM 2420 C CA . ARG A 1 323 ? 24.798 -12.324 -6.047 1.00 72.94 323 ARG A CA 1
ATOM 2421 C C . ARG A 1 323 ? 24.766 -13.853 -6.233 1.00 72.94 323 ARG A C 1
ATOM 2423 O O . ARG A 1 323 ? 24.432 -14.327 -7.316 1.00 72.94 323 ARG A O 1
ATOM 2430 N N . GLY A 1 324 ? 25.001 -14.647 -5.186 1.00 69.50 324 GLY A N 1
ATOM 2431 C CA . GLY A 1 324 ? 24.994 -16.116 -5.295 1.00 69.50 324 GLY A CA 1
ATOM 2432 C C . GLY A 1 324 ? 25.952 -16.656 -6.385 1.00 69.50 324 GLY A C 1
ATOM 2433 O O . GLY A 1 324 ? 26.821 -15.925 -6.851 1.00 69.50 324 GLY A O 1
ATOM 2434 N N . PRO A 1 325 ? 25.815 -17.927 -6.820 1.00 71.56 325 PRO A N 1
ATOM 2435 C CA . PRO A 1 325 ? 26.771 -18.555 -7.745 1.00 71.56 325 PRO A CA 1
ATOM 2436 C C . PRO A 1 325 ? 26.561 -18.187 -9.225 1.00 71.56 325 PRO A C 1
ATOM 2438 O O . PRO A 1 325 ? 27.471 -18.323 -10.036 1.00 71.56 325 PRO A O 1
ATOM 2441 N N . ARG A 1 326 ? 25.356 -17.741 -9.614 1.00 78.75 326 ARG A N 1
ATOM 2442 C CA . ARG A 1 326 ? 25.028 -17.391 -11.008 1.00 78.75 326 ARG A CA 1
ATOM 2443 C C . ARG A 1 326 ? 25.008 -15.881 -11.185 1.00 78.75 326 ARG A C 1
ATOM 2445 O O . ARG A 1 326 ? 23.961 -15.265 -10.995 1.00 78.75 326 ARG A O 1
ATOM 2452 N N . GLU A 1 327 ? 26.124 -15.320 -11.637 1.00 82.00 327 GLU A N 1
ATOM 2453 C CA . GLU A 1 327 ? 26.362 -13.872 -11.740 1.00 82.00 327 GLU A CA 1
ATOM 2454 C C . GLU A 1 327 ? 25.189 -13.077 -12.346 1.00 82.00 327 GLU A C 1
ATOM 2456 O O . GLU A 1 327 ? 24.680 -12.175 -11.699 1.00 82.00 327 GLU A O 1
ATOM 2461 N N . MET A 1 328 ? 24.682 -13.445 -13.531 1.00 79.31 328 MET A N 1
ATOM 2462 C CA . MET A 1 328 ? 23.585 -12.713 -14.196 1.00 79.31 328 MET A CA 1
ATOM 2463 C C . MET A 1 328 ? 22.272 -12.727 -13.387 1.00 79.31 328 MET A C 1
ATOM 2465 O O . MET A 1 328 ? 21.547 -11.739 -13.352 1.00 79.31 328 MET A O 1
ATOM 2469 N N . HIS A 1 329 ? 21.954 -13.840 -12.715 1.00 77.88 329 HIS A N 1
ATOM 2470 C CA . HIS A 1 329 ? 20.750 -13.929 -11.875 1.00 77.88 329 HIS A CA 1
ATOM 2471 C C . HIS A 1 329 ? 20.952 -13.237 -10.527 1.00 77.88 329 HIS A C 1
ATOM 2473 O O . HIS A 1 329 ? 20.015 -12.668 -9.971 1.00 77.88 329 HIS A O 1
ATOM 2479 N N . GLY A 1 330 ? 22.176 -13.276 -10.011 1.00 80.38 330 GLY A N 1
ATOM 2480 C CA . GLY A 1 330 ? 22.604 -12.532 -8.841 1.00 80.38 330 GLY A CA 1
ATOM 2481 C C . GLY A 1 330 ? 22.512 -11.030 -9.028 1.00 80.38 330 GLY A C 1
ATOM 2482 O O . GLY A 1 330 ? 21.865 -10.340 -8.248 1.00 80.38 330 GLY A O 1
ATOM 2483 N N . ASN A 1 331 ? 23.128 -10.534 -10.095 1.00 81.31 331 ASN A N 1
ATOM 2484 C CA . ASN A 1 331 ? 23.135 -9.127 -10.459 1.00 81.31 331 ASN A CA 1
ATOM 2485 C C . ASN A 1 331 ? 21.720 -8.628 -10.750 1.00 81.31 331 ASN A C 1
ATOM 2487 O O . ASN A 1 331 ? 21.344 -7.594 -10.214 1.00 81.31 331 ASN A O 1
ATOM 2491 N N . ALA A 1 332 ? 20.895 -9.393 -11.473 1.00 68.12 332 ALA A N 1
ATOM 2492 C CA . ALA A 1 332 ? 19.474 -9.087 -11.660 1.00 68.12 332 ALA A CA 1
ATOM 2493 C C . ALA A 1 332 ? 18.741 -8.871 -10.326 1.00 68.12 332 ALA A C 1
ATOM 2495 O O . ALA A 1 332 ? 18.048 -7.870 -10.145 1.00 68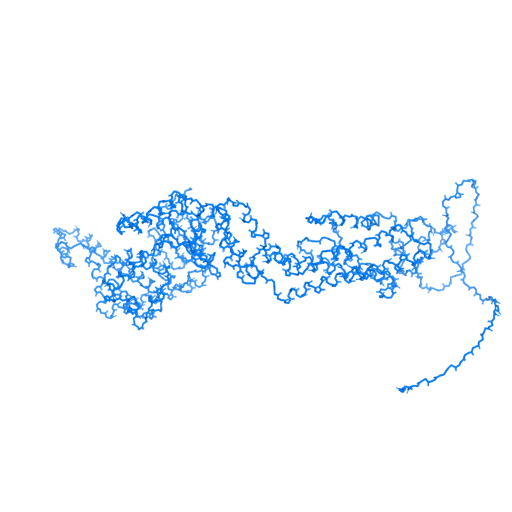.12 332 ALA A O 1
ATOM 2496 N N . LYS A 1 333 ? 18.949 -9.774 -9.354 1.00 71.19 333 LYS A N 1
ATOM 2497 C CA . LYS A 1 333 ? 18.390 -9.624 -8.004 1.00 71.19 333 LYS A CA 1
ATOM 2498 C C . LYS A 1 333 ? 18.897 -8.359 -7.326 1.00 71.19 333 LYS A C 1
ATOM 2500 O O . LYS A 1 333 ? 18.093 -7.685 -6.706 1.00 71.19 333 LYS A O 1
ATOM 2505 N N . VAL A 1 334 ? 20.183 -8.030 -7.419 1.00 75.19 334 VAL A N 1
ATOM 2506 C CA . VAL A 1 334 ? 20.723 -6.796 -6.824 1.00 75.19 334 VAL A CA 1
ATOM 2507 C C . VAL A 1 334 ? 20.137 -5.553 -7.502 1.00 75.19 334 VAL A C 1
ATOM 2509 O O . VAL A 1 334 ? 19.647 -4.670 -6.810 1.00 75.19 334 VAL A O 1
ATOM 2512 N N . VAL A 1 335 ? 20.108 -5.493 -8.833 1.00 69.50 335 VAL A N 1
ATOM 2513 C CA . VAL A 1 335 ? 19.578 -4.351 -9.600 1.00 69.50 335 VAL A CA 1
ATOM 2514 C C . VAL A 1 335 ? 18.102 -4.112 -9.304 1.00 69.50 335 VAL A C 1
ATOM 2516 O O . VAL A 1 335 ? 17.716 -3.002 -8.949 1.00 69.50 335 VAL A O 1
ATOM 2519 N N . LYS A 1 336 ? 17.278 -5.167 -9.354 1.00 66.19 336 LYS A N 1
ATOM 2520 C CA . LYS A 1 336 ? 15.837 -5.092 -9.054 1.00 66.19 336 LYS A CA 1
ATOM 2521 C C . LYS A 1 336 ? 15.555 -4.497 -7.679 1.00 66.19 336 LYS A C 1
ATOM 2523 O O . LYS A 1 336 ? 14.485 -3.954 -7.430 1.00 66.19 336 LYS A O 1
ATOM 2528 N N . GLN A 1 337 ? 16.504 -4.659 -6.774 1.00 66.69 337 GLN A N 1
ATOM 2529 C CA . GLN A 1 337 ? 16.405 -4.221 -5.404 1.00 66.69 337 GLN A CA 1
ATOM 2530 C C . GLN A 1 337 ? 16.939 -2.807 -5.187 1.00 66.69 337 GLN A C 1
ATOM 2532 O O . GLN A 1 337 ? 16.307 -2.029 -4.483 1.00 66.69 337 GLN A O 1
ATOM 2537 N N . LEU A 1 338 ? 18.058 -2.458 -5.821 1.00 68.75 338 LEU A N 1
ATOM 2538 C CA . LEU A 1 338 ? 18.562 -1.087 -5.840 1.00 68.75 338 LEU A CA 1
ATOM 2539 C C . LEU A 1 338 ? 17.530 -0.135 -6.450 1.00 68.75 338 LEU A C 1
ATOM 2541 O O . LEU A 1 338 ? 17.227 0.886 -5.848 1.00 68.75 338 LEU A O 1
ATOM 2545 N N . ASN A 1 339 ? 16.866 -0.549 -7.533 1.00 64.69 339 ASN A N 1
ATOM 2546 C CA . ASN A 1 339 ? 15.778 0.211 -8.157 1.00 64.69 339 ASN A CA 1
ATOM 2547 C C . ASN A 1 339 ? 14.549 0.424 -7.260 1.00 64.69 339 ASN A C 1
ATOM 2549 O O . ASN A 1 339 ? 13.702 1.250 -7.579 1.00 64.69 339 ASN A O 1
ATOM 2553 N N . ARG A 1 340 ? 14.402 -0.334 -6.165 1.00 60.31 340 ARG A N 1
ATOM 2554 C CA . ARG A 1 340 ? 13.335 -0.112 -5.175 1.00 60.31 340 ARG A CA 1
ATOM 2555 C C . ARG A 1 340 ? 13.713 0.931 -4.135 1.00 60.31 340 ARG A C 1
ATOM 2557 O O . ARG A 1 340 ? 12.874 1.272 -3.311 1.00 60.31 340 ARG A O 1
ATOM 2564 N N . ILE A 1 341 ? 14.959 1.394 -4.117 1.00 59.00 341 ILE A N 1
ATOM 2565 C CA . ILE A 1 341 ? 15.427 2.400 -3.177 1.00 59.00 341 ILE A CA 1
ATOM 2566 C C . ILE A 1 341 ? 15.663 3.689 -3.958 1.00 59.00 341 ILE A C 1
ATOM 2568 O O . ILE A 1 341 ? 16.751 3.908 -4.476 1.00 59.00 341 ILE A O 1
ATOM 2572 N N . GLU A 1 342 ? 14.652 4.558 -3.996 1.00 55.56 342 GLU A N 1
ATOM 2573 C CA . GLU A 1 342 ? 14.720 5.869 -4.665 1.00 55.56 342 GLU A CA 1
ATOM 2574 C C . GLU A 1 342 ? 15.898 6.736 -4.190 1.00 55.56 342 GLU A C 1
ATOM 2576 O O . GLU A 1 342 ? 16.376 7.583 -4.936 1.00 55.56 342 GLU A O 1
ATOM 2581 N N . ASN A 1 343 ? 16.400 6.512 -2.969 1.00 69.31 343 ASN A N 1
ATOM 2582 C CA . ASN A 1 343 ? 17.526 7.258 -2.413 1.00 69.31 343 ASN A CA 1
ATOM 2583 C C . ASN A 1 343 ? 18.518 6.343 -1.671 1.00 69.31 343 ASN A C 1
ATOM 2585 O O . ASN A 1 343 ? 18.698 6.401 -0.448 1.00 69.31 343 ASN A O 1
ATOM 2589 N N . SER A 1 344 ? 19.134 5.418 -2.416 1.00 68.62 344 SER A N 1
ATOM 2590 C CA . SER A 1 344 ? 20.091 4.454 -1.858 1.00 68.62 344 SER A CA 1
ATOM 2591 C C . SER A 1 344 ? 21.281 5.142 -1.205 1.00 68.62 344 SER A C 1
ATOM 2593 O O . SER A 1 344 ? 21.777 4.667 -0.186 1.00 68.62 344 SER A O 1
ATOM 2595 N N . LYS A 1 345 ? 21.729 6.269 -1.764 1.00 79.06 345 LYS A N 1
ATOM 2596 C CA . LYS A 1 345 ? 22.860 7.032 -1.246 1.00 79.06 345 LYS A CA 1
ATOM 2597 C C . LYS A 1 345 ? 22.623 7.454 0.199 1.00 79.06 345 LYS A C 1
ATOM 2599 O O . LYS A 1 345 ? 23.368 7.027 1.080 1.00 79.06 345 LYS A O 1
ATOM 2604 N N . ASP A 1 346 ? 21.544 8.188 0.457 1.00 77.19 346 ASP A N 1
ATOM 2605 C CA . ASP A 1 346 ? 21.228 8.683 1.799 1.00 77.19 346 ASP A CA 1
ATOM 2606 C C . ASP A 1 346 ? 20.979 7.542 2.788 1.00 77.19 346 ASP A C 1
ATOM 2608 O O . ASP A 1 346 ? 21.359 7.627 3.959 1.00 77.19 346 ASP A O 1
ATOM 2612 N N . LEU A 1 347 ? 20.398 6.435 2.318 1.00 76.00 347 LEU A N 1
ATOM 2613 C CA . LEU A 1 347 ? 20.220 5.231 3.122 1.00 76.00 347 LEU A CA 1
ATOM 2614 C C . LEU A 1 347 ? 21.565 4.649 3.581 1.00 76.00 347 LEU A C 1
ATOM 2616 O O . LEU A 1 347 ? 21.760 4.381 4.771 1.00 76.00 347 LEU A O 1
ATOM 2620 N N . TYR A 1 348 ? 22.487 4.422 2.646 1.00 77.25 348 TYR A N 1
ATOM 2621 C CA . TYR A 1 348 ? 23.780 3.802 2.925 1.00 77.25 348 TYR A CA 1
ATOM 2622 C C . TYR A 1 348 ? 24.708 4.726 3.714 1.00 77.25 348 TYR A C 1
ATOM 2624 O O . TYR A 1 348 ? 25.374 4.254 4.637 1.00 77.25 348 TYR A O 1
ATOM 2632 N N . GLU A 1 349 ? 24.700 6.025 3.424 1.00 82.56 349 GLU A N 1
ATOM 2633 C CA . GLU A 1 349 ? 25.400 7.056 4.201 1.00 82.56 349 GLU A CA 1
ATOM 2634 C C . GLU A 1 349 ? 24.876 7.114 5.644 1.00 82.56 349 GLU A C 1
ATOM 2636 O O . GLU A 1 349 ? 25.652 7.050 6.605 1.00 82.56 349 GLU A O 1
ATOM 2641 N N . MET A 1 350 ? 23.550 7.115 5.830 1.00 79.94 350 MET A N 1
ATOM 2642 C CA . MET A 1 350 ? 22.933 7.050 7.158 1.00 79.94 350 MET A CA 1
ATOM 2643 C C . MET A 1 350 ? 23.367 5.787 7.912 1.00 79.94 350 MET A C 1
ATOM 2645 O O . MET A 1 350 ? 23.755 5.878 9.076 1.00 79.94 350 MET A O 1
ATOM 2649 N N . MET A 1 351 ? 23.317 4.608 7.285 1.00 74.31 351 MET A N 1
ATOM 2650 C CA . MET A 1 351 ? 23.718 3.351 7.937 1.00 74.31 351 MET A CA 1
ATOM 2651 C C . MET A 1 351 ? 25.224 3.280 8.224 1.00 74.31 351 MET A C 1
ATOM 2653 O O . MET A 1 351 ? 25.650 2.614 9.171 1.00 74.31 351 MET A O 1
ATOM 2657 N N . ALA A 1 352 ? 26.046 3.942 7.412 1.00 77.62 352 ALA A N 1
ATOM 2658 C CA . ALA A 1 352 ? 27.489 3.997 7.596 1.00 77.62 352 ALA A CA 1
ATOM 2659 C C . ALA A 1 352 ? 27.904 4.902 8.760 1.00 77.62 352 ALA A C 1
ATOM 2661 O O . ALA A 1 352 ? 28.959 4.656 9.362 1.00 77.62 352 ALA A O 1
ATOM 2662 N N . ASN A 1 353 ? 27.073 5.893 9.099 1.00 78.31 353 ASN A N 1
ATOM 2663 C CA . ASN A 1 353 ? 27.309 6.831 10.186 1.00 78.31 353 ASN A CA 1
ATOM 2664 C C . ASN A 1 353 ? 27.529 6.092 11.520 1.00 78.31 353 ASN A C 1
ATOM 2666 O O . ASN A 1 353 ? 26.713 5.272 11.953 1.00 78.31 353 ASN A O 1
ATOM 2670 N N . LYS A 1 354 ? 28.638 6.406 12.203 1.00 67.75 354 LYS A N 1
ATOM 2671 C CA . LYS A 1 354 ? 29.027 5.789 13.483 1.00 67.75 354 LYS A CA 1
ATOM 2672 C C . LYS A 1 354 ? 27.937 5.920 14.550 1.00 67.75 354 LYS A C 1
ATOM 2674 O O . LYS A 1 354 ? 27.699 4.969 15.295 1.00 67.75 354 LYS A O 1
ATOM 2679 N N . ASN A 1 355 ? 27.216 7.042 14.569 1.00 66.81 355 ASN A N 1
ATOM 2680 C CA . ASN A 1 355 ? 26.106 7.246 15.494 1.00 66.81 355 ASN A CA 1
ATOM 2681 C C . ASN A 1 355 ? 24.983 6.236 15.247 1.00 66.81 355 ASN A C 1
ATOM 2683 O O . ASN A 1 355 ? 24.429 5.718 16.205 1.00 66.81 355 ASN A O 1
ATOM 2687 N N . VAL A 1 356 ? 24.688 5.877 13.997 1.00 67.94 356 VAL A N 1
ATOM 2688 C CA . VAL A 1 356 ? 23.638 4.902 13.646 1.00 67.94 356 VAL A CA 1
ATOM 2689 C C . VAL A 1 356 ? 24.117 3.459 13.847 1.00 67.94 356 VAL A C 1
ATOM 2691 O O . VAL A 1 356 ? 23.371 2.640 14.388 1.00 67.94 356 VAL A O 1
ATOM 2694 N N . LYS A 1 357 ? 25.386 3.150 13.539 1.00 64.19 357 LYS A N 1
ATOM 2695 C CA . LYS A 1 357 ? 26.007 1.842 13.850 1.00 64.19 357 LYS A CA 1
ATOM 2696 C C . LYS A 1 357 ? 25.891 1.483 15.338 1.00 64.19 357 LYS A C 1
ATOM 2698 O O . LYS A 1 357 ? 25.590 0.337 15.673 1.00 64.19 357 LYS A O 1
ATOM 2703 N N . ASN A 1 358 ? 26.023 2.473 16.224 1.00 66.62 358 ASN A N 1
ATOM 2704 C CA . ASN A 1 358 ? 25.882 2.314 17.678 1.00 66.62 358 ASN A CA 1
ATOM 2705 C C . ASN A 1 358 ? 24.449 1.993 18.159 1.00 66.62 358 ASN A C 1
ATOM 2707 O O . ASN A 1 358 ? 24.257 1.734 19.353 1.00 66.62 358 ASN A O 1
ATOM 2711 N N . HIS A 1 359 ? 23.458 2.006 17.260 1.00 67.44 359 HIS A N 1
ATOM 2712 C CA . HIS A 1 359 ? 22.053 1.658 17.515 1.00 67.44 359 HIS A CA 1
ATOM 2713 C C . HIS A 1 359 ? 21.640 0.325 16.863 1.00 67.44 359 HIS A C 1
ATOM 2715 O O . HIS A 1 359 ? 20.454 0.078 16.660 1.00 67.44 359 HIS A O 1
ATOM 2721 N N . LYS A 1 360 ? 22.610 -0.539 16.516 1.00 73.38 360 LYS A N 1
ATOM 2722 C CA . LYS A 1 360 ? 22.385 -1.912 16.016 1.00 73.38 360 LYS A CA 1
ATOM 2723 C C . LYS A 1 360 ? 21.375 -1.997 14.855 1.00 73.38 360 LYS A C 1
ATOM 2725 O O . LYS A 1 360 ? 20.662 -2.992 14.754 1.00 73.38 360 LYS A O 1
ATOM 2730 N N . VAL A 1 361 ? 21.324 -0.985 13.985 1.00 75.75 361 VAL A N 1
ATOM 2731 C CA . VAL A 1 361 ? 20.491 -1.004 12.773 1.00 75.75 361 VAL A CA 1
ATOM 2732 C C . VAL A 1 361 ? 21.072 -2.021 11.792 1.00 75.75 361 VAL A C 1
ATOM 2734 O O . VAL A 1 361 ? 22.241 -1.924 11.414 1.00 75.75 361 VAL A O 1
ATOM 2737 N N . LYS A 1 362 ? 20.281 -3.023 11.411 1.00 73.62 362 LYS A N 1
ATOM 2738 C CA . LYS A 1 362 ? 20.697 -4.116 10.523 1.00 73.62 362 LYS A CA 1
ATOM 2739 C C . LYS A 1 362 ? 19.639 -4.361 9.460 1.00 73.62 362 LYS A C 1
ATOM 2741 O O . LYS A 1 362 ? 18.455 -4.314 9.749 1.00 73.62 362 LYS A O 1
ATOM 2746 N N . LEU A 1 363 ? 20.060 -4.687 8.244 1.00 68.12 363 LEU A N 1
ATOM 2747 C CA . LEU A 1 363 ? 19.161 -5.298 7.266 1.00 68.12 363 LEU A CA 1
ATOM 2748 C C . LEU A 1 363 ? 18.891 -6.749 7.675 1.00 68.12 363 LEU A C 1
ATOM 2750 O O . LEU A 1 363 ? 19.817 -7.465 8.072 1.00 68.12 363 LEU A O 1
ATOM 2754 N N . THR A 1 364 ? 17.630 -7.163 7.598 1.00 64.88 364 THR A N 1
ATOM 2755 C CA . THR A 1 364 ? 17.225 -8.564 7.792 1.00 64.88 364 THR A CA 1
ATOM 2756 C C . THR A 1 364 ? 17.831 -9.471 6.709 1.00 64.88 364 THR A C 1
ATOM 2758 O O . THR A 1 364 ? 18.344 -9.005 5.687 1.00 64.88 364 THR A O 1
ATOM 2761 N N . SER A 1 365 ? 17.826 -10.787 6.948 1.00 54.41 365 SER A N 1
ATOM 2762 C CA . SER A 1 365 ? 18.448 -11.803 6.079 1.00 54.41 365 SER A CA 1
ATOM 2763 C C . SER A 1 365 ? 17.930 -11.807 4.637 1.00 54.41 365 SER A C 1
ATOM 2765 O O . SER A 1 365 ? 18.639 -12.273 3.749 1.00 54.41 365 SER A O 1
ATOM 2767 N N . ASP A 1 366 ? 16.755 -11.224 4.394 1.00 49.38 366 ASP A N 1
ATOM 2768 C CA . ASP A 1 366 ? 16.118 -11.126 3.075 1.00 49.38 366 ASP A CA 1
ATOM 2769 C C . ASP A 1 366 ? 16.680 -9.987 2.197 1.00 49.38 366 ASP A C 1
ATOM 2771 O O . ASP A 1 366 ? 16.173 -9.702 1.105 1.00 49.38 366 ASP A O 1
ATOM 2775 N N . GLY A 1 367 ? 17.749 -9.321 2.650 1.00 51.84 367 GLY A N 1
ATOM 2776 C CA . GLY A 1 367 ? 18.430 -8.263 1.907 1.00 51.84 367 GLY A CA 1
ATOM 2777 C C . GLY A 1 367 ? 17.515 -7.064 1.673 1.00 51.84 367 GLY A C 1
ATOM 2778 O O . GLY A 1 367 ? 16.962 -6.516 2.613 1.00 51.84 367 GLY A O 1
ATOM 2779 N N . PHE A 1 368 ? 17.340 -6.653 0.421 1.00 42.44 368 PHE A N 1
ATOM 2780 C CA . PHE A 1 368 ? 16.520 -5.496 0.038 1.00 42.44 368 PHE A CA 1
ATOM 2781 C C . PHE A 1 368 ? 15.003 -5.765 -0.076 1.00 42.44 368 PHE A C 1
ATOM 2783 O O . PHE A 1 368 ? 14.218 -4.830 -0.184 1.00 42.44 368 PHE A O 1
ATOM 2790 N N . LYS A 1 369 ? 14.569 -7.036 -0.030 1.00 46.31 369 LYS A N 1
ATOM 2791 C CA . LYS A 1 369 ? 13.189 -7.387 0.375 1.00 46.31 369 LYS A CA 1
ATOM 2792 C C . LYS A 1 369 ? 13.028 -7.320 1.897 1.00 46.31 369 LYS A C 1
ATOM 2794 O O . LYS A 1 369 ? 11.920 -7.443 2.406 1.00 46.31 369 LYS A O 1
ATOM 2799 N N . GLY A 1 370 ? 14.148 -7.200 2.598 1.00 60.94 370 GLY A N 1
ATOM 2800 C CA . GLY A 1 370 ? 14.227 -7.211 4.032 1.00 60.94 370 GLY A CA 1
ATOM 2801 C C . GLY A 1 370 ? 13.875 -5.864 4.637 1.00 60.94 370 GLY A C 1
ATOM 2802 O O . GLY A 1 370 ? 14.179 -4.788 4.126 1.00 60.94 370 GLY A O 1
ATOM 2803 N N . MET A 1 371 ? 13.269 -5.960 5.805 1.00 72.44 371 MET A N 1
ATOM 2804 C CA . MET A 1 371 ? 13.096 -4.854 6.724 1.00 72.44 371 MET A CA 1
ATOM 2805 C C . MET A 1 371 ? 14.454 -4.456 7.309 1.00 72.44 371 MET A C 1
ATOM 2807 O O . MET A 1 371 ? 15.329 -5.306 7.518 1.00 72.44 371 MET A O 1
ATOM 2811 N N . LEU A 1 372 ? 14.625 -3.178 7.627 1.00 80.19 372 LEU A N 1
ATOM 2812 C CA . LEU A 1 372 ? 15.607 -2.739 8.606 1.00 80.19 372 LEU A CA 1
ATOM 2813 C C . LEU A 1 372 ? 15.111 -3.133 9.985 1.00 80.19 372 LEU A C 1
ATOM 2815 O O . LEU A 1 372 ? 14.024 -2.742 10.394 1.00 80.19 372 LEU A O 1
ATOM 2819 N N . GLU A 1 373 ? 15.926 -3.879 10.707 1.00 83.75 373 GLU A N 1
ATOM 2820 C CA . GLU A 1 373 ? 15.749 -4.144 12.117 1.00 83.75 373 GLU A CA 1
ATOM 2821 C C . GLU A 1 373 ? 16.577 -3.143 12.930 1.00 83.75 373 GLU A C 1
ATOM 2823 O O . GLU A 1 373 ? 17.803 -3.083 12.830 1.00 83.75 373 GLU A O 1
ATOM 2828 N N . VAL A 1 374 ? 15.903 -2.356 13.761 1.00 86.06 374 VAL A N 1
ATOM 2829 C CA . VAL A 1 374 ? 16.504 -1.411 14.703 1.00 86.06 374 VAL A CA 1
ATOM 2830 C C . VAL A 1 374 ? 16.359 -1.991 16.104 1.00 86.06 374 VAL A C 1
ATOM 2832 O O . VAL A 1 374 ? 15.244 -2.176 16.599 1.00 86.06 374 VAL A O 1
ATOM 2835 N N . ASN A 1 375 ? 17.491 -2.300 16.743 1.00 84.56 375 ASN A N 1
ATOM 2836 C CA . ASN A 1 375 ? 17.558 -2.832 18.112 1.00 84.56 375 ASN A CA 1
ATOM 2837 C C . ASN A 1 375 ? 16.637 -4.046 18.379 1.00 84.56 375 ASN A C 1
ATOM 2839 O O . ASN A 1 375 ? 16.159 -4.206 19.498 1.00 84.56 375 ASN A O 1
ATOM 2843 N N . LYS A 1 376 ? 16.368 -4.892 17.368 1.00 84.12 376 LYS A N 1
ATOM 2844 C CA . LYS A 1 376 ? 15.414 -6.025 17.430 1.00 84.12 376 LYS A CA 1
ATOM 2845 C C . LYS A 1 376 ? 13.970 -5.659 17.798 1.00 84.12 376 LYS A C 1
ATOM 2847 O O . LYS A 1 376 ? 13.160 -6.552 18.019 1.00 84.12 376 LYS A O 1
ATOM 2852 N N . ASN A 1 377 ? 13.643 -4.368 17.867 1.00 87.88 377 ASN A N 1
ATOM 2853 C CA . ASN A 1 377 ? 12.339 -3.907 18.333 1.00 87.88 377 ASN A CA 1
ATOM 2854 C C . ASN A 1 377 ? 11.538 -3.157 17.266 1.00 87.88 377 ASN A C 1
ATOM 2856 O O . ASN A 1 377 ? 10.320 -3.087 17.356 1.00 87.88 377 ASN A O 1
ATOM 2860 N N . LEU A 1 378 ? 12.185 -2.602 16.241 1.00 89.88 378 LEU A N 1
ATOM 2861 C CA . LEU A 1 378 ? 11.495 -1.996 15.102 1.00 89.88 378 LEU A CA 1
ATOM 2862 C C . LEU A 1 378 ? 11.961 -2.669 13.819 1.00 89.88 378 LEU A C 1
ATOM 2864 O O . LEU A 1 378 ? 13.143 -2.613 13.497 1.00 89.88 378 LEU A O 1
ATOM 2868 N N . LYS A 1 379 ? 11.024 -3.264 13.081 1.00 88.94 379 LYS A N 1
ATOM 2869 C CA . LYS A 1 379 ? 11.239 -3.721 11.706 1.00 88.94 379 LYS A CA 1
ATOM 2870 C C . LYS A 1 379 ? 10.570 -2.740 10.755 1.00 88.94 379 LYS A C 1
ATOM 2872 O O . LYS A 1 379 ? 9.362 -2.563 10.853 1.00 88.94 379 LYS A O 1
ATOM 2877 N N . ILE A 1 380 ? 11.314 -2.095 9.865 1.00 86.62 380 ILE A N 1
ATOM 2878 C CA . ILE A 1 380 ? 10.806 -1.010 9.015 1.00 86.62 380 ILE A CA 1
ATOM 2879 C C . ILE A 1 380 ? 11.444 -1.045 7.628 1.00 86.62 380 ILE A C 1
ATOM 2881 O O . ILE A 1 380 ? 12.639 -1.290 7.495 1.00 86.62 380 ILE A O 1
ATOM 2885 N N . HIS A 1 381 ? 10.666 -0.786 6.586 1.00 82.06 381 HIS A N 1
ATOM 2886 C CA . HIS A 1 381 ? 11.164 -0.695 5.224 1.00 82.06 381 HIS A CA 1
ATOM 2887 C C . HIS A 1 381 ? 12.155 0.477 5.100 1.00 82.06 381 HIS A C 1
ATOM 2889 O O . HIS A 1 381 ? 11.901 1.546 5.665 1.00 82.06 381 HIS A O 1
ATOM 2895 N N . PRO A 1 382 ? 13.268 0.332 4.356 1.00 76.69 382 PRO A N 1
ATOM 2896 C CA . PRO A 1 382 ? 14.263 1.394 4.219 1.00 76.69 382 PRO A CA 1
ATOM 2897 C C . PRO A 1 382 ? 13.694 2.743 3.765 1.00 76.69 382 PRO A C 1
ATOM 2899 O O . PRO A 1 382 ? 13.987 3.761 4.386 1.00 76.69 382 PRO A O 1
ATOM 2902 N N . LEU A 1 383 ? 12.830 2.750 2.741 1.00 72.19 383 LEU A N 1
ATOM 2903 C CA . LEU A 1 383 ? 12.184 3.983 2.271 1.00 72.19 383 LEU A CA 1
ATOM 2904 C C . LEU A 1 383 ? 11.274 4.598 3.330 1.00 72.19 383 LEU A C 1
ATOM 2906 O O . LEU A 1 383 ? 11.304 5.806 3.540 1.00 72.19 383 LEU A O 1
ATOM 2910 N N . LYS A 1 384 ? 10.532 3.763 4.065 1.00 84.44 384 LYS A N 1
ATOM 2911 C CA . LYS A 1 384 ? 9.668 4.254 5.132 1.00 84.44 384 LYS A CA 1
ATOM 2912 C C . LYS A 1 384 ? 10.477 4.930 6.235 1.00 84.44 384 LYS A C 1
ATOM 2914 O O . LYS A 1 384 ? 10.067 5.945 6.782 1.00 84.44 384 LYS A O 1
ATOM 2919 N N . LEU A 1 385 ? 11.647 4.386 6.560 1.00 84.94 385 LEU A N 1
ATOM 2920 C CA . LEU A 1 385 ? 12.540 5.014 7.522 1.00 84.94 385 LEU A CA 1
ATOM 2921 C C . LEU A 1 385 ? 13.070 6.363 7.008 1.00 84.94 385 LEU A C 1
ATOM 2923 O O . LEU A 1 385 ? 13.222 7.279 7.809 1.00 84.94 385 LEU A O 1
ATOM 2927 N N . LEU A 1 386 ? 13.330 6.502 5.705 1.00 79.25 386 LEU A N 1
ATOM 2928 C CA . LEU A 1 386 ? 13.763 7.769 5.108 1.00 79.25 386 LEU A CA 1
ATOM 2929 C C . LEU A 1 386 ? 12.662 8.839 5.081 1.00 79.25 386 LEU A C 1
ATOM 2931 O O . LEU A 1 386 ? 12.992 10.006 5.274 1.00 79.25 386 LEU A O 1
ATOM 2935 N N . GLU A 1 387 ? 11.386 8.457 4.932 1.00 80.56 387 GLU A N 1
ATOM 2936 C CA . GLU A 1 387 ? 10.244 9.383 5.084 1.00 80.56 387 GLU A CA 1
ATOM 2937 C C . GLU A 1 387 ? 10.200 10.022 6.483 1.00 80.56 387 GLU A C 1
ATOM 2939 O O . GLU A 1 387 ? 9.685 11.126 6.657 1.00 80.56 387 GLU A O 1
ATOM 2944 N N . ILE A 1 388 ? 10.741 9.340 7.500 1.00 85.75 388 ILE A N 1
ATOM 2945 C CA . ILE A 1 388 ? 10.770 9.859 8.867 1.00 85.75 388 ILE A CA 1
ATOM 2946 C C . ILE A 1 388 ? 11.849 10.953 8.971 1.00 85.75 388 ILE A C 1
ATOM 2948 O O . ILE A 1 388 ? 13.033 10.692 8.704 1.00 85.75 388 ILE A O 1
ATOM 2952 N N . PRO A 1 389 ? 11.503 12.164 9.453 1.00 85.94 389 PRO A N 1
ATOM 2953 C CA . PRO A 1 389 ? 12.462 13.250 9.617 1.00 85.94 389 PRO A CA 1
ATOM 2954 C C . PRO A 1 389 ? 13.685 12.834 10.455 1.00 85.94 389 PRO A C 1
ATOM 2956 O O . PRO A 1 389 ? 13.528 12.083 11.427 1.00 85.94 389 PRO A O 1
ATOM 2959 N N . PRO A 1 390 ? 14.902 13.328 10.147 1.00 82.88 390 PRO A N 1
ATOM 2960 C CA . PRO A 1 390 ? 16.130 12.935 10.846 1.00 82.88 390 PRO A CA 1
ATOM 2961 C C . PRO A 1 390 ? 16.055 13.047 12.377 1.00 82.88 390 PRO A C 1
ATOM 2963 O O . PRO A 1 390 ? 16.521 12.156 13.087 1.00 82.88 390 PRO A O 1
ATOM 2966 N N . THR A 1 391 ? 15.415 14.099 12.894 1.00 86.38 391 THR A N 1
ATOM 2967 C CA . THR A 1 391 ? 15.213 14.323 14.336 1.00 86.38 391 THR A CA 1
ATOM 2968 C C . THR A 1 391 ? 14.337 13.240 14.969 1.00 86.38 391 THR A C 1
ATOM 2970 O O . THR A 1 391 ? 14.690 12.674 16.004 1.00 86.38 391 THR A O 1
ATOM 2973 N N . SER A 1 392 ? 13.233 12.881 14.307 1.00 90.62 392 SER A N 1
ATOM 2974 C CA . SER A 1 392 ? 12.350 11.789 14.731 1.00 90.62 392 SER A CA 1
ATOM 2975 C C . SER A 1 392 ? 13.068 10.439 14.679 1.00 90.62 392 SER A C 1
ATOM 2977 O O . SER A 1 392 ? 12.967 9.658 15.623 1.00 90.62 392 SER A O 1
ATOM 2979 N N . ARG A 1 393 ? 13.856 10.175 13.626 1.00 89.06 393 ARG A N 1
ATOM 2980 C CA . ARG A 1 393 ? 14.668 8.950 13.520 1.00 89.06 393 ARG A CA 1
ATOM 2981 C C . ARG A 1 393 ? 15.640 8.802 14.686 1.00 89.06 393 ARG A C 1
ATOM 2983 O O . ARG A 1 393 ? 15.703 7.734 15.289 1.00 89.06 393 ARG A O 1
ATOM 2990 N N . GLN A 1 394 ? 16.375 9.860 15.027 1.00 86.62 394 GLN A N 1
ATOM 2991 C CA . GLN A 1 394 ? 17.321 9.828 16.146 1.00 86.62 394 GLN A CA 1
ATOM 2992 C C . GLN A 1 394 ? 16.624 9.567 17.486 1.00 86.62 394 GLN A C 1
ATOM 2994 O O . GLN A 1 394 ? 17.114 8.757 18.273 1.00 86.62 394 GLN A O 1
ATOM 2999 N N . ALA A 1 395 ? 15.466 10.191 17.727 1.00 90.25 395 ALA A N 1
ATOM 3000 C CA . ALA A 1 395 ? 14.668 9.938 18.925 1.00 90.25 395 ALA A CA 1
ATOM 3001 C C . ALA A 1 395 ? 14.211 8.470 19.007 1.00 90.25 395 ALA A C 1
ATOM 3003 O O . ALA A 1 395 ? 14.391 7.829 20.042 1.00 90.25 395 ALA A O 1
ATOM 3004 N N . ILE A 1 396 ? 13.716 7.905 17.899 1.00 91.50 396 ILE A N 1
ATOM 3005 C CA . ILE A 1 396 ? 13.321 6.490 17.806 1.00 91.50 396 ILE A CA 1
ATOM 3006 C C . ILE A 1 396 ? 14.520 5.568 18.072 1.00 91.50 396 ILE A C 1
ATOM 3008 O O . ILE A 1 396 ? 14.414 4.603 18.833 1.00 91.50 396 ILE A O 1
ATOM 3012 N N . PHE A 1 397 ? 15.684 5.853 17.484 1.00 89.50 397 PHE A N 1
ATOM 3013 C CA . PHE A 1 397 ? 16.895 5.054 17.696 1.00 89.50 397 PHE A CA 1
ATOM 3014 C C . PHE A 1 397 ? 17.348 5.089 19.156 1.00 89.50 397 PHE A C 1
ATOM 3016 O O . PHE A 1 397 ? 17.643 4.037 19.729 1.00 89.50 397 PHE A O 1
ATOM 3023 N N . LYS A 1 398 ? 17.351 6.271 19.781 1.00 89.75 398 LYS A N 1
ATOM 3024 C CA . LYS A 1 398 ? 17.713 6.441 21.192 1.00 89.75 398 LYS A CA 1
ATOM 3025 C C . LYS A 1 398 ? 16.744 5.697 22.110 1.00 89.75 398 LYS A C 1
ATOM 3027 O O . LYS A 1 398 ? 17.190 4.914 22.943 1.00 89.75 398 LYS A O 1
ATOM 3032 N N . ALA A 1 399 ? 15.437 5.883 21.928 1.00 91.31 399 ALA A N 1
ATOM 3033 C CA . ALA A 1 399 ? 14.423 5.242 22.761 1.00 91.31 399 ALA A CA 1
ATOM 3034 C C . ALA A 1 399 ? 14.449 3.713 22.629 1.00 91.31 399 ALA A C 1
ATOM 3036 O O . ALA A 1 399 ? 14.454 3.005 23.633 1.00 91.31 399 ALA A O 1
ATOM 3037 N N . THR A 1 400 ? 14.551 3.184 21.403 1.00 90.81 400 THR A N 1
ATOM 3038 C CA . THR A 1 400 ? 14.647 1.728 21.184 1.00 90.81 400 THR A CA 1
ATOM 3039 C C . THR A 1 400 ? 15.914 1.128 21.787 1.00 90.81 400 THR A C 1
ATOM 3041 O O . THR A 1 400 ? 15.860 0.024 22.322 1.00 90.81 400 THR A O 1
ATOM 3044 N N . LYS A 1 401 ? 17.043 1.846 21.751 1.00 89.69 401 LYS A N 1
ATOM 3045 C CA . LYS A 1 401 ? 18.287 1.419 22.406 1.00 89.69 401 LYS A CA 1
ATOM 3046 C C . LYS A 1 401 ? 18.165 1.440 23.926 1.00 89.69 401 LYS A C 1
ATOM 3048 O O . LYS A 1 401 ? 18.548 0.468 24.568 1.00 89.69 401 LYS A O 1
ATOM 3053 N N . ASN A 1 402 ? 17.631 2.518 24.492 1.00 90.75 402 ASN A N 1
ATOM 3054 C CA . ASN A 1 402 ? 17.439 2.641 25.935 1.00 90.75 402 ASN A CA 1
ATOM 3055 C C . ASN A 1 402 ? 16.491 1.561 26.463 1.00 90.75 402 ASN A C 1
ATOM 3057 O O . ASN A 1 402 ? 16.760 0.978 27.506 1.00 90.75 402 ASN A O 1
ATOM 3061 N N . TYR A 1 403 ? 15.432 1.241 25.720 1.00 91.19 403 TYR A N 1
ATOM 3062 C CA . TYR A 1 403 ? 14.545 0.129 26.048 1.00 91.19 403 TYR A CA 1
ATOM 3063 C C . TYR A 1 403 ? 15.258 -1.229 25.943 1.00 91.19 403 TYR A C 1
ATOM 3065 O O . TYR A 1 403 ? 15.217 -2.018 26.881 1.00 91.19 403 TYR A O 1
ATOM 3073 N N . ALA A 1 404 ? 15.998 -1.481 24.855 1.00 88.25 404 ALA A N 1
ATOM 3074 C CA . ALA A 1 404 ? 16.752 -2.727 24.676 1.00 88.25 404 ALA A CA 1
ATOM 3075 C C . ALA A 1 404 ? 17.851 -2.942 25.736 1.00 88.25 404 ALA A C 1
ATOM 3077 O O . ALA A 1 404 ? 18.209 -4.082 26.022 1.00 88.25 404 ALA A O 1
ATOM 3078 N N . ASN A 1 405 ? 18.381 -1.860 26.309 1.00 89.12 405 ASN A N 1
ATOM 3079 C CA . ASN A 1 405 ? 19.373 -1.890 27.383 1.00 89.12 405 ASN A 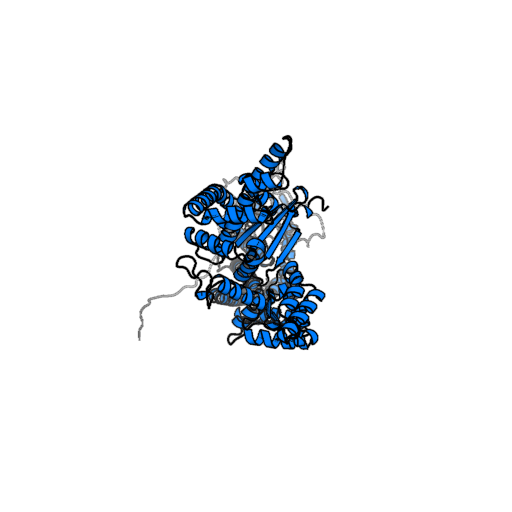CA 1
ATOM 3080 C C . ASN A 1 405 ? 18.746 -1.883 28.793 1.00 89.12 405 ASN A C 1
ATOM 3082 O O . ASN A 1 405 ? 19.486 -1.860 29.772 1.00 89.12 405 ASN A O 1
ATOM 3086 N N . GLY A 1 406 ? 17.414 -1.858 28.915 1.00 89.31 406 GLY A N 1
ATOM 3087 C CA . GLY A 1 406 ? 16.708 -1.811 30.202 1.00 89.31 406 GLY A CA 1
ATOM 3088 C C . GLY A 1 406 ? 16.723 -0.449 30.909 1.00 89.31 406 GLY A C 1
ATOM 3089 O O . GLY A 1 406 ? 16.281 -0.351 32.046 1.00 89.31 406 GLY A O 1
ATOM 3090 N N . THR A 1 407 ? 17.212 0.610 30.257 1.00 92.81 407 THR A N 1
ATOM 3091 C CA . THR A 1 407 ? 17.241 1.979 30.803 1.00 92.81 407 THR A CA 1
ATOM 3092 C C . THR A 1 407 ? 15.861 2.638 30.803 1.00 92.81 407 THR A C 1
ATOM 3094 O O . THR A 1 407 ? 15.569 3.438 31.685 1.00 92.81 407 THR A O 1
ATOM 3097 N N . LEU A 1 408 ? 15.017 2.326 29.814 1.00 91.25 408 LEU A N 1
ATOM 3098 C CA . LEU A 1 408 ? 13.609 2.728 29.808 1.00 91.25 408 LEU A CA 1
ATOM 3099 C C . LEU A 1 408 ? 12.743 1.548 30.222 1.00 91.25 408 LEU A C 1
ATOM 3101 O O . LEU A 1 408 ? 12.885 0.450 29.678 1.00 91.25 408 LEU A O 1
ATOM 3105 N N . THR A 1 409 ? 11.795 1.793 31.124 1.00 92.44 409 THR A N 1
ATOM 3106 C CA . THR A 1 409 ? 10.732 0.822 31.388 1.00 92.44 409 THR A CA 1
ATOM 3107 C C . THR A 1 409 ? 9.801 0.719 30.180 1.00 92.44 409 THR A C 1
ATOM 3109 O O . THR A 1 409 ? 9.755 1.596 29.312 1.00 92.44 409 THR A O 1
ATOM 3112 N N . LYS A 1 410 ? 9.017 -0.359 30.128 1.00 87.44 410 LYS A N 1
ATOM 3113 C CA . LYS A 1 410 ? 8.009 -0.583 29.083 1.00 87.44 410 LYS A CA 1
ATOM 3114 C C . LYS A 1 410 ? 7.030 0.592 28.960 1.00 87.44 410 LYS A C 1
ATOM 3116 O O . LYS A 1 410 ? 6.817 1.096 27.860 1.00 87.44 410 LYS A O 1
ATOM 3121 N N . ASP A 1 411 ? 6.502 1.077 30.083 1.00 88.50 411 ASP A N 1
ATOM 3122 C CA . ASP A 1 411 ? 5.522 2.169 30.095 1.00 88.50 411 ASP A CA 1
ATOM 3123 C C . ASP A 1 411 ? 6.128 3.497 29.637 1.00 88.50 411 ASP A C 1
ATOM 3125 O O . ASP A 1 411 ? 5.501 4.247 28.884 1.00 88.50 411 ASP A O 1
ATOM 3129 N N . GLN A 1 412 ? 7.373 3.774 30.037 1.00 92.06 412 GLN A N 1
ATOM 3130 C CA . GLN A 1 412 ? 8.104 4.951 29.570 1.00 92.06 412 GLN A CA 1
ATOM 3131 C C . GLN A 1 412 ? 8.343 4.876 28.060 1.00 92.06 412 GLN A C 1
ATOM 3133 O O . GLN A 1 412 ? 8.045 5.834 27.347 1.00 92.06 412 GLN A O 1
ATOM 3138 N N . PHE A 1 413 ? 8.788 3.721 27.556 1.00 92.88 413 PHE A N 1
ATOM 3139 C CA . PHE A 1 413 ? 8.995 3.507 26.125 1.00 92.88 413 PHE A CA 1
ATOM 3140 C C . PHE A 1 413 ? 7.697 3.697 25.327 1.00 92.88 413 PHE A C 1
ATOM 3142 O O . PHE A 1 413 ? 7.692 4.406 24.322 1.00 92.88 413 PHE A O 1
ATOM 3149 N N . HIS A 1 414 ? 6.572 3.138 25.782 1.00 88.69 414 HIS A N 1
ATOM 3150 C CA . HIS A 1 414 ? 5.281 3.320 25.108 1.00 88.69 414 HIS A CA 1
ATOM 3151 C C . HIS A 1 414 ? 4.809 4.767 25.131 1.00 88.69 414 HIS A C 1
ATOM 3153 O O . HIS A 1 414 ? 4.331 5.267 24.110 1.00 88.69 414 HIS A O 1
ATOM 3159 N N . LYS A 1 415 ? 4.979 5.464 26.258 1.00 89.75 415 LYS A N 1
ATOM 3160 C CA . LYS A 1 415 ? 4.638 6.883 26.375 1.00 89.75 415 LYS A CA 1
ATOM 3161 C C . LYS A 1 415 ? 5.450 7.735 25.401 1.00 89.75 415 LYS A C 1
ATOM 3163 O O . LYS A 1 415 ? 4.862 8.559 24.703 1.00 89.75 415 LYS A O 1
ATOM 3168 N N . GLU A 1 416 ? 6.760 7.514 25.318 1.00 91.25 416 GLU A N 1
ATOM 3169 C CA . GLU A 1 416 ? 7.638 8.225 24.382 1.00 91.25 416 GLU A CA 1
ATOM 3170 C C . GLU A 1 416 ? 7.299 7.902 22.922 1.00 91.25 416 GLU A C 1
ATOM 3172 O O . GLU A 1 416 ? 7.228 8.800 22.082 1.00 91.25 416 GLU A O 1
ATOM 3177 N N . MET A 1 417 ? 7.053 6.629 22.603 1.00 91.38 417 MET A N 1
ATOM 3178 C CA . MET A 1 417 ? 6.825 6.189 21.226 1.00 91.38 417 MET A CA 1
ATOM 3179 C C . MET A 1 417 ? 5.419 6.470 20.704 1.00 91.38 417 MET A C 1
ATOM 3181 O O . MET A 1 417 ? 5.244 6.541 19.490 1.00 91.38 417 MET A O 1
ATOM 3185 N N . LYS A 1 418 ? 4.424 6.694 21.571 1.00 88.06 418 LYS A N 1
ATOM 3186 C CA . LYS A 1 418 ? 3.015 6.893 21.183 1.00 88.06 418 LYS A CA 1
ATOM 3187 C C . LYS A 1 418 ? 2.838 7.927 20.068 1.00 88.06 418 LYS A C 1
ATOM 3189 O O . LYS A 1 418 ? 2.121 7.673 19.098 1.00 88.06 418 LYS A O 1
ATOM 3194 N N . THR A 1 419 ? 3.500 9.076 20.187 1.00 87.44 419 THR A N 1
ATOM 3195 C CA . THR A 1 419 ? 3.410 10.156 19.194 1.00 87.44 419 THR A CA 1
ATOM 3196 C C . THR A 1 419 ? 4.095 9.771 17.883 1.00 87.44 419 THR A C 1
ATOM 3198 O O . THR A 1 419 ? 3.538 10.016 16.816 1.00 87.44 419 THR A O 1
ATOM 3201 N N . PHE A 1 420 ? 5.252 9.104 17.938 1.00 90.44 420 PHE A N 1
ATOM 3202 C CA . PHE A 1 420 ? 5.955 8.636 16.740 1.00 90.44 420 PHE A CA 1
ATOM 3203 C C . PHE A 1 420 ? 5.184 7.531 16.013 1.00 90.44 420 PHE A C 1
ATOM 3205 O O . PHE A 1 420 ? 5.049 7.604 14.794 1.00 90.44 420 PHE A O 1
ATOM 3212 N N . CYS A 1 421 ? 4.610 6.568 16.743 1.00 87.69 421 CYS A N 1
ATOM 3213 C CA . CYS A 1 421 ? 3.754 5.528 16.172 1.00 87.69 421 CYS A CA 1
ATOM 3214 C C . CYS A 1 421 ? 2.585 6.136 15.396 1.00 87.69 421 CYS A C 1
ATOM 3216 O O . CYS A 1 421 ? 2.292 5.715 14.280 1.00 87.69 421 CYS A O 1
ATOM 3218 N N . LYS A 1 422 ? 1.934 7.156 15.970 1.00 84.62 422 LYS A N 1
ATOM 3219 C CA . LYS A 1 422 ? 0.803 7.842 15.339 1.00 84.62 422 LYS A CA 1
ATOM 3220 C C . LYS A 1 422 ? 1.228 8.662 14.121 1.00 84.62 422 LYS A C 1
ATOM 3222 O O . LYS A 1 422 ? 0.599 8.547 13.074 1.00 84.62 422 LYS A O 1
ATOM 3227 N N . ASN A 1 423 ? 2.260 9.490 14.262 1.00 85.19 423 ASN A N 1
ATOM 3228 C CA . ASN A 1 423 ? 2.649 10.451 13.229 1.00 85.19 423 ASN A CA 1
ATOM 3229 C C . ASN A 1 423 ? 3.310 9.775 12.027 1.00 85.19 423 ASN A C 1
ATOM 3231 O O . ASN A 1 423 ? 3.081 10.188 10.896 1.00 85.19 423 ASN A O 1
ATOM 3235 N N . HIS A 1 424 ? 4.096 8.727 12.272 1.00 86.94 424 HIS A N 1
ATOM 3236 C CA . HIS A 1 424 ? 4.871 8.044 11.235 1.00 86.94 424 HIS A CA 1
ATOM 3237 C C . HIS A 1 424 ? 4.277 6.696 10.828 1.00 86.94 424 HIS A C 1
ATOM 3239 O O . HIS A 1 424 ? 4.832 6.040 9.953 1.00 86.94 424 HIS A O 1
ATOM 3245 N N . GLN A 1 425 ? 3.154 6.293 11.435 1.00 86.62 425 GLN A N 1
ATOM 3246 C CA . GLN A 1 425 ? 2.470 5.020 11.179 1.00 86.62 425 GLN A CA 1
ATOM 3247 C C . GLN A 1 425 ? 3.416 3.819 11.315 1.00 86.62 425 GLN A C 1
ATOM 3249 O O . GLN A 1 425 ? 3.505 2.960 10.438 1.00 86.62 425 GLN A O 1
ATOM 3254 N N . ILE A 1 426 ? 4.144 3.797 12.434 1.00 90.62 426 ILE A N 1
ATOM 3255 C CA . ILE A 1 426 ? 5.063 2.718 12.805 1.00 90.62 426 ILE A CA 1
ATOM 3256 C C . ILE A 1 426 ? 4.601 2.017 14.087 1.00 90.62 426 ILE A C 1
ATOM 3258 O O . ILE A 1 426 ? 3.919 2.601 14.927 1.00 90.62 426 ILE A O 1
ATOM 3262 N N . ALA A 1 427 ? 5.010 0.768 14.251 1.00 91.19 427 ALA A N 1
ATOM 3263 C CA . ALA A 1 427 ? 4.737 -0.092 15.385 1.00 91.19 427 ALA A CA 1
ATOM 3264 C C . ALA A 1 427 ? 5.964 -0.953 15.712 1.00 91.19 427 ALA A C 1
ATOM 3266 O O . ALA A 1 427 ? 6.764 -1.316 14.838 1.00 91.19 427 ALA A O 1
ATOM 3267 N N . PHE A 1 428 ? 6.102 -1.268 16.997 1.00 92.44 428 PHE A N 1
ATOM 3268 C CA . PHE A 1 428 ? 7.252 -1.967 17.561 1.00 92.44 428 PHE A CA 1
ATOM 3269 C C . PHE A 1 428 ? 6.897 -3.417 17.908 1.00 92.44 428 PHE A C 1
ATOM 3271 O O . PHE A 1 428 ? 5.780 -3.709 18.334 1.00 92.44 428 PHE A O 1
ATOM 3278 N N . GLU A 1 429 ? 7.863 -4.323 17.776 1.00 90.75 429 GLU A N 1
ATOM 3279 C CA . GLU A 1 429 ? 7.695 -5.751 18.069 1.00 90.75 429 GLU A CA 1
ATOM 3280 C C . GLU A 1 429 ? 7.326 -5.996 19.538 1.00 90.75 429 GLU A C 1
ATOM 3282 O O . GLU A 1 429 ? 6.503 -6.862 19.828 1.00 90.75 429 GLU A O 1
ATOM 3287 N N . SER A 1 430 ? 7.848 -5.189 20.468 1.00 91.06 430 SER A N 1
ATOM 3288 C CA . SER A 1 430 ? 7.454 -5.233 21.881 1.00 91.06 430 SER A CA 1
ATOM 3289 C C . SER A 1 430 ? 5.962 -4.957 22.086 1.00 91.06 430 SER A C 1
ATOM 3291 O O . SER A 1 430 ? 5.324 -5.635 22.888 1.00 91.06 430 SER A O 1
ATOM 3293 N N . MET A 1 431 ? 5.392 -4.008 21.334 1.00 91.50 431 MET A N 1
ATOM 3294 C CA . MET A 1 431 ? 3.963 -3.676 21.400 1.00 91.50 431 MET A CA 1
ATOM 3295 C C . MET A 1 431 ? 3.105 -4.797 20.805 1.00 91.50 431 MET A C 1
ATOM 3297 O O . MET A 1 431 ? 2.037 -5.104 21.331 1.00 91.50 431 MET A O 1
ATOM 3301 N N . ARG A 1 432 ? 3.569 -5.441 19.725 1.00 92.75 432 ARG A N 1
ATOM 3302 C CA . ARG A 1 432 ? 2.886 -6.606 19.137 1.00 92.75 432 ARG A CA 1
ATOM 3303 C C . ARG A 1 432 ? 2.869 -7.780 20.101 1.00 92.75 432 ARG A C 1
ATOM 3305 O O . ARG A 1 432 ? 1.807 -8.345 20.337 1.00 92.75 432 ARG A O 1
ATOM 3312 N N . LYS A 1 433 ? 4.018 -8.101 20.705 1.00 92.19 433 LYS A N 1
ATOM 3313 C CA . LYS A 1 433 ? 4.126 -9.170 21.704 1.00 92.19 433 LYS A CA 1
ATOM 3314 C C . LYS A 1 433 ? 3.175 -8.929 22.874 1.00 92.19 433 LYS A C 1
ATOM 3316 O O . LYS A 1 433 ? 2.413 -9.820 23.221 1.00 92.19 433 LYS A O 1
ATOM 3321 N N . GLU A 1 434 ? 3.149 -7.708 23.407 1.00 90.81 434 GLU A N 1
ATOM 3322 C CA . GLU A 1 434 ? 2.207 -7.335 24.465 1.00 90.81 434 GLU A CA 1
ATOM 3323 C C . GLU A 1 434 ? 0.749 -7.481 24.027 1.00 90.81 434 GLU A C 1
ATOM 3325 O O . GLU A 1 434 ? -0.077 -7.952 24.800 1.00 90.81 434 GLU A O 1
ATOM 3330 N N . THR A 1 435 ? 0.417 -7.066 22.805 1.00 93.50 435 THR A N 1
ATOM 3331 C CA . THR A 1 435 ? -0.954 -7.179 22.292 1.00 93.50 435 THR A CA 1
ATOM 3332 C C . THR A 1 435 ? -1.413 -8.633 22.317 1.00 93.50 435 THR A C 1
ATOM 3334 O O . THR A 1 435 ? -2.525 -8.914 22.757 1.00 93.50 435 THR A O 1
ATOM 3337 N N . LEU A 1 436 ? -0.544 -9.556 21.899 1.00 94.25 436 LEU A N 1
ATOM 3338 C CA . LEU A 1 436 ? -0.825 -10.989 21.919 1.00 94.25 436 LEU A CA 1
ATOM 3339 C C . LEU A 1 436 ? -0.880 -11.549 23.348 1.00 94.25 436 LEU A C 1
ATOM 3341 O O . LEU A 1 436 ? -1.793 -12.307 23.653 1.00 94.25 436 LEU A O 1
ATOM 3345 N N . GLU A 1 437 ? 0.031 -11.147 24.239 1.00 93.56 437 GLU A N 1
ATOM 3346 C CA . GLU A 1 437 ? 0.014 -11.540 25.662 1.00 93.56 437 GLU A CA 1
ATOM 3347 C C . GLU A 1 437 ? -1.281 -11.091 26.351 1.00 93.56 437 GLU A C 1
ATOM 3349 O O . GLU A 1 437 ? -1.931 -11.869 27.048 1.00 93.56 437 GLU A O 1
ATOM 3354 N N . LYS A 1 438 ? -1.696 -9.846 26.113 1.00 92.75 438 LYS A N 1
ATOM 3355 C CA . LYS A 1 438 ? -2.936 -9.288 26.649 1.00 92.75 438 LYS A CA 1
ATOM 3356 C C . LYS A 1 438 ? -4.161 -9.990 26.083 1.00 92.75 438 LYS A C 1
ATOM 3358 O O . LYS A 1 438 ? -5.094 -10.268 26.827 1.00 92.75 438 LYS A O 1
ATOM 3363 N N . LEU A 1 439 ? -4.154 -10.304 24.788 1.00 94.62 439 LEU A N 1
ATOM 3364 C CA . LEU A 1 439 ? -5.205 -11.105 24.175 1.00 94.62 439 LEU A CA 1
ATOM 3365 C C . LEU A 1 439 ? -5.297 -12.478 24.858 1.00 94.62 439 LEU A C 1
ATOM 3367 O O . LEU A 1 439 ? -6.378 -12.865 25.281 1.00 94.62 439 LEU A O 1
ATOM 3371 N N . CYS A 1 440 ? -4.171 -13.168 25.061 1.00 94.88 440 CYS A N 1
ATOM 3372 C CA . CYS A 1 440 ? -4.131 -14.447 25.778 1.00 94.88 440 CYS A CA 1
ATOM 3373 C C . CYS A 1 440 ? -4.698 -14.324 27.195 1.00 94.88 440 CYS A C 1
ATOM 3375 O O . CYS A 1 440 ? -5.549 -15.121 27.579 1.00 94.88 440 CYS A O 1
ATOM 3377 N N . GLN A 1 441 ? -4.308 -13.283 27.937 1.00 94.50 441 GLN A N 1
ATOM 3378 C CA . GLN A 1 441 ? -4.842 -13.004 29.270 1.00 94.50 441 GLN A CA 1
ATOM 3379 C C . GLN A 1 441 ? -6.365 -12.829 29.249 1.00 94.50 441 GLN A C 1
ATOM 3381 O O . GLN A 1 441 ? -7.054 -13.406 30.087 1.00 94.50 441 GLN A O 1
ATOM 3386 N N . MET A 1 442 ? -6.892 -12.062 28.293 1.00 93.12 442 MET A N 1
ATOM 3387 C CA . MET A 1 442 ? -8.333 -11.846 28.157 1.00 93.12 442 MET A CA 1
ATOM 3388 C C . MET A 1 442 ? -9.077 -13.134 27.776 1.00 93.12 442 MET A C 1
ATOM 3390 O O . MET A 1 442 ? -10.207 -13.331 28.193 1.00 93.12 442 MET A O 1
ATOM 3394 N N . TYR A 1 443 ? -8.461 -14.055 27.039 1.00 93.50 443 TYR A N 1
ATOM 3395 C CA . TYR A 1 443 ? -9.077 -15.351 26.721 1.00 93.50 443 TYR A CA 1
ATOM 3396 C C . TYR A 1 443 ? -8.788 -16.455 27.751 1.00 93.50 443 TYR A C 1
ATOM 3398 O O . TYR A 1 443 ? -9.270 -17.574 27.588 1.00 93.50 443 TYR A O 1
ATOM 3406 N N . GLY A 1 444 ? -7.992 -16.183 28.790 1.00 93.62 444 GLY A N 1
ATOM 3407 C CA . GLY A 1 444 ? -7.511 -17.217 29.713 1.00 93.62 444 GLY A CA 1
ATOM 3408 C C . GLY A 1 444 ? -6.630 -18.282 29.040 1.00 93.62 444 GLY A C 1
ATOM 3409 O O . GLY A 1 444 ? -6.526 -19.400 29.541 1.00 93.62 444 GLY A O 1
ATOM 3410 N N . ALA A 1 445 ? -6.012 -17.953 27.903 1.00 94.00 445 ALA A N 1
ATOM 3411 C CA . ALA A 1 445 ? -5.171 -18.846 27.110 1.00 94.00 445 ALA A CA 1
ATOM 3412 C C . ALA A 1 445 ? -3.684 -18.696 27.474 1.00 94.00 445 ALA A C 1
ATOM 3414 O O . ALA A 1 445 ? -3.245 -17.633 27.916 1.00 94.00 445 ALA A O 1
ATOM 3415 N N . LYS A 1 446 ? -2.891 -19.758 27.272 1.00 92.38 446 LYS A N 1
ATOM 3416 C CA . LYS A 1 446 ? -1.430 -19.721 27.471 1.00 92.38 446 LYS A CA 1
ATOM 3417 C C . LYS A 1 446 ? -0.699 -19.220 26.228 1.00 92.38 446 LYS A C 1
ATOM 3419 O O . LYS A 1 446 ? 0.256 -18.459 26.358 1.00 92.38 446 LYS A O 1
ATOM 3424 N N . ASP A 1 447 ? -1.152 -19.639 25.049 1.00 92.44 447 ASP A N 1
ATOM 3425 C CA . ASP A 1 447 ? -0.639 -19.203 23.751 1.00 92.44 447 ASP A CA 1
ATOM 3426 C C . ASP A 1 447 ? -1.790 -18.684 22.874 1.00 92.44 447 ASP A C 1
ATOM 3428 O O . ASP A 1 447 ? -2.938 -19.119 22.983 1.00 92.44 447 ASP A O 1
ATOM 3432 N N . VAL A 1 448 ? -1.485 -17.763 21.958 1.00 92.25 448 VAL A N 1
ATOM 3433 C CA . VAL A 1 448 ? -2.463 -17.216 21.009 1.00 92.25 448 VAL A CA 1
ATOM 3434 C C . VAL A 1 448 ? -3.047 -18.305 20.099 1.00 92.25 448 VAL A C 1
ATOM 3436 O O . VAL A 1 448 ? -4.182 -18.191 19.640 1.00 92.25 448 VAL A O 1
ATOM 3439 N N . ARG A 1 449 ? -2.301 -19.392 19.870 1.00 92.06 449 ARG A N 1
ATOM 3440 C CA . ARG A 1 449 ? -2.731 -20.565 19.087 1.00 92.06 449 ARG A CA 1
ATOM 3441 C C . ARG A 1 449 ? -3.787 -21.418 19.785 1.00 92.06 449 ARG A C 1
ATOM 3443 O O . ARG A 1 449 ? -4.405 -22.263 19.133 1.00 92.06 449 ARG A O 1
ATOM 3450 N N . ASP A 1 450 ? -3.985 -21.206 21.082 1.00 93.25 450 ASP A N 1
ATOM 3451 C CA . ASP A 1 450 ? -5.025 -21.873 21.866 1.00 93.25 450 ASP A CA 1
ATOM 3452 C C . ASP A 1 450 ? -6.353 -21.103 21.803 1.00 93.25 450 ASP A C 1
ATOM 3454 O O . ASP A 1 450 ? -7.405 -21.637 22.151 1.00 93.25 450 ASP A O 1
ATOM 3458 N N . ILE A 1 451 ? -6.325 -19.853 21.329 1.00 93.69 451 ILE A N 1
ATOM 3459 C CA . ILE A 1 451 ? -7.515 -19.018 21.199 1.00 93.69 451 ILE A CA 1
ATOM 3460 C C . ILE A 1 451 ? -8.305 -19.455 19.966 1.00 93.69 451 ILE A C 1
ATOM 3462 O O . ILE A 1 451 ? -7.814 -19.418 18.833 1.00 93.69 451 ILE A O 1
ATOM 3466 N N . THR A 1 452 ? -9.565 -19.820 20.186 1.00 92.81 452 THR A N 1
ATOM 3467 C CA . THR A 1 452 ? -10.498 -20.212 19.130 1.00 92.81 452 THR A CA 1
ATOM 3468 C C . THR A 1 452 ? -11.690 -19.266 19.081 1.00 92.81 452 THR A C 1
ATOM 3470 O O . THR A 1 452 ? -12.197 -18.808 20.103 1.00 92.81 452 THR A O 1
ATOM 3473 N N . VAL A 1 453 ? -12.143 -18.963 17.865 1.00 92.75 453 VAL A N 1
ATOM 3474 C CA . VAL A 1 453 ? -13.415 -18.278 17.620 1.00 92.75 453 VAL A CA 1
ATOM 3475 C C . VAL A 1 453 ? -14.305 -19.258 16.870 1.00 92.75 453 VAL A C 1
ATOM 3477 O O . VAL A 1 453 ? -14.073 -19.557 15.697 1.00 92.75 453 VAL A O 1
ATOM 3480 N N . GLY A 1 454 ? -15.279 -19.833 17.578 1.00 88.31 454 GLY A N 1
ATOM 3481 C CA . GLY A 1 454 ? -15.928 -21.065 17.125 1.00 88.31 454 GLY A CA 1
ATOM 3482 C C . GLY A 1 454 ? -14.933 -22.224 17.163 1.00 88.31 454 GLY A C 1
ATOM 3483 O O . GLY A 1 454 ? -14.337 -22.479 18.200 1.00 88.31 454 GLY A O 1
ATOM 3484 N N . GLU A 1 455 ? -14.721 -22.891 16.031 1.00 89.19 455 GLU A N 1
ATOM 3485 C CA . GLU A 1 455 ? -13.771 -24.011 15.901 1.00 89.19 455 GLU A CA 1
ATOM 3486 C C . GLU A 1 455 ? -12.453 -23.601 15.214 1.00 89.19 455 GLU A C 1
ATOM 3488 O O . GLU A 1 455 ? -11.616 -24.441 14.888 1.00 89.19 455 GLU A O 1
ATOM 3493 N N . LYS A 1 456 ? -12.253 -22.300 14.954 1.00 92.50 456 LYS A N 1
ATOM 3494 C CA . LYS A 1 456 ? -11.153 -21.794 14.118 1.00 92.50 456 LYS A CA 1
ATOM 3495 C C . LYS A 1 456 ? -10.101 -21.044 14.935 1.00 92.50 456 LYS A C 1
ATOM 3497 O O . LYS A 1 456 ? -10.427 -20.150 15.716 1.00 92.50 456 LYS A O 1
ATOM 3502 N N . LYS A 1 457 ? -8.824 -21.341 14.673 1.00 93.88 457 LYS A N 1
ATOM 3503 C CA . LYS A 1 457 ? -7.642 -20.667 15.246 1.00 93.88 457 LYS A CA 1
ATOM 3504 C C . LYS A 1 457 ? -7.257 -19.422 14.447 1.00 93.88 457 LYS A C 1
ATOM 3506 O O . LYS A 1 457 ? -6.219 -19.358 13.795 1.00 93.88 457 LYS A O 1
ATOM 3511 N N . ILE A 1 458 ? -8.128 -18.418 14.455 1.00 93.06 458 ILE A N 1
ATOM 3512 C CA . ILE A 1 458 ? -8.016 -17.269 13.542 1.00 93.06 458 ILE A CA 1
ATOM 3513 C C . ILE A 1 458 ? -6.796 -16.364 13.793 1.00 93.06 458 ILE A C 1
ATOM 3515 O O . ILE A 1 458 ? -6.428 -15.597 12.902 1.00 93.06 458 ILE A O 1
ATOM 3519 N N . PHE A 1 459 ? -6.185 -16.441 14.982 1.00 94.31 459 PHE A N 1
ATOM 3520 C CA . PHE A 1 459 ? -5.050 -15.608 15.396 1.00 94.31 459 PHE A CA 1
ATOM 3521 C C . PHE A 1 459 ? -3.680 -16.278 15.207 1.00 94.31 459 PHE A C 1
ATOM 3523 O O . PHE A 1 459 ? -2.663 -15.595 15.297 1.00 94.31 459 PHE A O 1
ATOM 3530 N N . GLU A 1 460 ? -3.631 -17.585 14.920 1.00 89.56 460 GLU A N 1
ATOM 3531 C CA . GLU A 1 460 ? -2.379 -18.356 14.813 1.00 89.56 460 GLU A CA 1
ATOM 3532 C C . GLU A 1 460 ? -1.424 -17.791 13.752 1.00 89.56 460 GLU A C 1
ATOM 3534 O O . GLU A 1 460 ? -0.218 -17.719 13.974 1.00 89.56 460 GLU A O 1
ATOM 3539 N N . ASN A 1 461 ? -1.977 -17.325 12.631 1.00 84.94 461 ASN A N 1
ATOM 3540 C CA . ASN A 1 461 ? -1.219 -16.792 11.498 1.00 84.94 461 ASN A CA 1
ATOM 3541 C C . ASN A 1 461 ? -1.448 -15.287 11.287 1.00 84.94 461 ASN A C 1
ATOM 3543 O O . ASN A 1 461 ? -1.340 -14.801 10.161 1.00 84.94 461 ASN A O 1
ATOM 3547 N N . ALA A 1 462 ? -1.791 -14.546 12.348 1.00 89.06 462 ALA A N 1
ATOM 3548 C CA . ALA A 1 462 ? -2.007 -13.104 12.256 1.00 89.06 462 ALA A CA 1
ATOM 3549 C C . ALA A 1 462 ? -0.736 -12.392 11.763 1.00 89.06 462 ALA A C 1
ATO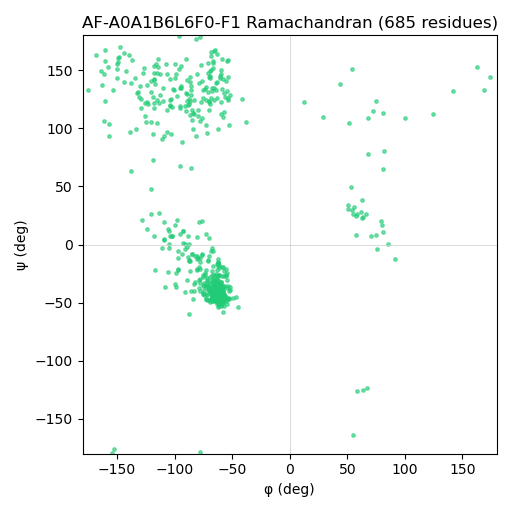M 3551 O O . ALA A 1 462 ? 0.335 -12.477 12.371 1.00 89.06 462 ALA A O 1
ATOM 3552 N N . SER A 1 463 ? -0.852 -11.658 10.659 1.00 88.31 463 SER A N 1
ATOM 3553 C CA . SER A 1 463 ? 0.246 -10.854 10.125 1.00 88.31 463 SER A CA 1
ATOM 3554 C C . SER A 1 463 ? 0.602 -9.694 11.070 1.00 88.31 463 SER A C 1
ATOM 3556 O O . SER A 1 463 ? -0.257 -9.219 11.818 1.00 88.31 463 SER A O 1
ATOM 3558 N N . PRO A 1 464 ? 1.836 -9.149 11.020 1.00 87.12 464 PRO A N 1
ATOM 3559 C CA . PRO A 1 464 ? 2.228 -8.021 11.872 1.00 87.12 464 PRO A CA 1
ATOM 3560 C C . PRO A 1 464 ? 1.271 -6.824 11.788 1.00 87.12 464 PRO A C 1
ATOM 3562 O O . PRO A 1 464 ? 0.920 -6.242 12.810 1.00 87.12 464 PRO A O 1
ATOM 3565 N N . HIS A 1 465 ? 0.790 -6.504 10.582 1.00 84.25 465 HIS A N 1
ATOM 3566 C CA . HIS A 1 465 ? -0.189 -5.440 10.365 1.00 84.25 465 HIS A CA 1
ATOM 3567 C C . HIS A 1 465 ? -1.550 -5.746 11.018 1.00 84.25 465 HIS A C 1
ATOM 3569 O O . HIS A 1 465 ? -2.191 -4.847 11.563 1.00 84.25 465 HIS A O 1
ATOM 3575 N N . GLU A 1 466 ? -2.015 -6.998 10.979 1.00 89.31 466 GLU A N 1
ATOM 3576 C CA . GLU A 1 466 ? -3.254 -7.393 11.662 1.00 89.31 466 GLU A CA 1
ATOM 3577 C C . GLU A 1 466 ? -3.119 -7.286 13.179 1.00 89.31 466 GLU A C 1
ATOM 3579 O O . GLU A 1 466 ? -4.033 -6.777 13.819 1.00 89.31 466 GLU A O 1
ATOM 3584 N N . VAL A 1 467 ? -1.974 -7.671 13.750 1.00 92.94 467 VAL A N 1
ATOM 3585 C CA . VAL A 1 467 ? -1.701 -7.493 15.187 1.00 92.94 467 VAL A CA 1
ATOM 3586 C C . VAL A 1 467 ? -1.658 -6.007 15.555 1.00 92.94 467 VAL A C 1
ATOM 3588 O O . VAL A 1 467 ? -2.258 -5.599 16.550 1.00 92.94 467 VAL A O 1
ATOM 3591 N N . ASP A 1 468 ? -1.021 -5.173 14.728 1.00 90.44 468 ASP A N 1
ATOM 3592 C CA . ASP A 1 468 ? -0.976 -3.720 14.930 1.00 90.44 468 ASP A CA 1
ATOM 3593 C C . ASP A 1 468 ? -2.386 -3.107 14.914 1.00 90.44 468 ASP A C 1
ATOM 3595 O O . ASP A 1 468 ? -2.719 -2.259 15.750 1.00 90.44 468 ASP A O 1
ATOM 3599 N N . ARG A 1 469 ? -3.245 -3.562 13.994 1.00 89.00 469 ARG A N 1
ATOM 3600 C CA . ARG A 1 469 ? -4.648 -3.142 13.916 1.00 89.00 469 ARG A CA 1
ATOM 3601 C C . ARG A 1 469 ? -5.460 -3.660 15.103 1.00 89.00 469 ARG A C 1
ATOM 3603 O O . ARG A 1 469 ? -6.231 -2.891 15.677 1.00 89.00 469 ARG A O 1
ATOM 3610 N N . LEU A 1 470 ? -5.262 -4.916 15.496 1.00 93.88 470 LEU A N 1
ATOM 3611 C CA . LEU A 1 470 ? -5.920 -5.531 16.646 1.00 93.88 470 LEU A CA 1
ATOM 3612 C C . LEU A 1 470 ? -5.607 -4.758 17.928 1.00 93.88 470 LEU A C 1
ATOM 3614 O O . LEU A 1 470 ? -6.528 -4.443 18.675 1.00 93.88 470 LEU A O 1
ATOM 3618 N N . ARG A 1 471 ? -4.350 -4.350 18.136 1.00 92.50 471 ARG A N 1
ATOM 3619 C CA . ARG A 1 471 ? -3.949 -3.491 19.260 1.00 92.50 471 ARG A CA 1
ATOM 3620 C C . ARG A 1 471 ? -4.773 -2.211 19.318 1.00 92.50 471 ARG A C 1
ATOM 3622 O O . ARG A 1 471 ? -5.343 -1.881 20.353 1.00 92.50 471 ARG A O 1
ATOM 3629 N N . VAL A 1 472 ? -4.863 -1.497 18.193 1.00 89.81 472 VAL A N 1
ATOM 3630 C CA . VAL A 1 472 ? -5.618 -0.238 18.097 1.00 89.81 472 VAL A CA 1
ATOM 3631 C C . VAL A 1 472 ? -7.092 -0.456 18.429 1.00 89.81 472 VAL A C 1
ATOM 3633 O O . VAL A 1 472 ? -7.678 0.377 19.121 1.00 89.81 472 VAL A O 1
ATOM 3636 N N . VAL A 1 473 ? -7.685 -1.553 17.957 1.00 91.56 473 VAL A N 1
ATOM 3637 C CA . VAL A 1 473 ? -9.095 -1.871 18.204 1.00 91.56 473 VAL A CA 1
ATOM 3638 C C . VAL A 1 473 ? -9.331 -2.302 19.650 1.00 91.56 473 VAL A C 1
ATOM 3640 O O . VAL A 1 473 ? -10.270 -1.811 20.270 1.00 91.56 473 VAL A O 1
ATOM 3643 N N . LEU A 1 474 ? -8.469 -3.131 20.235 1.00 92.75 474 LEU A N 1
ATOM 3644 C CA . LEU A 1 474 ? -8.571 -3.508 21.645 1.00 92.75 474 LEU A CA 1
ATOM 3645 C C . LEU A 1 474 ? -8.426 -2.288 22.559 1.00 92.75 474 LEU A C 1
ATOM 3647 O O . LEU A 1 474 ? -9.258 -2.081 23.438 1.00 92.75 474 LEU A O 1
ATOM 3651 N N . GLU A 1 475 ? -7.427 -1.438 22.321 1.00 90.62 475 GLU A N 1
ATOM 3652 C CA . GLU A 1 475 ? -7.145 -0.277 23.169 1.00 90.62 475 GLU A CA 1
ATOM 3653 C C . GLU A 1 475 ? -8.177 0.843 23.026 1.00 90.62 475 GLU A C 1
ATOM 3655 O O . GLU A 1 475 ? -8.631 1.382 24.034 1.00 90.62 475 GLU A O 1
ATOM 3660 N N . ASN A 1 476 ? -8.531 1.222 21.795 1.00 89.31 476 ASN A N 1
ATOM 3661 C CA . ASN A 1 476 ? -9.323 2.432 21.554 1.00 89.31 476 ASN A CA 1
ATOM 3662 C C . ASN A 1 476 ? -10.809 2.136 21.344 1.00 89.31 476 ASN A C 1
ATOM 3664 O O . ASN A 1 476 ? -11.647 2.923 21.779 1.00 89.31 476 ASN A O 1
ATOM 3668 N N . THR A 1 477 ? -11.137 1.024 20.679 1.00 89.56 477 THR A N 1
ATOM 3669 C CA . THR A 1 477 ? -12.524 0.665 20.351 1.00 89.56 477 THR A CA 1
ATOM 3670 C C . THR A 1 477 ? -13.146 -0.122 21.500 1.00 89.56 477 THR A C 1
ATOM 3672 O O . THR A 1 477 ? -14.103 0.337 22.116 1.00 89.56 477 THR A O 1
ATOM 3675 N N . ALA A 1 478 ? -12.569 -1.273 21.849 1.00 92.06 478 ALA A N 1
ATOM 3676 C CA . ALA A 1 478 ? -13.065 -2.125 22.927 1.00 92.06 478 ALA A CA 1
ATOM 3677 C C . ALA A 1 478 ? -12.647 -1.639 24.324 1.00 92.06 478 ALA A C 1
ATOM 3679 O O . ALA A 1 478 ? -13.168 -2.135 25.316 1.00 92.06 478 ALA A O 1
ATOM 3680 N N . GLN A 1 479 ? -11.723 -0.676 24.419 1.00 92.38 479 GLN A N 1
ATOM 3681 C CA . GLN A 1 479 ? -11.201 -0.132 25.683 1.00 92.38 479 GLN A CA 1
ATOM 3682 C C . GLN A 1 479 ? -10.624 -1.203 26.624 1.00 92.38 479 GLN A C 1
ATOM 3684 O O . GLN A 1 479 ? -10.581 -1.015 27.838 1.00 92.38 479 GLN A O 1
ATOM 3689 N N . ASN A 1 480 ? -10.157 -2.320 26.060 1.00 91.00 480 ASN A N 1
ATOM 3690 C CA . ASN A 1 480 ? -9.718 -3.523 26.768 1.00 91.00 480 ASN A CA 1
ATOM 3691 C C . ASN A 1 480 ? -10.773 -4.082 27.741 1.00 91.00 480 ASN A C 1
ATOM 3693 O O . ASN A 1 480 ? -10.430 -4.655 28.771 1.00 91.00 480 ASN A O 1
ATOM 3697 N N . ASP A 1 481 ? -12.052 -3.879 27.432 1.00 93.06 481 ASP A N 1
ATOM 3698 C CA . ASP A 1 481 ? -13.179 -4.359 28.220 1.00 93.06 481 ASP A CA 1
ATOM 3699 C C . ASP A 1 481 ? -13.424 -5.845 27.921 1.00 93.06 481 ASP A C 1
ATOM 3701 O O . ASP A 1 481 ? -13.747 -6.230 26.793 1.00 93.06 481 ASP A O 1
ATOM 3705 N N . GLN A 1 482 ? -13.240 -6.674 28.947 1.00 93.88 482 GLN A N 1
ATOM 3706 C CA . GLN A 1 482 ? -13.370 -8.128 28.880 1.00 93.88 482 GLN A CA 1
ATOM 3707 C C . GLN A 1 482 ? -14.751 -8.563 28.371 1.00 93.88 482 GLN A C 1
ATOM 3709 O O . GLN A 1 482 ? -14.849 -9.395 27.471 1.00 93.88 482 GLN A O 1
ATOM 3714 N N . MET A 1 483 ? -15.822 -7.940 28.876 1.00 93.19 483 MET A N 1
ATOM 3715 C CA . MET A 1 483 ? -17.185 -8.289 28.474 1.00 93.19 483 MET A CA 1
ATOM 3716 C C . MET A 1 483 ? -17.444 -7.931 27.012 1.00 93.19 483 MET A C 1
ATOM 3718 O O . MET A 1 483 ? -18.125 -8.673 26.309 1.00 93.19 483 MET A O 1
ATOM 3722 N N . ILE A 1 484 ? -16.908 -6.804 26.527 1.00 95.44 484 ILE A N 1
ATOM 3723 C CA . ILE A 1 484 ? -17.021 -6.448 25.106 1.00 95.44 484 ILE A CA 1
ATOM 3724 C C . ILE A 1 484 ? -16.350 -7.507 24.238 1.00 95.44 484 ILE A C 1
ATOM 3726 O O . ILE A 1 484 ? -16.940 -7.925 23.242 1.00 95.44 484 ILE A O 1
ATOM 3730 N N . LEU A 1 485 ? -15.140 -7.938 24.604 1.00 95.25 485 LEU A N 1
ATOM 3731 C CA . LEU A 1 485 ? -14.405 -8.930 23.829 1.00 95.25 485 LEU A CA 1
ATOM 3732 C C . LEU A 1 485 ? -15.153 -10.267 23.782 1.00 95.25 485 LEU A C 1
ATOM 3734 O O . LEU A 1 485 ? -15.328 -10.820 22.700 1.00 95.25 485 LEU A O 1
ATOM 3738 N N . GLU A 1 486 ? -15.659 -10.749 24.917 1.00 94.38 486 GLU A N 1
ATOM 3739 C CA . GLU A 1 486 ? -16.443 -11.990 24.998 1.00 94.38 486 GLU A CA 1
ATOM 3740 C C . GLU A 1 486 ? -17.690 -11.940 24.102 1.00 94.38 486 GLU A C 1
ATOM 3742 O O . GLU A 1 486 ? -17.915 -12.830 23.281 1.00 94.38 486 GLU A O 1
ATOM 3747 N N . ARG A 1 487 ? -18.487 -10.868 24.191 1.00 95.62 487 ARG A N 1
ATOM 3748 C CA . ARG A 1 487 ? -19.715 -10.724 23.385 1.00 95.62 487 ARG A CA 1
ATOM 3749 C C . ARG A 1 487 ? -19.422 -10.533 21.898 1.00 95.62 487 ARG A C 1
ATOM 3751 O O . ARG A 1 487 ? -20.123 -11.095 21.057 1.00 95.62 487 ARG A O 1
ATOM 3758 N N . ALA A 1 488 ? -18.370 -9.793 21.557 1.00 95.75 488 ALA A N 1
ATOM 3759 C CA . ALA A 1 488 ? -17.920 -9.660 20.175 1.00 95.75 488 ALA A CA 1
ATOM 3760 C C . ALA A 1 488 ? -17.418 -10.993 19.598 1.00 95.75 488 ALA A C 1
ATOM 3762 O O . ALA A 1 488 ? -17.615 -11.255 18.414 1.00 95.75 488 ALA A O 1
ATOM 3763 N N . THR A 1 489 ? -16.818 -11.847 20.428 1.00 95.75 489 THR A N 1
ATOM 3764 C CA . THR A 1 489 ? -16.356 -13.184 20.031 1.00 95.75 489 THR A CA 1
ATOM 3765 C C . THR A 1 489 ? -17.523 -14.095 19.680 1.00 95.75 489 THR A C 1
ATOM 3767 O O . THR A 1 489 ? -17.502 -14.726 18.624 1.00 95.75 489 THR A O 1
ATOM 3770 N N . GLU A 1 490 ? -18.579 -14.110 20.496 1.00 95.12 490 GLU A N 1
ATOM 3771 C CA . GLU A 1 490 ? -19.811 -14.850 20.183 1.00 95.12 490 GLU A CA 1
ATOM 3772 C C . GLU A 1 490 ? -20.484 -14.329 18.907 1.00 95.12 490 GLU A C 1
ATOM 3774 O O . GLU A 1 490 ? -20.932 -15.108 18.060 1.00 95.12 490 GLU A O 1
ATOM 3779 N N . PHE A 1 491 ? -20.488 -13.008 18.704 1.00 95.62 491 PHE A N 1
ATOM 3780 C CA . PHE A 1 491 ? -20.962 -12.436 17.449 1.00 95.62 491 PHE A CA 1
ATOM 3781 C C . PHE A 1 491 ? -20.113 -12.907 16.259 1.00 95.62 491 PHE A C 1
ATOM 3783 O O . PHE A 1 491 ? -20.669 -13.448 15.303 1.00 95.62 491 PHE A O 1
ATOM 3790 N N . ALA A 1 492 ? -18.785 -12.790 16.326 1.00 95.38 492 ALA A N 1
ATOM 3791 C CA . ALA A 1 492 ? -17.875 -13.233 15.269 1.00 95.38 492 ALA A CA 1
ATOM 3792 C C . ALA A 1 492 ? -18.020 -14.735 14.960 1.00 95.38 492 ALA A C 1
ATOM 3794 O O . ALA A 1 492 ? -18.024 -15.130 13.791 1.00 95.38 492 ALA A O 1
ATOM 3795 N N . LYS A 1 493 ? -18.219 -15.568 15.989 1.00 94.56 493 LYS A N 1
ATOM 3796 C CA . LYS A 1 493 ? -18.541 -16.995 15.850 1.00 94.56 493 LYS A CA 1
ATOM 3797 C C . LYS A 1 493 ? -19.828 -17.201 15.053 1.00 94.56 493 LYS A C 1
ATOM 3799 O O . LYS A 1 493 ? -19.818 -17.963 14.093 1.00 94.56 493 LYS A O 1
ATOM 3804 N N . SER A 1 494 ? -20.901 -16.471 15.372 1.00 92.81 494 SER A N 1
ATOM 3805 C CA . SER A 1 494 ? -22.169 -16.553 14.623 1.00 92.81 494 SER A CA 1
ATOM 3806 C C . SER A 1 494 ? -22.053 -16.120 13.152 1.00 92.81 494 SER A C 1
ATOM 3808 O O . SER A 1 494 ? -22.898 -16.476 12.336 1.00 92.81 494 SER A O 1
ATOM 3810 N N . ARG A 1 495 ? -20.989 -15.384 12.798 1.00 91.00 495 ARG A N 1
ATOM 3811 C CA . ARG A 1 495 ? -20.662 -14.961 11.427 1.00 91.00 495 ARG A CA 1
ATOM 3812 C C . ARG A 1 495 ? -19.668 -15.884 10.715 1.00 91.00 495 ARG A C 1
ATOM 3814 O O . ARG A 1 495 ? -19.188 -15.528 9.642 1.00 91.00 495 ARG A O 1
ATOM 3821 N N . ASN A 1 496 ? -19.340 -17.045 11.288 1.00 90.38 496 ASN A N 1
ATOM 3822 C CA . ASN A 1 496 ? -18.365 -17.998 10.743 1.00 90.38 496 ASN A CA 1
ATOM 3823 C C . ASN A 1 496 ? -16.970 -17.396 10.482 1.00 90.38 496 ASN A C 1
ATOM 3825 O O . ASN A 1 496 ? -16.270 -17.852 9.572 1.00 90.38 496 ASN A O 1
ATOM 3829 N N . CYS A 1 497 ? -16.558 -16.414 11.294 1.00 91.69 497 CYS A N 1
ATOM 3830 C CA . CYS A 1 497 ? -15.299 -15.673 11.176 1.00 91.69 497 CYS A CA 1
ATOM 3831 C C . CYS A 1 497 ? -14.097 -16.566 10.822 1.00 91.69 497 CYS A C 1
ATOM 3833 O O . CYS A 1 497 ? -13.817 -17.546 11.509 1.00 91.69 497 CYS A O 1
ATOM 3835 N N . THR A 1 498 ? -13.381 -16.231 9.747 1.00 89.88 498 THR A N 1
ATOM 3836 C CA . THR A 1 498 ? -12.292 -17.056 9.192 1.00 89.88 498 THR A CA 1
ATOM 3837 C C . THR A 1 498 ? -10.894 -16.528 9.462 1.00 89.88 498 THR A C 1
ATOM 3839 O O . THR A 1 498 ? -9.945 -17.306 9.434 1.00 89.88 498 THR A O 1
ATOM 3842 N N . SER A 1 499 ? -10.750 -15.228 9.708 1.00 92.44 499 SER A N 1
ATOM 3843 C CA . SER A 1 499 ? -9.445 -14.576 9.801 1.00 92.44 499 SER A CA 1
ATOM 3844 C C . SER A 1 499 ? -9.390 -13.543 10.924 1.00 92.44 499 SER A C 1
ATOM 3846 O O . SER A 1 499 ? -10.420 -13.066 11.405 1.00 92.44 499 SER A O 1
ATOM 3848 N N . THR A 1 500 ? -8.172 -13.156 11.320 1.00 94.12 500 THR A N 1
ATOM 3849 C CA . THR A 1 500 ? -7.966 -12.043 12.262 1.00 94.12 500 THR A CA 1
ATOM 3850 C C . THR A 1 500 ? -8.555 -10.739 11.713 1.00 94.12 500 THR A C 1
ATOM 3852 O O . THR A 1 500 ? -9.194 -9.994 12.456 1.00 94.12 500 THR A O 1
ATOM 3855 N N . LYS A 1 501 ? -8.405 -10.469 10.408 1.00 91.56 501 LYS A N 1
ATOM 3856 C CA . LYS A 1 501 ? -9.019 -9.310 9.744 1.00 91.56 501 LYS A CA 1
ATOM 3857 C C . LYS A 1 501 ? -10.545 -9.280 9.902 1.00 91.56 501 LYS A C 1
ATOM 3859 O O . LYS A 1 501 ? -11.085 -8.227 10.237 1.00 91.56 501 LYS A O 1
ATOM 3864 N N . ASP A 1 502 ? -11.226 -10.406 9.695 1.00 91.75 502 ASP A N 1
ATOM 3865 C CA . ASP A 1 502 ? -12.690 -10.484 9.833 1.00 91.75 502 ASP A CA 1
ATOM 3866 C C . ASP A 1 502 ? -13.113 -10.241 11.284 1.00 91.75 502 ASP A C 1
ATOM 3868 O O . ASP A 1 502 ? -14.037 -9.473 11.548 1.00 91.75 502 ASP A O 1
ATOM 3872 N N . PHE A 1 503 ? -12.386 -10.826 12.239 1.00 95.31 503 PHE A N 1
ATOM 3873 C CA . PHE A 1 503 ? -12.647 -10.626 13.663 1.00 95.31 503 PHE A CA 1
ATOM 3874 C C . PHE A 1 503 ? -12.534 -9.160 14.069 1.00 95.31 503 PHE A C 1
ATOM 3876 O O . PHE A 1 503 ? -13.399 -8.651 14.777 1.00 95.31 503 PHE A O 1
ATOM 3883 N N . ILE A 1 504 ? -11.504 -8.459 13.586 1.00 94.56 504 ILE A N 1
ATOM 3884 C CA . ILE A 1 504 ? -11.337 -7.019 13.805 1.00 94.56 504 ILE A CA 1
ATOM 3885 C C . ILE A 1 504 ? -12.569 -6.258 13.297 1.00 94.56 504 ILE A C 1
ATOM 3887 O O . ILE A 1 504 ? -13.104 -5.422 14.024 1.00 94.56 504 ILE A O 1
ATOM 3891 N N . ILE A 1 505 ? -13.055 -6.572 12.091 1.00 92.44 505 ILE A N 1
ATOM 3892 C CA . ILE A 1 505 ? -14.249 -5.936 11.512 1.00 92.44 505 ILE A CA 1
ATOM 3893 C C . ILE A 1 505 ? -15.487 -6.212 12.377 1.00 92.44 505 ILE A C 1
ATOM 3895 O O . ILE A 1 505 ? -16.227 -5.281 12.696 1.00 92.44 505 ILE A O 1
ATOM 3899 N N . PHE A 1 506 ? -15.712 -7.460 12.796 1.00 94.88 506 PHE A N 1
ATOM 3900 C CA . PHE A 1 506 ? -16.868 -7.821 13.622 1.00 94.88 506 PHE A CA 1
ATOM 3901 C C . PHE A 1 506 ? -16.814 -7.209 15.022 1.00 94.88 506 PHE A C 1
ATOM 3903 O O . PHE A 1 506 ? -17.845 -6.762 15.523 1.00 94.88 506 PHE A O 1
ATOM 3910 N N . LEU A 1 507 ? -15.632 -7.123 15.632 1.00 95.75 507 LEU A N 1
ATOM 3911 C CA . LEU A 1 507 ? -15.423 -6.443 16.908 1.00 95.75 507 LEU A CA 1
ATOM 3912 C C . LEU A 1 507 ? -15.722 -4.944 16.793 1.00 95.75 507 LEU A C 1
ATOM 3914 O O . LEU A 1 507 ? -16.453 -4.393 17.618 1.00 95.75 507 LEU A O 1
ATOM 3918 N N . GLU A 1 508 ? -15.204 -4.275 15.760 1.00 94.25 508 GLU A N 1
ATOM 3919 C CA . GLU A 1 508 ? -15.483 -2.854 15.537 1.00 94.25 508 GLU A CA 1
ATOM 3920 C C . GLU A 1 508 ? -16.969 -2.604 15.226 1.00 94.25 508 GLU A C 1
ATOM 3922 O O . GLU A 1 508 ? -17.547 -1.643 15.745 1.00 94.25 508 GLU A O 1
ATOM 3927 N N . TYR A 1 509 ? -17.610 -3.480 14.445 1.00 95.44 509 TYR A N 1
ATOM 3928 C CA . TYR A 1 509 ? -19.051 -3.425 14.195 1.00 95.44 509 TYR A CA 1
ATOM 3929 C C . TYR A 1 509 ? -19.846 -3.582 15.494 1.00 95.44 509 TYR A C 1
ATOM 3931 O O . TYR A 1 509 ? -20.693 -2.740 15.790 1.00 95.44 509 TYR A O 1
ATOM 3939 N N . PHE A 1 510 ? -19.548 -4.615 16.290 1.00 96.00 510 PHE A N 1
ATOM 3940 C CA . PHE A 1 510 ? -20.223 -4.888 17.560 1.00 96.00 510 PHE A CA 1
ATOM 3941 C C . PHE A 1 510 ? -20.158 -3.680 18.495 1.00 96.00 510 PHE A C 1
ATOM 3943 O O . PHE A 1 510 ? -21.180 -3.244 19.017 1.00 96.00 510 PHE A O 1
ATOM 3950 N N . VAL A 1 511 ? -18.973 -3.091 18.667 1.00 95.19 511 VAL A N 1
ATOM 3951 C CA . VAL A 1 511 ? -18.807 -1.907 19.520 1.00 95.19 511 VAL A CA 1
ATOM 3952 C C . VAL A 1 511 ? -19.548 -0.694 18.956 1.00 95.19 511 VAL A C 1
ATOM 3954 O O . VAL A 1 511 ? -20.109 0.090 19.720 1.00 95.19 511 VAL A O 1
ATOM 3957 N N . THR A 1 512 ? -19.581 -0.526 17.634 1.00 93.94 512 THR A N 1
ATOM 3958 C CA . THR A 1 512 ? -20.315 0.581 17.001 1.00 93.94 512 THR A CA 1
ATOM 3959 C C . THR A 1 512 ? -21.824 0.444 17.224 1.00 93.94 512 THR A C 1
ATOM 3961 O O . THR A 1 512 ? -22.459 1.399 17.667 1.00 93.94 512 THR A O 1
ATOM 3964 N N . ASP A 1 513 ? -22.388 -0.746 17.009 1.00 93.25 513 ASP A N 1
ATOM 3965 C CA . ASP A 1 513 ? -23.804 -1.051 17.262 1.00 93.25 513 ASP A CA 1
ATOM 3966 C C . ASP A 1 513 ? -24.164 -0.934 18.757 1.00 93.25 513 ASP A C 1
ATOM 3968 O O . ASP A 1 513 ? -25.200 -0.364 19.122 1.00 93.25 513 ASP A O 1
ATOM 3972 N N . LEU A 1 514 ? -23.263 -1.377 19.642 1.00 94.19 514 LEU A N 1
ATOM 3973 C CA . LEU A 1 514 ? -23.389 -1.188 21.086 1.00 94.19 514 LEU A CA 1
ATOM 3974 C C . LEU A 1 514 ? -23.464 0.304 21.433 1.00 94.19 514 LEU A C 1
ATOM 3976 O O . LEU A 1 514 ? -24.349 0.718 22.180 1.00 94.19 514 LEU A O 1
ATOM 3980 N N . ASN A 1 515 ? -22.580 1.127 20.866 1.00 93.19 515 ASN A N 1
ATOM 3981 C CA . ASN A 1 515 ? -22.565 2.571 21.100 1.00 93.19 515 ASN A CA 1
ATOM 3982 C C . ASN A 1 515 ? -23.809 3.276 20.533 1.00 93.19 515 ASN A C 1
ATOM 3984 O O . ASN A 1 515 ? -24.329 4.191 21.177 1.00 93.19 515 ASN A O 1
ATOM 3988 N N . GLU A 1 516 ? -24.335 2.853 19.377 1.00 91.31 516 GLU A N 1
ATOM 3989 C CA . GLU A 1 516 ? -25.623 3.346 18.862 1.00 91.31 516 GLU A CA 1
ATOM 3990 C C . GLU A 1 516 ? -26.777 2.993 19.812 1.00 91.31 516 GLU A C 1
ATOM 3992 O O . GLU A 1 516 ? -27.616 3.847 20.109 1.00 91.31 516 GLU A O 1
ATOM 3997 N N . THR A 1 517 ? -26.783 1.776 20.361 1.00 93.06 517 THR A N 1
ATOM 3998 C CA . THR A 1 517 ? -27.784 1.335 21.347 1.00 93.06 517 THR A CA 1
ATOM 3999 C C . THR A 1 517 ? -27.697 2.160 22.634 1.00 93.06 517 THR A C 1
ATOM 4001 O O . THR A 1 517 ? -28.714 2.648 23.130 1.00 93.06 517 THR A O 1
ATOM 4004 N N . VAL A 1 518 ? -26.486 2.394 23.146 1.00 94.44 518 VAL A N 1
ATOM 4005 C CA . VAL A 1 518 ? -26.244 3.277 24.301 1.00 94.44 518 VAL A CA 1
ATOM 4006 C C . VAL A 1 518 ? -26.722 4.702 24.020 1.00 94.44 518 VAL A C 1
ATOM 4008 O O . VAL A 1 518 ? -27.401 5.292 24.859 1.00 94.44 518 VAL A O 1
ATOM 4011 N N . SER A 1 519 ? -26.432 5.240 22.834 1.00 92.88 519 SER A N 1
ATOM 4012 C CA . SER A 1 519 ? -26.879 6.579 22.423 1.00 92.88 519 SER A CA 1
ATOM 4013 C C . SER A 1 519 ? -28.402 6.668 22.327 1.00 92.88 519 SER A C 1
ATOM 4015 O O . SER A 1 519 ? -28.985 7.684 22.693 1.00 92.88 519 SER A O 1
ATOM 4017 N N . SER A 1 520 ? -29.064 5.602 21.871 1.00 93.69 520 SER A N 1
ATOM 4018 C CA . SER A 1 520 ? -30.527 5.520 21.823 1.00 93.69 520 SER A CA 1
ATOM 4019 C C . SER A 1 520 ? -31.142 5.535 23.225 1.00 93.69 520 SER A C 1
ATOM 4021 O O . SER A 1 520 ? -32.098 6.275 23.471 1.00 93.69 520 SER A O 1
ATOM 4023 N N . TYR A 1 521 ? -30.569 4.781 24.169 1.00 94.75 521 TYR A N 1
ATOM 4024 C CA . TYR A 1 521 ? -30.992 4.820 25.571 1.00 94.75 521 TYR A CA 1
ATOM 4025 C C . TYR A 1 521 ? -30.822 6.203 26.192 1.00 94.75 521 TYR A C 1
ATOM 4027 O O . TYR A 1 521 ? -31.749 6.688 26.840 1.00 94.75 521 TYR A O 1
ATOM 4035 N N . GLU A 1 522 ? -29.678 6.844 25.952 1.00 94.50 522 GLU A N 1
ATOM 4036 C CA . GLU A 1 522 ? -29.409 8.205 26.409 1.00 94.50 522 GLU A CA 1
ATOM 4037 C C . GLU A 1 522 ? -30.410 9.199 25.807 1.00 94.50 522 GLU A C 1
ATOM 4039 O O . GLU A 1 522 ? -31.007 9.984 26.536 1.00 94.50 522 GLU A O 1
ATOM 4044 N N . GLY A 1 523 ? -30.668 9.132 24.498 1.00 93.38 523 GLY A N 1
ATOM 4045 C CA . GLY A 1 523 ? -31.633 10.004 23.824 1.00 93.38 523 GLY A CA 1
ATOM 4046 C C . GLY A 1 523 ? -33.051 9.856 24.378 1.00 93.38 523 GLY A C 1
ATOM 4047 O O . GLY A 1 523 ? -33.723 10.857 24.634 1.00 93.38 523 GLY A O 1
ATOM 4048 N N . LYS A 1 524 ? -33.495 8.617 24.640 1.00 94.69 524 LYS A N 1
ATOM 4049 C CA . LYS A 1 524 ? -34.789 8.362 25.290 1.00 94.69 524 LYS A CA 1
ATOM 4050 C C . LYS A 1 524 ? -34.824 8.939 26.703 1.00 94.69 524 LYS A C 1
ATOM 4052 O O . LYS A 1 524 ? -35.779 9.621 27.055 1.00 94.69 524 LYS A O 1
ATOM 4057 N N . TYR A 1 525 ? -33.777 8.703 27.489 1.00 94.69 525 TYR A N 1
ATOM 4058 C CA . TYR A 1 525 ? -33.662 9.258 28.833 1.00 94.69 525 TYR A CA 1
ATOM 4059 C C . TYR A 1 525 ? -33.717 10.794 28.820 1.00 94.69 525 TYR A C 1
ATOM 4061 O O . TYR A 1 525 ? -34.450 11.372 29.614 1.00 94.69 525 TYR A O 1
ATOM 4069 N N . GLN A 1 526 ? -33.002 11.461 27.908 1.00 94.75 526 GLN A N 1
ATOM 4070 C CA . GLN A 1 526 ? -33.001 12.925 27.810 1.00 94.75 526 GLN A CA 1
ATOM 4071 C C . GLN A 1 526 ? -34.367 13.480 27.405 1.00 94.75 526 GLN A C 1
ATOM 4073 O O . GLN A 1 526 ? -34.812 14.476 27.972 1.00 94.75 526 GLN A O 1
ATOM 4078 N N . LYS A 1 527 ? -35.062 12.819 26.472 1.00 94.62 527 LYS A N 1
ATOM 4079 C CA . LYS A 1 527 ? -36.426 13.194 26.078 1.00 94.62 527 LYS A CA 1
ATOM 4080 C C . LYS A 1 527 ? -37.395 13.085 27.257 1.00 94.62 527 LYS A C 1
ATOM 4082 O O . LYS A 1 527 ? -38.140 14.023 27.532 1.00 94.62 527 LYS A O 1
ATOM 4087 N N . ASP A 1 528 ? -37.342 11.968 27.974 1.00 94.19 528 ASP A N 1
ATOM 4088 C CA . ASP A 1 528 ? -38.142 11.749 29.176 1.00 94.19 528 ASP A CA 1
ATOM 4089 C C . ASP A 1 528 ? -37.812 12.771 30.277 1.00 94.19 528 ASP A C 1
ATOM 4091 O O . ASP A 1 528 ? -38.704 13.248 30.978 1.00 94.19 528 ASP A O 1
ATOM 4095 N N . LEU A 1 529 ? -36.528 13.105 30.437 1.00 94.19 529 LEU A N 1
ATOM 4096 C CA . LEU A 1 529 ? -36.050 14.048 31.442 1.00 94.19 529 LEU A CA 1
ATOM 4097 C C . LEU A 1 529 ? -36.529 15.467 31.139 1.00 94.19 529 LEU A C 1
ATOM 4099 O O . LEU A 1 529 ? -36.972 16.168 32.046 1.00 94.19 529 LEU A O 1
ATOM 4103 N N . ALA A 1 530 ? -36.464 15.885 29.875 1.00 94.19 530 ALA A N 1
ATOM 4104 C CA . ALA A 1 530 ? -36.975 17.177 29.436 1.00 94.19 530 ALA A CA 1
ATOM 4105 C C . ALA A 1 530 ? -38.475 17.312 29.736 1.00 94.19 530 ALA A C 1
ATOM 4107 O O . ALA A 1 530 ? -38.893 18.337 30.267 1.00 94.19 530 ALA A O 1
ATOM 4108 N N . ALA A 1 531 ? -39.261 16.259 29.489 1.00 92.69 531 ALA A N 1
ATOM 4109 C CA . ALA A 1 531 ? -40.680 16.238 29.834 1.00 92.69 531 ALA A CA 1
ATOM 4110 C C . ALA A 1 531 ? -40.905 16.303 31.357 1.00 92.69 531 ALA A C 1
ATOM 4112 O O . ALA A 1 531 ? -41.694 17.117 31.831 1.00 92.69 531 ALA A O 1
ATOM 4113 N N . ALA A 1 532 ? -40.181 15.501 32.144 1.00 92.88 532 ALA A N 1
ATOM 4114 C CA . ALA A 1 532 ? -40.364 15.437 33.596 1.00 92.88 532 ALA A CA 1
ATOM 4115 C C . ALA A 1 532 ? -39.945 16.720 34.331 1.00 92.88 532 ALA A C 1
ATOM 4117 O O . ALA A 1 532 ? -40.571 17.079 35.326 1.00 92.88 532 ALA A O 1
ATOM 4118 N N . LYS A 1 533 ? -38.936 17.445 33.830 1.00 93.62 533 LYS A N 1
ATOM 4119 C CA . LYS A 1 533 ? -38.488 18.728 34.403 1.00 93.62 533 LYS A CA 1
ATOM 4120 C C . LYS A 1 533 ? -39.558 19.821 34.392 1.00 93.62 533 LYS A C 1
ATOM 4122 O O . LYS A 1 533 ? -39.437 20.773 35.153 1.00 93.62 533 LYS A O 1
ATOM 4127 N N . THR A 1 534 ? -40.578 19.697 33.544 1.00 91.88 534 THR A N 1
ATOM 4128 C CA . THR A 1 534 ? -41.687 20.664 33.475 1.00 91.88 534 THR A CA 1
ATOM 4129 C C . THR A 1 534 ? -42.746 20.449 34.559 1.00 91.88 534 THR A C 1
ATOM 4131 O O . THR A 1 534 ? -43.615 21.299 34.735 1.00 91.88 534 THR A O 1
ATOM 4134 N N . GLN A 1 535 ? -42.685 19.338 35.303 1.00 91.81 535 GLN A N 1
ATOM 4135 C CA . GLN A 1 535 ? -43.675 19.018 36.328 1.00 91.81 535 GLN A CA 1
ATOM 4136 C C . GLN A 1 535 ? -43.336 19.659 37.689 1.00 91.81 535 GLN A C 1
ATOM 4138 O O . GLN A 1 535 ? -42.170 19.641 38.103 1.00 91.81 535 GLN A O 1
ATOM 4143 N N . PRO A 1 536 ? -44.337 20.177 38.430 1.00 89.38 536 PRO A N 1
ATOM 4144 C CA . PRO A 1 536 ? -44.136 20.683 39.787 1.00 89.38 536 PRO A CA 1
ATOM 4145 C C . PRO A 1 536 ? -43.583 19.591 40.714 1.00 89.38 536 PRO A C 1
ATOM 4147 O O . PRO A 1 536 ? -44.083 18.469 40.727 1.00 89.38 536 PRO A O 1
ATOM 4150 N N . GLY A 1 537 ? -42.554 19.910 41.506 1.00 90.38 537 GLY A N 1
ATOM 4151 C CA . GLY A 1 537 ? -41.961 18.966 42.465 1.00 90.38 537 GLY A CA 1
ATOM 4152 C C . GLY A 1 537 ? -40.975 17.947 41.873 1.00 90.38 537 GLY A C 1
ATOM 4153 O O . GLY A 1 537 ? -40.665 16.950 42.529 1.00 90.38 537 GLY A O 1
ATOM 4154 N N . PHE A 1 538 ? -40.464 18.175 40.655 1.00 93.50 538 PHE A N 1
ATOM 4155 C CA . PHE A 1 538 ? -39.472 17.302 40.022 1.00 93.50 538 PHE A CA 1
ATOM 4156 C C . PHE A 1 538 ? -38.229 17.070 40.902 1.00 93.50 538 PHE A C 1
ATOM 4158 O O . PHE A 1 538 ? -37.596 18.004 41.395 1.00 93.50 538 PHE A O 1
ATOM 4165 N N . ASN A 1 539 ? -37.833 15.801 41.035 1.00 92.69 539 ASN A N 1
ATOM 4166 C CA . ASN A 1 539 ? -36.613 15.388 41.721 1.00 92.69 539 ASN A CA 1
ATOM 4167 C C . ASN A 1 539 ? -35.796 14.448 40.824 1.00 92.69 539 ASN A C 1
ATOM 4169 O O . ASN A 1 539 ? -36.232 13.341 40.506 1.00 92.69 539 ASN A O 1
ATOM 4173 N N . GLN A 1 540 ? -34.585 14.880 40.463 1.00 90.88 540 GLN A N 1
ATOM 4174 C CA . GLN A 1 540 ? -33.683 14.139 39.577 1.00 90.88 540 GLN A CA 1
ATOM 4175 C C . GLN A 1 540 ? -33.317 12.749 40.122 1.00 90.88 540 GLN A C 1
ATOM 4177 O O . GLN A 1 540 ? -33.322 11.787 39.364 1.00 90.88 540 GLN A O 1
ATOM 4182 N N . SER A 1 541 ? -33.052 12.626 41.428 1.00 89.62 541 SER A N 1
ATOM 4183 C CA . SER A 1 541 ? -32.672 11.344 42.046 1.00 89.62 541 SER A CA 1
ATOM 4184 C C . SER A 1 541 ? -33.804 10.327 41.939 1.00 89.62 541 SER A C 1
ATOM 4186 O O . SER A 1 541 ? -33.578 9.202 41.509 1.00 89.62 541 SER A O 1
ATOM 4188 N N . LYS A 1 542 ? -35.042 10.741 42.244 1.00 90.94 542 LYS A N 1
ATOM 4189 C CA . LYS A 1 542 ? -36.224 9.875 42.104 1.00 90.94 542 LYS A CA 1
ATOM 4190 C C . LYS A 1 542 ? -36.489 9.499 40.644 1.00 90.94 542 LYS A C 1
ATOM 4192 O O . LYS A 1 542 ? -36.873 8.370 40.354 1.00 90.94 542 LYS A O 1
ATOM 4197 N N . PHE A 1 543 ? -36.275 10.434 39.717 1.00 93.25 543 PHE A N 1
ATOM 4198 C CA . PHE A 1 543 ? -36.418 10.186 38.281 1.00 93.25 543 PHE A CA 1
ATOM 4199 C C . PHE A 1 543 ? -35.401 9.158 37.757 1.00 93.25 543 PHE A C 1
ATOM 4201 O O . PHE A 1 543 ? -35.754 8.305 36.935 1.00 93.25 543 PHE A O 1
ATOM 4208 N N . ASP A 1 544 ? -34.159 9.247 38.235 1.00 92.31 544 ASP A N 1
ATOM 4209 C CA . ASP A 1 544 ? -33.063 8.336 37.907 1.00 92.31 544 ASP A CA 1
ATOM 4210 C C . ASP A 1 544 ? -33.311 6.938 38.487 1.00 92.31 544 ASP A C 1
ATOM 4212 O O . ASP A 1 544 ? -33.247 5.946 37.752 1.00 92.31 544 ASP A O 1
ATOM 4216 N N . GLU A 1 545 ? -33.704 6.859 39.760 1.00 90.75 545 GLU A N 1
ATOM 4217 C CA . GLU A 1 545 ? -34.067 5.610 40.442 1.00 90.75 545 GLU A CA 1
ATOM 4218 C C . GLU A 1 545 ? -35.227 4.892 39.742 1.00 90.75 545 GLU A C 1
ATOM 4220 O O . GLU A 1 545 ? -35.135 3.693 39.477 1.00 90.75 545 GLU A O 1
ATOM 4225 N N . ALA A 1 546 ? -36.268 5.622 39.322 1.00 90.50 546 ALA A N 1
ATOM 4226 C CA . ALA A 1 546 ? -37.397 5.064 38.569 1.00 90.50 546 ALA A CA 1
ATOM 4227 C C . ALA A 1 546 ? -36.994 4.447 37.213 1.00 90.50 546 ALA A C 1
ATOM 4229 O O . ALA A 1 546 ? -37.743 3.663 36.632 1.00 90.50 546 ALA A O 1
ATOM 4230 N N . ARG A 1 547 ? -35.808 4.783 36.690 1.00 91.06 547 ARG A N 1
ATOM 4231 C CA . ARG A 1 547 ? -35.233 4.219 35.453 1.00 91.06 547 ARG A CA 1
ATOM 4232 C C . ARG A 1 547 ? -34.128 3.196 35.717 1.00 91.06 547 ARG A C 1
ATOM 4234 O O . ARG A 1 547 ? -33.490 2.736 34.765 1.00 91.06 547 ARG A O 1
ATOM 4241 N N . GLY A 1 548 ? -33.927 2.822 36.980 1.00 89.50 548 GLY A N 1
ATOM 4242 C CA . GLY A 1 548 ? -32.926 1.858 37.430 1.00 89.50 548 GLY A CA 1
ATOM 4243 C C . GLY A 1 548 ? -31.515 2.432 37.567 1.00 89.50 548 GLY A C 1
ATOM 4244 O O . GLY A 1 548 ? -30.568 1.665 37.736 1.00 89.50 548 GLY A O 1
ATOM 4245 N N . ILE A 1 549 ? -31.340 3.756 37.484 1.00 91.69 549 ILE A N 1
ATOM 4246 C CA . ILE A 1 549 ? -30.038 4.402 37.672 1.00 91.69 549 ILE A CA 1
ATOM 4247 C C . ILE A 1 549 ? -29.823 4.591 39.175 1.00 91.69 549 ILE A C 1
ATOM 4249 O O . ILE A 1 549 ? -30.353 5.512 39.790 1.00 91.69 549 ILE A O 1
ATOM 4253 N N . VAL A 1 550 ? -29.044 3.687 39.768 1.00 86.75 550 VAL A N 1
ATOM 4254 C CA . VAL A 1 550 ? -28.730 3.702 41.202 1.00 86.75 550 VAL A CA 1
ATOM 4255 C C . VAL A 1 550 ? -27.811 4.879 41.544 1.00 86.75 550 VAL A C 1
ATOM 4257 O O . VAL A 1 550 ? -26.904 5.231 40.780 1.00 86.75 550 VAL A O 1
ATOM 4260 N N . ARG A 1 551 ? -28.011 5.465 42.730 1.00 80.44 551 ARG A N 1
ATOM 4261 C CA . ARG A 1 551 ? -27.185 6.553 43.264 1.00 80.44 551 ARG A CA 1
ATOM 4262 C C . ARG A 1 551 ? -25.692 6.187 43.225 1.00 80.44 551 ARG A C 1
ATOM 4264 O O . ARG A 1 551 ? -25.287 5.132 43.698 1.00 80.44 551 ARG A O 1
ATOM 4271 N N . GLY A 1 552 ? -24.873 7.070 42.649 1.00 79.75 552 GLY A N 1
ATOM 4272 C CA . GLY A 1 552 ? -23.418 6.888 42.512 1.00 79.75 552 GLY A CA 1
ATOM 4273 C C . GLY A 1 552 ? -22.957 6.222 41.208 1.00 79.75 552 GLY A C 1
ATOM 4274 O O . GLY A 1 552 ? -21.775 6.306 40.866 1.00 79.75 552 GLY A O 1
ATOM 4275 N N . VAL A 1 553 ? -23.860 5.630 40.418 1.00 86.56 553 VAL A N 1
ATOM 4276 C CA . VAL A 1 553 ? -23.519 5.070 39.102 1.00 86.56 553 VAL A CA 1
ATOM 4277 C C . VAL A 1 553 ? -23.634 6.149 38.027 1.00 86.56 553 VAL A C 1
ATOM 4279 O O . VAL A 1 553 ? -24.678 6.767 37.839 1.00 86.56 553 VAL A O 1
ATOM 4282 N N . LYS A 1 554 ? -22.561 6.362 37.254 1.00 89.56 554 LYS A N 1
ATOM 4283 C CA . LYS A 1 554 ? -22.612 7.260 36.089 1.00 89.56 554 LYS A CA 1
ATOM 4284 C C . LYS A 1 554 ? -23.604 6.711 35.055 1.00 89.56 554 LYS A C 1
ATOM 4286 O O . LYS A 1 554 ? -23.422 5.591 34.580 1.00 89.56 554 LYS A O 1
ATOM 4291 N N . ARG A 1 555 ? -24.573 7.529 34.629 1.00 91.19 555 ARG A N 1
ATOM 4292 C CA . ARG A 1 555 ? -25.612 7.181 33.636 1.00 91.19 555 ARG A CA 1
ATOM 4293 C C . ARG A 1 555 ? -25.073 6.475 32.385 1.00 91.19 555 ARG A C 1
ATOM 4295 O O . ARG A 1 555 ? -25.592 5.437 31.992 1.00 91.19 555 ARG A O 1
ATOM 4302 N N . VAL A 1 556 ? -23.972 6.975 31.818 1.00 88.69 556 VAL A N 1
ATOM 4303 C CA . VAL A 1 556 ? -23.321 6.368 30.640 1.00 88.69 556 VAL A CA 1
ATOM 4304 C C . VAL A 1 556 ? -22.878 4.923 30.907 1.00 88.69 556 VAL A C 1
ATOM 4306 O O . VAL A 1 556 ? -23.068 4.055 30.058 1.00 88.69 556 VAL A O 1
ATOM 4309 N N . LYS A 1 557 ? -22.336 4.633 32.100 1.00 90.56 557 LYS A N 1
ATOM 4310 C CA . LYS A 1 557 ? -21.957 3.265 32.489 1.00 90.56 557 LYS A CA 1
ATOM 4311 C C . LYS A 1 557 ? -23.187 2.371 32.646 1.00 90.56 557 LYS A C 1
ATOM 4313 O O . LYS A 1 557 ? -23.160 1.239 32.177 1.00 90.56 557 LYS A O 1
ATOM 4318 N N . PHE A 1 558 ? -24.263 2.888 33.243 1.00 93.81 558 PHE A N 1
ATOM 4319 C CA . PHE A 1 558 ? -25.528 2.160 33.361 1.00 93.81 558 PHE A CA 1
ATOM 4320 C C . PHE A 1 558 ? -26.104 1.795 31.985 1.00 93.81 558 PHE A C 1
ATOM 4322 O O . PHE A 1 558 ? -26.428 0.636 31.742 1.00 93.81 558 PHE A O 1
ATOM 4329 N N . HIS A 1 559 ? -26.176 2.749 31.052 1.00 94.81 559 HIS A N 1
ATOM 4330 C CA . HIS A 1 559 ? -26.662 2.479 29.697 1.00 94.81 559 HIS A CA 1
ATOM 4331 C C . HIS A 1 559 ? -25.766 1.497 28.936 1.00 94.81 559 HIS A C 1
ATOM 4333 O O . HIS A 1 559 ? -26.297 0.613 28.266 1.00 94.81 559 HIS A O 1
ATOM 4339 N N . LYS A 1 560 ? -24.436 1.590 29.085 1.00 93.56 560 LYS A N 1
ATOM 4340 C CA . LYS A 1 560 ? -23.491 0.615 28.515 1.00 93.56 560 LYS A CA 1
ATOM 4341 C C . LYS A 1 560 ? -23.743 -0.795 29.049 1.00 93.56 560 LYS A C 1
ATOM 4343 O O . LYS A 1 560 ? -23.877 -1.719 28.252 1.00 93.56 560 LYS A O 1
ATOM 4348 N N . GLN A 1 561 ? -23.888 -0.954 30.365 1.00 93.38 561 GLN A N 1
ATOM 4349 C CA . GLN A 1 561 ? -24.198 -2.252 30.968 1.00 93.38 561 GLN A CA 1
ATOM 4350 C C . GLN A 1 561 ? -25.553 -2.785 30.493 1.00 93.38 561 GLN A C 1
ATOM 4352 O O . GLN A 1 561 ? -25.653 -3.929 30.067 1.00 93.38 561 GLN A O 1
ATOM 4357 N N . LYS A 1 562 ? -26.587 -1.938 30.478 1.00 93.38 562 LYS A N 1
ATOM 4358 C CA . LYS A 1 562 ? -27.923 -2.295 29.983 1.00 93.38 562 LYS A CA 1
ATOM 4359 C C . LYS A 1 562 ? -27.911 -2.728 28.513 1.00 93.38 562 LYS A C 1
ATOM 4361 O O . LYS A 1 562 ? -28.726 -3.555 28.111 1.00 93.38 562 LYS A O 1
ATOM 4366 N N . ALA A 1 563 ? -27.038 -2.146 27.692 1.00 94.38 563 ALA A N 1
ATOM 4367 C CA . ALA A 1 563 ? -26.889 -2.528 26.291 1.00 94.38 563 ALA A CA 1
ATOM 4368 C C . ALA A 1 563 ? -26.159 -3.874 26.159 1.00 94.38 563 ALA A C 1
ATOM 4370 O O . ALA A 1 563 ? -26.628 -4.746 25.434 1.00 94.38 563 ALA A O 1
ATOM 4371 N N . LEU A 1 564 ? -25.081 -4.085 26.923 1.00 94.69 564 LEU A N 1
ATOM 4372 C CA . LEU A 1 564 ? -24.370 -5.369 26.987 1.00 94.69 564 LEU A CA 1
ATOM 4373 C C . LEU A 1 564 ? -25.259 -6.510 27.496 1.00 94.69 564 LEU A C 1
ATOM 4375 O O . LEU A 1 564 ? -25.171 -7.634 27.006 1.00 94.69 564 LEU A O 1
ATOM 4379 N N . ASP A 1 565 ? -26.151 -6.218 28.438 1.00 93.62 565 ASP A N 1
ATOM 4380 C CA . ASP A 1 565 ? -27.066 -7.191 29.029 1.00 93.62 565 ASP A CA 1
ATOM 4381 C C . ASP A 1 565 ? -28.053 -7.792 28.020 1.00 93.62 565 ASP A C 1
ATOM 4383 O O . ASP A 1 565 ? -28.523 -8.909 28.229 1.00 93.62 565 ASP A O 1
ATOM 4387 N N . GLN A 1 566 ? -28.311 -7.124 26.887 1.00 93.44 566 GLN A N 1
ATOM 4388 C CA . GLN A 1 566 ? -29.107 -7.703 25.798 1.00 93.44 566 GLN A CA 1
ATOM 4389 C C . GLN A 1 566 ? -28.468 -8.971 25.213 1.00 93.44 566 GLN A C 1
ATOM 4391 O O . GLN A 1 566 ? -29.175 -9.825 24.690 1.00 93.44 566 GLN A O 1
ATOM 4396 N N . PHE A 1 567 ? -27.145 -9.108 25.317 1.00 93.81 567 PHE A N 1
ATOM 4397 C CA . PHE A 1 567 ? -26.380 -10.240 24.791 1.00 93.81 567 PHE A CA 1
ATOM 4398 C C . PHE A 1 567 ? -26.178 -11.360 25.821 1.00 93.81 567 PHE A C 1
ATOM 4400 O O . PHE A 1 567 ? -25.392 -12.281 25.594 1.00 93.81 567 PHE A O 1
ATOM 4407 N N . LYS A 1 568 ? -26.889 -11.303 26.957 1.00 90.44 568 LYS A N 1
ATOM 4408 C CA . LYS A 1 568 ? -27.020 -12.437 27.886 1.00 90.44 568 LYS A CA 1
ATOM 4409 C C . LYS A 1 568 ? -27.927 -13.538 27.323 1.00 90.44 568 LYS A C 1
ATOM 4411 O O . LYS A 1 568 ? -27.817 -14.677 27.757 1.00 90.44 568 LYS A O 1
ATOM 4416 N N . CYS A 1 569 ? -28.805 -13.211 26.371 1.00 87.94 569 CYS A N 1
ATOM 4417 C CA . CYS A 1 569 ? -29.705 -14.158 25.719 1.00 87.94 569 CYS A CA 1
ATOM 4418 C C . CYS A 1 569 ? -29.436 -14.267 24.211 1.00 87.94 569 CYS A C 1
ATOM 4420 O O . CYS A 1 569 ? -28.972 -13.325 23.565 1.00 87.94 569 CYS A O 1
ATOM 4422 N N . GLU A 1 570 ? -29.778 -15.420 23.635 1.00 90.00 570 GLU A N 1
ATOM 4423 C CA . GLU A 1 570 ? -29.588 -15.715 22.208 1.00 90.00 570 GLU A CA 1
ATOM 4424 C C . GLU A 1 570 ? -30.339 -14.726 21.294 1.00 90.00 570 GLU A C 1
ATOM 4426 O O . GLU A 1 570 ? -29.870 -14.363 20.215 1.00 90.00 570 GLU A O 1
ATOM 4431 N N . GLU A 1 571 ? -31.486 -14.219 21.754 1.00 92.38 571 GLU A N 1
ATOM 4432 C CA . GLU A 1 571 ? -32.303 -13.259 21.008 1.00 92.38 571 GLU A CA 1
ATOM 4433 C C . GLU A 1 571 ? -31.569 -11.931 20.746 1.00 92.38 571 GLU A C 1
ATOM 4435 O O . GLU A 1 571 ? -31.775 -11.302 19.704 1.00 92.38 571 GLU A O 1
ATOM 4440 N N . GLY A 1 572 ? -30.665 -11.513 21.643 1.00 92.56 572 GLY A N 1
ATOM 4441 C CA . GLY A 1 572 ? -29.806 -10.346 21.425 1.00 92.56 572 GLY A CA 1
ATOM 4442 C C . GLY A 1 572 ? -28.910 -10.511 20.198 1.00 92.56 572 GLY A C 1
ATOM 4443 O O . GLY A 1 572 ? -28.856 -9.627 19.338 1.00 92.56 572 GLY A O 1
ATOM 4444 N N . TYR A 1 573 ? -28.281 -11.681 20.057 1.00 93.44 573 TYR A N 1
ATOM 4445 C CA . TYR A 1 573 ? -27.448 -12.006 18.897 1.00 93.44 573 TYR A CA 1
ATOM 4446 C C . TYR A 1 573 ? -28.269 -12.160 17.618 1.00 93.44 573 TYR A C 1
ATOM 4448 O O . TYR A 1 573 ? -27.849 -11.676 16.568 1.00 93.44 573 TYR A O 1
ATOM 4456 N N . LYS A 1 574 ? -29.469 -12.755 17.681 1.00 94.00 574 LYS A N 1
ATOM 4457 C CA . LYS A 1 574 ? -30.385 -12.830 16.525 1.00 94.00 574 LYS A CA 1
ATOM 4458 C C . LYS A 1 574 ? -30.745 -11.439 16.006 1.00 94.00 574 LYS A C 1
ATOM 4460 O O . LYS A 1 574 ? -30.702 -11.200 14.798 1.00 94.00 574 LYS A O 1
ATOM 4465 N N . LYS A 1 575 ? -31.046 -10.492 16.900 1.00 93.81 575 LYS A N 1
ATOM 4466 C CA . LYS A 1 575 ? -31.325 -9.093 16.530 1.00 93.81 575 LYS A CA 1
ATOM 4467 C C . LYS A 1 575 ? -30.109 -8.401 15.920 1.00 93.81 575 LYS A C 1
ATOM 4469 O O . LYS A 1 575 ? -30.265 -7.718 14.909 1.00 93.81 575 LYS A O 1
ATOM 4474 N N . LEU A 1 576 ? -28.922 -8.591 16.494 1.00 94.56 576 LEU A N 1
ATOM 4475 C CA . LEU A 1 576 ? -27.674 -8.041 15.960 1.00 94.56 576 LEU A CA 1
ATOM 4476 C C . LEU A 1 576 ? -27.368 -8.580 14.556 1.00 94.56 576 LEU A C 1
ATOM 4478 O O . LEU A 1 576 ? -27.104 -7.793 13.650 1.00 94.56 576 LEU A O 1
ATOM 4482 N N . ASN A 1 577 ? -27.493 -9.895 14.354 1.00 94.56 577 ASN A N 1
ATOM 4483 C CA . ASN A 1 577 ? -27.318 -10.538 13.051 1.00 94.56 577 ASN A CA 1
ATOM 4484 C C . ASN A 1 577 ? -28.298 -9.991 12.009 1.00 94.56 577 ASN A C 1
ATOM 4486 O O . ASN A 1 577 ? -27.874 -9.553 10.945 1.00 94.56 577 ASN A O 1
ATOM 4490 N N . ARG A 1 578 ? -29.591 -9.883 12.345 1.00 95.25 578 ARG A N 1
ATOM 4491 C CA . ARG A 1 578 ? -30.592 -9.278 11.447 1.00 95.25 578 ARG A CA 1
ATOM 4492 C C . ARG A 1 578 ? -30.251 -7.832 11.078 1.00 95.25 578 ARG A C 1
ATOM 4494 O O . ARG A 1 578 ? -30.437 -7.448 9.925 1.00 95.25 578 ARG A O 1
ATOM 4501 N N . ARG A 1 579 ? -29.770 -7.018 12.031 1.00 94.25 579 ARG A N 1
ATOM 4502 C CA . ARG A 1 579 ? -29.329 -5.637 11.747 1.00 94.25 579 ARG A CA 1
ATOM 4503 C C . ARG A 1 579 ? -28.134 -5.622 10.796 1.00 94.25 579 ARG A C 1
ATOM 4505 O O . ARG A 1 579 ? -28.161 -4.865 9.827 1.00 94.25 579 ARG A O 1
ATOM 4512 N N . TYR A 1 580 ? -27.146 -6.478 11.047 1.00 95.06 580 TYR A N 1
ATOM 4513 C CA . TYR A 1 580 ? -25.962 -6.620 10.206 1.00 95.06 580 TYR A CA 1
ATOM 4514 C C . TYR A 1 580 ? -26.327 -7.031 8.777 1.00 95.06 580 TYR A C 1
ATOM 4516 O O . TYR A 1 580 ? -25.972 -6.335 7.830 1.00 95.06 580 TYR A O 1
ATOM 4524 N N . ASP A 1 581 ? -27.096 -8.109 8.610 1.00 95.69 581 ASP A N 1
ATOM 4525 C CA . ASP A 1 581 ? -27.475 -8.639 7.294 1.00 95.69 581 ASP A CA 1
ATOM 4526 C C . ASP A 1 581 ? -28.320 -7.643 6.502 1.00 95.69 581 ASP A C 1
ATOM 4528 O O . ASP A 1 581 ? -28.090 -7.430 5.308 1.00 95.69 581 ASP A O 1
ATOM 4532 N N . LYS A 1 582 ? -29.249 -6.954 7.177 1.00 96.38 582 LYS A N 1
ATOM 4533 C CA . LYS A 1 582 ? -30.039 -5.881 6.566 1.00 96.38 582 LYS A CA 1
ATOM 4534 C C . LYS A 1 582 ? -29.156 -4.736 6.073 1.00 96.38 582 LYS A C 1
ATOM 4536 O O . LYS A 1 582 ? -29.445 -4.168 5.023 1.00 96.38 582 LYS A O 1
ATOM 4541 N N . LEU A 1 583 ? -28.111 -4.374 6.816 1.00 95.50 583 LEU A N 1
ATOM 4542 C CA . LEU A 1 583 ? -27.184 -3.322 6.409 1.00 95.50 583 LEU A CA 1
ATOM 4543 C C . LEU A 1 583 ? -26.282 -3.783 5.260 1.00 95.50 583 LEU A C 1
ATOM 4545 O O . LEU A 1 583 ? -26.177 -3.082 4.257 1.00 95.50 583 LEU A O 1
ATOM 4549 N N . LYS A 1 584 ? -25.699 -4.981 5.364 1.00 95.56 584 LYS A N 1
ATOM 4550 C CA . LYS A 1 584 ? -24.831 -5.562 4.333 1.00 95.56 584 LYS A CA 1
ATOM 4551 C C . LYS A 1 584 ? -25.556 -5.724 3.001 1.00 95.56 584 LYS A C 1
ATOM 4553 O O . LYS A 1 584 ? -24.999 -5.370 1.971 1.00 95.56 584 LYS A O 1
ATOM 4558 N N . THR A 1 585 ? -26.815 -6.163 3.017 1.00 96.88 585 THR A N 1
ATOM 4559 C CA . THR A 1 585 ? -27.644 -6.298 1.802 1.00 96.88 585 THR A CA 1
ATOM 4560 C C . THR A 1 585 ? -27.823 -4.963 1.072 1.00 96.88 585 THR A C 1
ATOM 4562 O O . THR A 1 585 ? -27.890 -4.936 -0.152 1.00 96.88 585 THR A O 1
ATOM 4565 N N . LYS A 1 586 ? -27.863 -3.844 1.807 1.00 96.06 586 LYS A N 1
ATOM 4566 C CA . LYS A 1 586 ? -27.922 -2.498 1.215 1.00 96.06 586 LYS A CA 1
ATOM 4567 C C . LYS A 1 586 ? -26.563 -2.025 0.701 1.00 96.06 586 LYS A C 1
ATOM 4569 O O . LYS A 1 586 ? -26.491 -1.383 -0.336 1.00 96.06 586 LYS A O 1
ATOM 4574 N N . VAL A 1 587 ? -25.496 -2.318 1.442 1.00 97.06 587 VAL A N 1
ATOM 4575 C CA . VAL A 1 587 ? -24.155 -1.773 1.194 1.00 97.06 587 VAL A CA 1
ATOM 4576 C C . VAL A 1 587 ? -23.385 -2.547 0.121 1.00 97.06 587 VAL A C 1
ATOM 4578 O O . VAL A 1 587 ? -22.723 -1.927 -0.705 1.00 97.06 587 VAL A O 1
ATOM 4581 N N . ALA A 1 588 ? -23.469 -3.879 0.099 1.00 96.44 588 ALA A N 1
ATOM 4582 C CA . ALA A 1 588 ? -22.667 -4.719 -0.795 1.00 96.44 588 ALA A CA 1
ATOM 4583 C C . ALA A 1 588 ? -22.833 -4.367 -2.291 1.00 96.44 588 ALA A C 1
ATOM 4585 O O . ALA A 1 588 ? -21.815 -4.173 -2.957 1.00 96.44 588 ALA A O 1
ATOM 4586 N N . PRO A 1 589 ? -24.056 -4.167 -2.831 1.00 97.00 589 PRO A N 1
ATOM 4587 C CA . PRO A 1 589 ? -24.216 -3.779 -4.234 1.00 97.00 589 PRO A CA 1
ATOM 4588 C C . PRO A 1 589 ? -23.610 -2.407 -4.562 1.00 97.00 589 PRO A C 1
ATOM 4590 O O . PRO A 1 589 ? -23.168 -2.186 -5.685 1.00 97.00 589 PRO A O 1
ATOM 4593 N N . LEU A 1 590 ? -23.591 -1.480 -3.597 1.00 97.19 590 LEU A N 1
ATOM 4594 C CA . LEU A 1 590 ? -23.001 -0.148 -3.766 1.00 97.19 590 LEU A CA 1
ATOM 4595 C C . LEU A 1 590 ? -21.473 -0.220 -3.731 1.00 97.19 590 LEU A C 1
ATOM 4597 O O . LEU A 1 590 ? -20.808 0.379 -4.571 1.00 97.19 590 LEU A O 1
ATOM 4601 N N . ASN A 1 591 ? -20.919 -1.015 -2.815 1.00 95.94 591 ASN A N 1
ATOM 4602 C CA . ASN A 1 591 ? -19.481 -1.240 -2.716 1.00 95.94 591 ASN A CA 1
ATOM 4603 C C . ASN A 1 591 ? -18.899 -1.885 -3.984 1.00 95.94 591 ASN A C 1
ATOM 4605 O O . ASN A 1 591 ? -17.813 -1.511 -4.412 1.00 95.94 591 ASN A O 1
ATOM 4609 N N . GLN A 1 592 ? -19.629 -2.821 -4.598 1.00 93.00 592 GLN A N 1
ATOM 4610 C CA . GLN A 1 592 ? -19.223 -3.478 -5.848 1.00 93.00 592 GLN A CA 1
ATOM 4611 C C . GLN A 1 592 ? -19.254 -2.537 -7.062 1.00 93.00 592 GLN A C 1
ATOM 4613 O O . GLN A 1 592 ? -18.501 -2.745 -8.013 1.00 93.00 592 GLN A O 1
ATOM 4618 N N . LYS A 1 593 ? -20.120 -1.515 -7.042 1.00 92.50 593 LYS 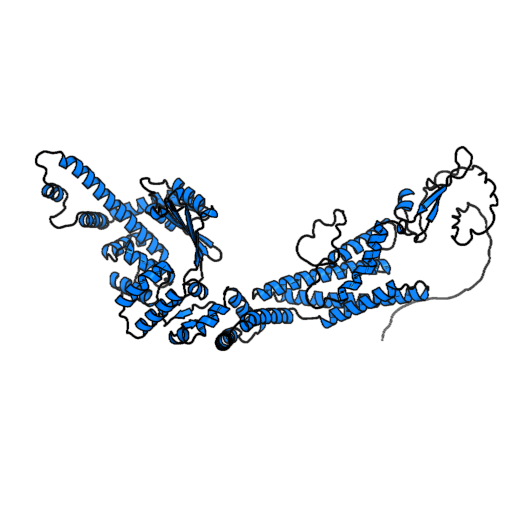A N 1
ATOM 4619 C CA . LYS A 1 593 ? -20.214 -0.500 -8.102 1.00 92.50 593 LYS A CA 1
ATOM 4620 C C . LYS A 1 593 ? -19.180 0.618 -7.949 1.00 92.50 593 LYS A C 1
ATOM 4622 O O . LYS A 1 593 ? -18.709 1.118 -8.959 1.00 92.50 593 LYS A O 1
ATOM 4627 N N . CYS A 1 594 ? -18.833 0.979 -6.715 1.00 87.75 594 CYS A N 1
ATOM 4628 C CA . CYS A 1 594 ? -17.881 2.042 -6.393 1.00 87.75 594 CYS A CA 1
ATOM 4629 C C . CYS A 1 594 ? -16.463 1.710 -6.895 1.00 87.75 594 CYS A C 1
ATOM 4631 O O . CYS A 1 594 ? -15.968 0.603 -6.657 1.00 87.75 594 CYS A O 1
ATOM 4633 N N . GLN A 1 595 ? -15.788 2.656 -7.562 1.00 85.38 595 GLN A N 1
ATOM 4634 C CA . GLN A 1 595 ? -14.427 2.469 -8.081 1.00 85.38 595 GLN A CA 1
ATOM 4635 C C . GLN A 1 595 ? -13.454 3.560 -7.584 1.00 85.38 595 GLN A C 1
ATOM 4637 O O . GLN A 1 595 ? -13.513 4.696 -8.045 1.00 85.38 595 GLN A O 1
ATOM 4642 N N . PRO A 1 596 ? -12.480 3.239 -6.706 1.00 87.50 596 PRO A N 1
ATOM 4643 C CA . PRO A 1 596 ? -12.272 1.955 -6.035 1.00 87.50 596 PRO A CA 1
ATOM 4644 C C . PRO A 1 596 ? -13.272 1.734 -4.888 1.00 87.50 596 PRO A C 1
ATOM 4646 O O . PRO A 1 596 ? -13.521 2.640 -4.102 1.00 87.50 596 PRO A O 1
ATOM 4649 N N . GLY A 1 597 ? -13.767 0.509 -4.718 1.00 91.31 597 GLY A N 1
ATOM 4650 C CA . GLY A 1 597 ? -14.555 0.120 -3.544 1.00 91.31 597 GLY A CA 1
ATOM 4651 C C . GLY A 1 597 ? -13.693 -0.151 -2.302 1.00 91.31 597 GLY A C 1
ATOM 4652 O O . GLY A 1 597 ? -12.458 -0.101 -2.331 1.00 91.31 597 GLY A O 1
ATOM 4653 N N . PHE A 1 598 ? -14.332 -0.479 -1.180 1.00 93.75 598 PHE A N 1
ATOM 4654 C CA . PHE A 1 598 ? -13.647 -1.025 -0.004 1.00 93.75 598 PHE A CA 1
ATOM 4655 C C . PHE A 1 598 ? -13.182 -2.463 -0.267 1.00 93.75 598 PHE A C 1
ATOM 4657 O O . PHE A 1 598 ? -13.770 -3.201 -1.054 1.00 93.75 598 PHE A O 1
ATOM 4664 N N . PHE A 1 599 ? -12.159 -2.905 0.470 1.00 89.69 599 PHE A N 1
ATOM 4665 C CA . PHE A 1 599 ? -11.535 -4.228 0.293 1.00 89.69 599 PHE A CA 1
ATOM 4666 C C . PHE A 1 599 ? -12.451 -5.440 0.535 1.00 89.69 599 PHE A C 1
ATOM 4668 O O . PHE A 1 599 ? -12.055 -6.560 0.215 1.00 89.69 599 PHE A O 1
ATOM 4675 N N . SER A 1 600 ? -13.605 -5.259 1.173 1.00 91.50 600 SER A N 1
ATOM 4676 C CA . SER A 1 600 ? -14.645 -6.282 1.299 1.00 91.50 600 SER A CA 1
ATOM 4677 C C . SER A 1 600 ? -15.986 -5.641 1.637 1.00 91.50 600 SER A C 1
ATOM 4679 O O . SER A 1 600 ? -16.029 -4.562 2.233 1.00 91.50 600 SER A O 1
ATOM 4681 N N . ASP A 1 601 ? -17.078 -6.341 1.340 1.00 93.94 601 ASP A N 1
ATOM 4682 C CA . ASP A 1 601 ? -18.427 -5.880 1.682 1.00 93.94 601 ASP A CA 1
ATOM 4683 C C . ASP A 1 601 ? -18.633 -5.761 3.198 1.00 93.94 601 ASP A C 1
ATOM 4685 O O . ASP A 1 601 ? -19.355 -4.880 3.661 1.00 93.94 601 ASP A O 1
ATOM 4689 N N . ASP A 1 602 ? -17.960 -6.594 3.997 1.00 91.50 602 ASP A N 1
ATOM 4690 C CA . ASP A 1 602 ? -17.994 -6.495 5.460 1.00 91.50 602 ASP A CA 1
ATOM 4691 C C . ASP A 1 602 ? -17.275 -5.229 5.954 1.00 91.50 602 ASP A C 1
ATOM 4693 O O . ASP A 1 602 ? -17.770 -4.541 6.850 1.00 91.50 602 ASP A O 1
ATOM 4697 N N . SER A 1 603 ? -16.143 -4.878 5.331 1.00 90.75 603 SER A N 1
ATOM 4698 C CA . SER A 1 603 ? -15.429 -3.626 5.601 1.00 90.75 603 SER A CA 1
ATOM 4699 C C . SER A 1 603 ? -16.290 -2.424 5.211 1.00 90.75 603 SER A C 1
ATOM 4701 O O . SER A 1 603 ? -16.481 -1.525 6.029 1.00 90.75 603 SER A O 1
ATOM 4703 N N . ALA A 1 604 ? -16.892 -2.449 4.021 1.00 94.50 604 ALA A N 1
ATOM 4704 C CA . ALA A 1 604 ? -17.805 -1.417 3.538 1.00 94.50 604 ALA A CA 1
ATOM 4705 C C . ALA A 1 604 ? -18.999 -1.215 4.491 1.00 94.50 604 ALA A C 1
ATOM 4707 O O . ALA A 1 604 ? -19.318 -0.090 4.877 1.00 94.50 604 ALA A O 1
ATOM 4708 N N . THR A 1 605 ? -19.621 -2.317 4.928 1.00 94.56 605 THR A N 1
ATOM 4709 C CA . THR A 1 605 ? -20.773 -2.328 5.846 1.00 94.56 605 THR A CA 1
ATOM 4710 C C . THR A 1 605 ? -20.432 -1.659 7.173 1.00 94.56 605 THR A C 1
ATOM 4712 O O . THR A 1 605 ? -21.178 -0.807 7.662 1.00 94.56 605 THR A O 1
ATOM 4715 N N . TYR A 1 606 ? -19.283 -2.016 7.747 1.00 90.44 606 TYR A N 1
ATOM 4716 C CA . TYR A 1 606 ? -18.792 -1.413 8.980 1.00 90.44 606 TYR A CA 1
ATOM 4717 C C . TYR A 1 606 ? -18.461 0.078 8.809 1.00 90.44 606 TYR A C 1
ATOM 4719 O O . TYR A 1 606 ? -18.905 0.894 9.620 1.00 90.44 606 TYR A O 1
ATOM 4727 N N . HIS A 1 607 ? -17.709 0.452 7.769 1.00 92.88 607 HIS A N 1
ATOM 4728 C CA . HIS A 1 607 ? -17.312 1.847 7.566 1.00 92.88 607 HIS A CA 1
ATOM 4729 C C . HIS A 1 607 ? -18.517 2.750 7.310 1.00 92.88 607 HIS A C 1
ATOM 4731 O O . HIS A 1 607 ? -18.578 3.828 7.902 1.00 92.88 607 HIS A O 1
ATOM 4737 N N . TYR A 1 608 ? -19.511 2.288 6.546 1.00 95.06 608 TYR A N 1
ATOM 4738 C CA . TYR A 1 608 ? -20.774 3.007 6.406 1.00 95.06 608 TYR A CA 1
ATOM 4739 C C . TYR A 1 608 ? -21.461 3.192 7.765 1.00 95.06 608 TYR A C 1
ATOM 4741 O O . TYR A 1 608 ? -21.767 4.322 8.139 1.00 95.06 608 TYR A O 1
ATOM 4749 N N . LEU A 1 609 ? -21.644 2.126 8.559 1.00 92.88 609 LEU A N 1
ATOM 4750 C CA . LEU A 1 609 ? -22.283 2.241 9.878 1.00 92.88 609 LEU A CA 1
ATOM 4751 C C . LEU A 1 609 ? -21.584 3.278 10.765 1.00 92.88 609 LEU A C 1
ATOM 4753 O O . LEU A 1 609 ? -22.239 4.122 11.377 1.00 92.88 609 LEU A O 1
ATOM 4757 N N . LYS A 1 610 ? -20.254 3.206 10.820 1.00 90.88 610 LYS A N 1
ATOM 4758 C CA . LYS A 1 610 ? -19.424 4.041 11.685 1.00 90.88 610 LYS A CA 1
ATOM 4759 C C . LYS A 1 610 ? -19.359 5.496 11.234 1.00 90.88 610 LYS A C 1
ATOM 4761 O O . LYS A 1 610 ? -19.272 6.384 12.081 1.00 90.88 610 LYS A O 1
ATOM 4766 N N . HIS A 1 611 ? -19.366 5.741 9.928 1.00 92.88 611 HIS A N 1
ATOM 4767 C CA . HIS A 1 611 ? -19.057 7.050 9.358 1.00 92.88 611 HIS A CA 1
ATOM 4768 C C . HIS A 1 611 ? -20.210 7.690 8.582 1.00 92.88 611 HIS A C 1
ATOM 4770 O O . HIS A 1 611 ? -20.013 8.757 8.021 1.00 92.88 611 HIS A O 1
ATOM 4776 N N . LYS A 1 612 ? -21.423 7.119 8.588 1.00 91.81 612 LYS A N 1
ATOM 4777 C CA . LYS A 1 612 ? -22.603 7.707 7.921 1.00 91.81 612 LYS A CA 1
ATOM 4778 C C . LYS A 1 612 ? -22.983 9.109 8.408 1.00 91.81 612 LYS A C 1
ATOM 4780 O O . LYS A 1 612 ? -23.715 9.794 7.708 1.00 91.81 612 LYS A O 1
ATOM 4785 N N . ARG A 1 613 ? -22.543 9.540 9.597 1.00 90.31 613 ARG A N 1
ATOM 4786 C CA . ARG A 1 613 ? -22.854 10.875 10.134 1.00 90.31 613 ARG A CA 1
ATOM 4787 C C . ARG A 1 613 ? -21.835 11.910 9.660 1.00 90.31 613 ARG A C 1
ATOM 4789 O O . ARG A 1 613 ? -20.652 11.780 9.969 1.00 90.31 613 ARG A O 1
ATOM 4796 N N . PHE A 1 614 ? -22.316 12.933 8.964 1.00 88.69 614 PHE A N 1
ATOM 4797 C CA . PHE A 1 614 ? -21.547 14.073 8.470 1.00 88.69 614 PHE A CA 1
ATOM 4798 C C . PHE A 1 614 ? -22.142 15.348 9.069 1.00 88.69 614 PHE A C 1
ATOM 4800 O O . PHE A 1 614 ? -23.246 15.757 8.719 1.00 88.69 614 PHE A O 1
ATOM 4807 N N . GLY A 1 615 ? -21.441 15.934 10.043 1.00 84.94 615 GLY A N 1
ATOM 4808 C CA . GLY A 1 615 ? -21.992 17.014 10.862 1.00 84.94 615 GLY A CA 1
ATOM 4809 C C . GLY A 1 615 ? -23.269 16.583 11.596 1.00 84.94 615 GLY A C 1
ATOM 4810 O O . GLY A 1 615 ? -23.281 15.575 12.309 1.00 84.94 615 GLY A O 1
ATOM 4811 N N . SER A 1 616 ? -24.345 17.350 11.424 1.00 83.00 616 SER A N 1
ATOM 4812 C CA . SER A 1 616 ? -25.677 17.053 11.971 1.00 83.00 616 SER A CA 1
ATOM 4813 C C . SER A 1 616 ? -26.478 16.044 11.145 1.00 83.00 616 SER A C 1
ATOM 4815 O O . SER A 1 616 ? -27.501 15.548 11.619 1.00 83.00 616 SER A O 1
ATOM 4817 N N . GLU A 1 617 ? -26.040 15.732 9.927 1.00 87.50 617 GLU A N 1
ATOM 4818 C CA . GLU A 1 617 ? -26.780 14.896 8.987 1.00 87.50 617 GLU A CA 1
ATOM 4819 C C . GLU A 1 617 ? -26.269 13.453 8.976 1.00 87.50 617 GLU A C 1
ATOM 4821 O O . GLU A 1 617 ? -25.123 13.155 9.318 1.00 87.50 617 GLU A O 1
ATOM 4826 N N . SER A 1 618 ? -27.138 12.523 8.580 1.00 91.50 618 SER A N 1
ATOM 4827 C CA . SER A 1 618 ? -26.771 11.126 8.355 1.00 91.50 618 SER A CA 1
ATOM 4828 C C . SER A 1 618 ? -27.016 10.783 6.896 1.00 91.50 618 SER A C 1
ATOM 4830 O O . SER A 1 618 ? -28.160 10.776 6.451 1.00 91.50 618 SER A O 1
ATOM 4832 N N . LEU A 1 619 ? -25.951 10.440 6.184 1.00 93.62 619 LEU A N 1
ATOM 4833 C CA . LEU A 1 619 ? -26.007 10.057 4.782 1.00 93.62 619 LEU A CA 1
ATOM 4834 C C . LEU A 1 619 ? -26.705 8.703 4.603 1.00 93.62 619 LEU A C 1
ATOM 4836 O O . LEU A 1 619 ? -26.526 7.765 5.400 1.00 93.62 619 LEU A O 1
ATOM 4840 N N . THR A 1 620 ? -27.469 8.574 3.519 1.00 95.94 620 THR A N 1
ATOM 4841 C CA . THR A 1 620 ? -27.894 7.260 3.018 1.00 95.94 620 THR A CA 1
ATOM 4842 C C . THR A 1 620 ? -26.680 6.472 2.520 1.00 95.94 620 THR A C 1
ATOM 4844 O O . THR A 1 620 ? -25.581 7.014 2.380 1.00 95.94 620 THR A O 1
ATOM 4847 N N . ALA A 1 621 ? -26.848 5.170 2.283 1.00 95.75 621 ALA A N 1
ATOM 4848 C CA . ALA A 1 621 ? -25.750 4.354 1.775 1.00 95.75 621 ALA A CA 1
ATOM 4849 C C . ALA A 1 621 ? -25.310 4.867 0.395 1.00 95.75 621 ALA A C 1
ATOM 4851 O O . ALA A 1 621 ? -24.126 5.079 0.167 1.00 95.75 621 ALA A O 1
ATOM 4852 N N . GLU A 1 622 ? -26.261 5.181 -0.480 1.00 95.06 622 GLU A N 1
ATOM 4853 C CA . GLU A 1 622 ? -26.023 5.722 -1.820 1.00 95.06 622 GLU A CA 1
ATOM 4854 C C . GLU A 1 622 ? -25.226 7.029 -1.752 1.00 95.06 622 GLU A C 1
ATOM 4856 O O . GLU A 1 622 ? -24.193 7.152 -2.402 1.00 95.06 622 GLU A O 1
ATOM 4861 N N . GLN A 1 623 ? -25.641 7.965 -0.892 1.00 95.06 623 GLN A N 1
ATOM 4862 C CA . GLN A 1 623 ? -24.933 9.232 -0.686 1.00 95.06 623 GLN A CA 1
ATOM 4863 C C . GLN A 1 623 ? -23.509 9.030 -0.153 1.00 95.06 623 GLN A C 1
ATOM 4865 O O . GLN A 1 623 ? -22.596 9.743 -0.561 1.00 95.06 623 GLN A O 1
ATOM 4870 N N . TYR A 1 624 ? -23.309 8.071 0.756 1.00 96.25 624 TYR A N 1
ATOM 4871 C CA . TYR A 1 624 ? -21.994 7.774 1.323 1.00 96.25 624 TYR A CA 1
ATOM 4872 C C . TYR A 1 624 ? -21.030 7.192 0.282 1.00 96.25 624 TYR A C 1
ATOM 4874 O O . TYR A 1 624 ? -19.879 7.619 0.221 1.00 96.25 624 TYR A O 1
ATOM 4882 N N . PHE A 1 625 ? -21.484 6.239 -0.540 1.00 94.88 625 PHE A N 1
ATOM 4883 C CA . PHE A 1 625 ? -20.649 5.633 -1.585 1.00 94.88 625 PHE A CA 1
ATOM 4884 C C . PHE A 1 625 ? -20.410 6.578 -2.764 1.00 94.88 625 PHE A C 1
ATOM 4886 O O . PHE A 1 625 ? -19.293 6.603 -3.272 1.00 94.88 625 PHE A O 1
ATOM 4893 N N . GLN A 1 626 ? -21.392 7.410 -3.128 1.00 90.44 626 GLN A N 1
ATOM 4894 C CA . GLN A 1 626 ? -21.184 8.477 -4.109 1.00 90.44 626 GLN A CA 1
ATOM 4895 C C . GLN A 1 626 ? -20.127 9.468 -3.612 1.00 90.44 626 GLN A C 1
ATOM 4897 O O . GLN A 1 626 ? -19.156 9.733 -4.305 1.00 90.44 626 GLN A O 1
ATOM 4902 N N . LEU A 1 627 ? -20.245 9.932 -2.362 1.00 91.75 627 LEU A N 1
ATOM 4903 C CA . LEU A 1 627 ? -19.248 10.811 -1.749 1.00 91.75 627 LEU A CA 1
ATOM 4904 C C . LEU A 1 627 ? -17.850 10.171 -1.717 1.00 91.75 627 LEU A C 1
ATOM 4906 O O . LEU A 1 627 ? -16.848 10.851 -1.928 1.00 91.75 627 LEU A O 1
ATOM 4910 N N . ALA A 1 628 ? -17.770 8.873 -1.421 1.00 91.81 628 ALA A N 1
ATOM 4911 C CA . ALA A 1 628 ? -16.510 8.141 -1.412 1.00 91.81 628 ALA A CA 1
ATOM 4912 C C . ALA A 1 628 ? -15.840 8.139 -2.796 1.00 91.81 628 ALA A C 1
ATOM 4914 O O . ALA A 1 628 ? -14.636 8.389 -2.887 1.00 91.81 628 ALA A O 1
ATOM 4915 N N . GLU A 1 629 ? -16.618 7.891 -3.849 1.00 86.75 629 GLU A N 1
ATOM 4916 C CA . GLU A 1 629 ? -16.162 7.899 -5.239 1.00 86.75 629 GLU A CA 1
ATOM 4917 C C . GLU A 1 629 ? -15.763 9.305 -5.698 1.00 86.75 629 GLU A C 1
ATOM 4919 O O . GLU A 1 629 ? -14.659 9.479 -6.211 1.00 86.75 629 GLU A O 1
ATOM 4924 N N . ASP A 1 630 ? -16.582 10.319 -5.411 1.00 84.75 630 ASP A N 1
ATOM 4925 C CA . ASP A 1 630 ? -16.309 11.717 -5.763 1.00 84.75 630 ASP A CA 1
ATOM 4926 C C . ASP A 1 630 ? -14.988 12.204 -5.138 1.00 84.75 630 ASP A C 1
ATOM 4928 O O . ASP A 1 630 ? -14.123 12.766 -5.816 1.00 84.75 630 ASP A O 1
ATOM 4932 N N . VAL A 1 631 ? -14.785 11.947 -3.838 1.00 85.31 631 VAL A N 1
ATOM 4933 C CA . VAL A 1 631 ? -13.609 12.447 -3.110 1.00 85.31 631 VAL A CA 1
ATOM 4934 C C . VAL A 1 631 ? -12.330 11.727 -3.516 1.00 85.31 631 VAL A C 1
ATOM 4936 O O . VAL A 1 631 ? -11.297 12.379 -3.679 1.00 85.31 631 VAL A O 1
ATOM 4939 N N . VAL A 1 632 ? -12.371 10.398 -3.647 1.00 82.88 632 VAL A N 1
ATOM 4940 C CA . VAL A 1 632 ? -11.189 9.588 -3.993 1.00 82.88 632 VAL A CA 1
ATOM 4941 C C . VAL A 1 632 ? -10.876 9.664 -5.491 1.00 82.88 632 VAL A C 1
ATOM 4943 O O . VAL A 1 632 ? -9.706 9.568 -5.875 1.00 82.88 632 VAL A O 1
ATOM 4946 N N . GLY A 1 633 ? -11.898 9.855 -6.326 1.00 75.00 633 GLY A N 1
ATOM 4947 C CA . GLY A 1 633 ? -11.789 10.022 -7.772 1.00 75.00 633 GLY A CA 1
ATOM 4948 C C . GLY A 1 633 ? -11.240 11.384 -8.190 1.00 75.00 633 GLY A C 1
ATOM 4949 O O . GLY A 1 633 ? -10.626 11.477 -9.251 1.00 75.00 633 GLY A O 1
ATOM 4950 N N . ASN A 1 634 ? -11.384 12.421 -7.357 1.00 73.31 634 ASN A N 1
ATOM 4951 C CA . ASN A 1 634 ? -10.854 13.751 -7.643 1.00 73.31 634 ASN A CA 1
ATOM 4952 C C . ASN A 1 634 ? -9.365 13.891 -7.237 1.00 73.31 634 ASN A C 1
ATOM 4954 O O . ASN A 1 634 ? -9.043 13.922 -6.042 1.00 73.31 634 ASN A O 1
ATOM 4958 N N . PRO A 1 635 ? -8.428 14.058 -8.195 1.00 71.62 635 PRO A N 1
ATOM 4959 C CA . PRO A 1 635 ? -7.006 14.197 -7.891 1.00 71.62 635 PRO A CA 1
ATOM 4960 C C . PRO A 1 635 ? -6.661 15.438 -7.059 1.00 71.62 635 PRO A C 1
ATOM 4962 O O . PRO A 1 635 ? -5.673 15.393 -6.327 1.00 71.62 635 PRO A O 1
ATOM 4965 N N . THR A 1 636 ? -7.450 16.520 -7.126 1.00 72.19 636 THR A N 1
ATOM 4966 C CA . THR A 1 636 ? -7.177 17.757 -6.364 1.00 72.19 636 THR A CA 1
ATOM 4967 C C . THR A 1 636 ? -7.342 17.563 -4.861 1.00 72.19 636 THR A C 1
ATOM 4969 O O . THR A 1 636 ? -6.737 18.287 -4.079 1.00 72.19 636 THR A O 1
ATOM 4972 N N . ASN A 1 637 ? -8.119 16.560 -4.445 1.00 72.31 637 ASN A N 1
ATOM 4973 C CA . ASN A 1 637 ? -8.326 16.241 -3.036 1.00 72.31 637 ASN A CA 1
ATOM 4974 C C . ASN A 1 637 ? -7.139 15.476 -2.433 1.00 72.31 637 ASN A C 1
ATOM 4976 O O . ASN A 1 637 ? -7.032 15.356 -1.212 1.00 72.31 637 ASN A O 1
ATOM 4980 N N . LYS A 1 638 ? -6.228 14.929 -3.247 1.00 80.12 638 LYS A N 1
ATOM 4981 C CA . LYS A 1 638 ? -5.069 14.173 -2.759 1.00 80.12 638 LYS A CA 1
ATOM 4982 C C . LYS A 1 638 ? -4.077 15.115 -2.070 1.00 80.12 638 LYS A C 1
ATOM 4984 O O . LYS A 1 638 ? -3.439 15.933 -2.717 1.00 80.12 638 LYS A O 1
ATOM 4989 N N . THR A 1 639 ? -3.876 14.935 -0.766 1.00 75.94 639 THR A N 1
ATOM 4990 C CA . THR A 1 639 ? -3.016 15.825 0.043 1.00 75.94 639 THR A CA 1
ATOM 4991 C C . THR A 1 639 ? -1.702 15.192 0.468 1.00 75.94 639 THR A C 1
ATOM 4993 O O . THR A 1 639 ? -0.683 15.870 0.541 1.00 75.94 639 THR A O 1
ATOM 4996 N N . ASN A 1 640 ? -1.705 13.897 0.783 1.00 75.44 640 ASN A N 1
ATOM 4997 C CA . ASN A 1 640 ? -0.508 13.207 1.249 1.00 75.44 640 ASN A CA 1
ATOM 4998 C C . ASN A 1 640 ? -0.530 11.733 0.840 1.00 75.44 640 ASN A C 1
ATOM 5000 O O . ASN A 1 640 ? -1.592 11.117 0.736 1.00 75.44 640 ASN A O 1
ATOM 5004 N N . SER A 1 641 ? 0.648 11.151 0.654 1.00 77.44 641 SER A N 1
ATOM 5005 C CA . SER A 1 641 ? 0.845 9.719 0.456 1.00 77.44 641 SER A CA 1
ATOM 5006 C C . SER A 1 641 ? 1.951 9.233 1.373 1.00 77.44 641 SER A C 1
ATOM 5008 O O . SER A 1 641 ? 3.021 9.829 1.426 1.00 77.44 641 SER A O 1
ATOM 5010 N N . VAL A 1 642 ? 1.681 8.151 2.091 1.00 79.12 642 VAL A N 1
ATOM 5011 C CA . VAL A 1 642 ? 2.556 7.629 3.134 1.00 79.12 642 VAL A CA 1
ATOM 5012 C C . VAL A 1 642 ? 2.788 6.147 2.875 1.00 79.12 642 VAL A C 1
ATOM 5014 O O . VAL A 1 642 ? 1.826 5.381 2.770 1.00 79.12 642 VAL A O 1
ATOM 5017 N N . LEU A 1 643 ? 4.047 5.722 2.782 1.00 79.94 643 LEU A N 1
ATOM 5018 C CA . LEU A 1 643 ? 4.375 4.306 2.634 1.00 79.94 643 LEU A CA 1
ATOM 5019 C C . LEU A 1 643 ? 4.047 3.543 3.929 1.00 79.94 643 LEU A C 1
ATOM 5021 O O . LEU A 1 643 ? 4.198 4.067 5.040 1.00 79.94 643 LEU A O 1
ATOM 5025 N N . SER A 1 644 ? 3.598 2.296 3.815 1.00 82.88 644 SER A N 1
ATOM 5026 C CA . SER A 1 644 ? 3.426 1.411 4.967 1.00 82.88 644 SER A CA 1
ATOM 5027 C C . SER A 1 644 ? 4.767 1.045 5.605 1.00 82.88 644 SER A C 1
ATOM 5029 O O . SER A 1 644 ? 5.822 1.090 4.970 1.00 82.88 644 SER A O 1
ATOM 5031 N N . GLN A 1 645 ? 4.730 0.636 6.878 1.00 86.75 645 GLN A N 1
ATOM 5032 C CA . GLN A 1 645 ? 5.921 0.198 7.613 1.00 86.75 645 GLN A CA 1
ATOM 5033 C C . GLN A 1 645 ? 6.722 -0.876 6.876 1.00 86.75 645 GLN A C 1
ATOM 5035 O O . GLN A 1 645 ? 7.945 -0.857 6.951 1.00 86.75 645 GLN A O 1
ATOM 5040 N N . ASP A 1 646 ? 6.057 -1.791 6.177 1.00 80.69 646 ASP A N 1
ATOM 5041 C CA . ASP A 1 646 ? 6.660 -2.890 5.419 1.00 80.69 646 ASP A CA 1
ATOM 5042 C C . ASP A 1 646 ? 6.959 -2.566 3.948 1.00 80.69 646 ASP A C 1
ATOM 5044 O O . ASP A 1 646 ? 7.559 -3.383 3.253 1.00 80.69 646 ASP A O 1
ATOM 5048 N N . GLY A 1 647 ? 6.584 -1.377 3.469 1.00 74.38 647 GLY A N 1
ATOM 5049 C CA . GLY A 1 647 ? 6.732 -0.989 2.067 1.00 74.38 647 GLY A CA 1
ATOM 5050 C C . GLY A 1 647 ? 5.782 -1.712 1.107 1.00 74.38 647 GLY A C 1
ATOM 5051 O O . GLY A 1 647 ? 5.924 -1.567 -0.106 1.00 74.38 647 GLY A O 1
ATOM 5052 N N . GLY A 1 648 ? 4.833 -2.500 1.622 1.00 75.25 648 GLY A N 1
ATOM 5053 C CA . GLY A 1 648 ? 3.896 -3.289 0.821 1.00 75.25 648 GLY A CA 1
ATOM 5054 C C . GLY A 1 648 ? 2.737 -2.485 0.229 1.00 75.25 648 GLY A C 1
ATOM 5055 O O . GLY A 1 648 ? 2.126 -2.930 -0.747 1.00 75.25 648 GLY A O 1
ATOM 5056 N N . CYS A 1 649 ? 2.418 -1.315 0.791 1.00 82.12 649 CYS A N 1
ATOM 5057 C CA . CYS A 1 649 ? 1.360 -0.450 0.281 1.00 82.12 649 CYS A CA 1
ATOM 5058 C C . CYS A 1 649 ? 1.613 1.040 0.523 1.00 82.12 649 CYS A C 1
ATOM 5060 O O . CYS A 1 649 ? 2.383 1.432 1.397 1.00 82.12 649 CYS A O 1
ATOM 5062 N N . VAL A 1 650 ? 0.920 1.875 -0.247 1.00 80.69 650 VAL A N 1
ATOM 5063 C CA . VAL A 1 650 ? 0.888 3.329 -0.080 1.00 80.69 650 VAL A CA 1
ATOM 5064 C C . VAL A 1 650 ? -0.494 3.728 0.423 1.00 80.69 650 VAL A C 1
ATOM 5066 O O . VAL A 1 650 ? -1.508 3.416 -0.199 1.00 80.69 650 VAL A O 1
ATOM 5069 N N . MET A 1 651 ? -0.542 4.418 1.559 1.00 87.06 651 MET A N 1
ATOM 5070 C CA . MET A 1 651 ? -1.750 5.043 2.090 1.00 87.06 651 MET A CA 1
ATOM 5071 C C . MET A 1 651 ? -1.853 6.462 1.549 1.00 87.06 651 MET A C 1
ATOM 5073 O O . MET A 1 651 ? -1.025 7.314 1.862 1.00 87.06 651 MET A O 1
ATOM 5077 N N . ILE A 1 652 ? -2.876 6.724 0.750 1.00 84.56 652 ILE A N 1
ATOM 5078 C CA . ILE A 1 652 ? -3.134 8.024 0.141 1.00 84.56 652 ILE A CA 1
ATOM 5079 C C . ILE A 1 652 ? -4.282 8.685 0.895 1.00 84.56 652 ILE A C 1
ATOM 5081 O O . ILE A 1 652 ? -5.359 8.107 1.035 1.00 84.56 652 ILE A O 1
ATOM 5085 N N . THR A 1 653 ? -4.041 9.892 1.396 1.00 88.56 653 THR A N 1
ATOM 5086 C CA . THR A 1 653 ? -5.031 10.705 2.104 1.00 88.56 653 THR A CA 1
ATOM 5087 C C . THR A 1 653 ? -5.638 11.725 1.150 1.00 88.56 653 THR A C 1
ATOM 5089 O O . THR A 1 653 ? -4.915 12.499 0.519 1.00 88.56 653 THR A O 1
ATOM 5092 N N . TYR A 1 654 ? -6.964 11.740 1.098 1.00 87.38 654 TYR A N 1
ATOM 5093 C CA . TYR A 1 654 ? -7.770 12.689 0.345 1.00 87.38 654 TYR A CA 1
ATOM 5094 C C . TYR A 1 654 ? -8.535 13.572 1.326 1.00 87.38 654 TYR A C 1
ATOM 5096 O O . TYR A 1 654 ? -9.166 13.051 2.250 1.00 87.38 654 TYR A O 1
ATOM 5104 N N . LEU A 1 655 ? -8.452 14.888 1.153 1.00 87.81 655 LEU A N 1
ATOM 5105 C CA . LEU A 1 655 ? -9.198 15.868 1.931 1.00 87.81 655 LEU A CA 1
ATOM 5106 C C . LEU A 1 655 ? -10.070 16.692 0.988 1.00 87.81 655 LEU A C 1
ATOM 5108 O O . LEU A 1 655 ? -9.571 17.210 -0.003 1.00 87.81 655 LEU A O 1
ATOM 5112 N N . GLU A 1 656 ? -11.343 16.841 1.334 1.00 84.94 656 GLU A N 1
ATOM 5113 C CA . GLU A 1 656 ? -12.276 17.754 0.675 1.00 84.94 656 GLU A CA 1
ATOM 5114 C C . GLU A 1 656 ? -12.762 18.775 1.718 1.00 84.94 656 GLU A C 1
ATOM 5116 O O . GLU A 1 656 ? -13.680 18.481 2.497 1.00 84.94 656 GLU A O 1
ATOM 5121 N N . PRO A 1 657 ? -12.130 19.962 1.791 1.00 82.12 657 PRO A N 1
ATOM 5122 C CA . PRO A 1 657 ? -12.431 20.957 2.818 1.00 82.12 657 PRO A CA 1
ATOM 5123 C C . PRO A 1 657 ? -13.868 21.467 2.788 1.00 82.12 657 PRO A C 1
ATOM 5125 O O . PRO A 1 657 ? -14.434 21.699 3.847 1.00 82.12 657 PRO A O 1
ATOM 5128 N N . GLN A 1 658 ? -14.486 21.574 1.607 1.00 79.69 658 GLN A N 1
ATOM 5129 C CA . GLN A 1 658 ? -15.834 22.135 1.439 1.00 79.69 658 GLN A CA 1
ATOM 5130 C C . GLN A 1 658 ? -16.907 21.363 2.217 1.00 79.69 658 GLN A C 1
ATOM 5132 O O . GLN A 1 658 ? -17.823 21.955 2.781 1.00 79.69 658 GLN A O 1
ATOM 5137 N N . ARG A 1 659 ? -16.787 20.033 2.262 1.00 83.75 659 ARG A N 1
ATOM 5138 C CA . ARG A 1 659 ? -17.735 19.137 2.944 1.00 83.75 659 ARG A CA 1
ATOM 5139 C C . ARG A 1 659 ? -17.144 18.516 4.215 1.00 83.75 659 ARG A C 1
ATOM 5141 O O . ARG A 1 659 ? -17.787 17.682 4.851 1.00 83.75 659 ARG A O 1
ATOM 5148 N N . GLY A 1 660 ? -15.922 18.906 4.589 1.00 89.00 660 GLY A N 1
ATOM 5149 C CA . GLY A 1 660 ? -15.214 18.381 5.756 1.00 89.00 660 GLY A CA 1
ATOM 5150 C C . GLY A 1 660 ? -14.916 16.886 5.643 1.00 89.00 660 GLY A C 1
ATOM 5151 O O . GLY A 1 660 ? -15.060 16.156 6.622 1.00 89.00 660 GLY A O 1
ATOM 5152 N N . VAL A 1 661 ? -14.558 16.396 4.453 1.00 90.69 661 VAL A N 1
ATOM 5153 C CA . VAL A 1 661 ? -14.394 14.955 4.203 1.00 90.69 661 VAL A CA 1
ATOM 5154 C C . VAL A 1 661 ? -12.925 14.574 4.227 1.00 90.69 661 VAL A C 1
ATOM 5156 O O . VAL A 1 661 ? -12.083 15.199 3.585 1.00 90.69 661 VAL A O 1
ATOM 5159 N N . ARG A 1 662 ? -12.619 13.494 4.944 1.00 93.56 662 ARG A N 1
ATOM 5160 C CA . ARG A 1 662 ? -11.333 12.804 4.897 1.00 93.56 662 ARG A CA 1
ATOM 5161 C C . ARG A 1 662 ? -11.546 11.382 4.398 1.00 93.56 662 ARG A C 1
ATOM 5163 O O . ARG A 1 662 ? -12.230 10.591 5.050 1.00 93.56 662 ARG A O 1
ATOM 5170 N N . ALA A 1 663 ? -10.881 11.026 3.308 1.00 92.12 663 ALA A N 1
ATOM 5171 C CA . ALA A 1 663 ? -10.822 9.661 2.807 1.00 92.12 663 ALA A CA 1
ATOM 5172 C C . ALA A 1 663 ? -9.384 9.131 2.805 1.00 92.12 663 ALA A C 1
ATOM 5174 O O . ALA A 1 663 ? -8.418 9.875 2.634 1.00 92.12 663 ALA A O 1
ATOM 5175 N N . ILE A 1 664 ? -9.232 7.827 3.025 1.00 92.06 664 ILE A N 1
ATOM 5176 C CA . ILE A 1 664 ? -7.952 7.126 2.908 1.00 92.06 664 ILE A CA 1
ATOM 5177 C C . ILE A 1 664 ? -8.134 5.988 1.916 1.00 92.06 664 ILE A C 1
ATOM 5179 O O . ILE A 1 664 ? -8.958 5.096 2.131 1.00 92.06 664 ILE A O 1
ATOM 5183 N N . LYS A 1 665 ? -7.322 6.001 0.865 1.00 90.44 665 LYS A N 1
ATOM 5184 C CA . LYS A 1 665 ? -7.180 4.920 -0.112 1.00 90.44 665 LYS A CA 1
ATOM 5185 C C . LYS A 1 665 ? -5.877 4.181 0.163 1.00 90.44 665 LYS A C 1
ATOM 5187 O O . LYS A 1 665 ? -4.874 4.801 0.509 1.00 90.44 665 LYS A O 1
ATOM 5192 N N . ILE A 1 666 ? -5.874 2.866 0.007 1.00 89.38 666 ILE A N 1
ATOM 5193 C CA . ILE A 1 666 ? -4.660 2.054 0.084 1.00 89.38 666 ILE A CA 1
ATOM 5194 C C . ILE A 1 666 ? -4.385 1.472 -1.295 1.00 89.38 666 ILE A C 1
ATOM 5196 O O . ILE A 1 666 ? -5.201 0.714 -1.817 1.00 89.38 666 ILE A O 1
ATOM 5200 N N . ASP A 1 667 ? -3.205 1.775 -1.827 1.00 81.25 667 ASP A N 1
ATOM 5201 C CA . ASP A 1 667 ? -2.690 1.202 -3.066 1.00 81.25 667 ASP A CA 1
ATOM 5202 C C . ASP A 1 667 ? -1.650 0.129 -2.743 1.00 81.25 667 ASP A C 1
ATOM 5204 O O . ASP A 1 667 ? -0.627 0.389 -2.105 1.00 81.25 667 ASP A O 1
ATOM 5208 N N . ARG A 1 668 ? -1.933 -1.107 -3.152 1.00 82.81 668 ARG A N 1
ATOM 5209 C CA . ARG A 1 668 ? -1.055 -2.278 -3.029 1.00 82.81 668 ARG A CA 1
ATOM 5210 C C . ARG A 1 668 ? -0.660 -2.743 -4.425 1.00 82.81 668 ARG A C 1
ATOM 5212 O O . ARG A 1 668 ? -1.364 -2.471 -5.396 1.00 82.81 668 ARG A O 1
ATOM 5219 N N . GLN A 1 669 ? 0.432 -3.496 -4.542 1.00 63.62 669 GLN A N 1
ATOM 5220 C CA . GLN A 1 669 ? 0.784 -4.125 -5.820 1.00 63.62 669 GLN A CA 1
ATOM 5221 C C . GLN A 1 669 ? -0.367 -5.029 -6.297 1.00 63.62 669 GLN A C 1
ATOM 5223 O O . GLN A 1 669 ? -0.628 -6.067 -5.697 1.00 63.62 669 GLN A O 1
ATOM 5228 N N . GLY A 1 670 ? -1.059 -4.607 -7.359 1.00 62.69 670 GLY A N 1
ATOM 5229 C CA . GLY A 1 670 ? -2.162 -5.346 -7.981 1.00 62.69 670 GLY A CA 1
ATOM 5230 C C . GLY A 1 670 ? -3.553 -5.141 -7.369 1.00 62.69 670 GLY A C 1
ATOM 5231 O O . GLY A 1 670 ? -4.494 -5.750 -7.866 1.00 62.69 670 GLY A O 1
ATOM 5232 N N . ALA A 1 671 ? -3.718 -4.311 -6.329 1.00 79.19 671 ALA A N 1
ATOM 5233 C CA . ALA A 1 671 ? -5.035 -4.021 -5.754 1.00 79.19 671 ALA A CA 1
ATOM 5234 C C . ALA A 1 671 ? -5.087 -2.650 -5.066 1.00 79.19 671 ALA A C 1
ATOM 5236 O O . ALA A 1 671 ? -4.248 -2.335 -4.221 1.00 79.19 671 ALA A O 1
ATOM 5237 N N . SER A 1 672 ? -6.131 -1.882 -5.363 1.00 85.69 672 SER A N 1
ATOM 5238 C CA . SER A 1 672 ? -6.432 -0.590 -4.744 1.00 85.69 672 SER A CA 1
ATOM 5239 C C . SER A 1 672 ? -7.796 -0.651 -4.075 1.00 85.69 672 SER A C 1
ATOM 5241 O O . SER A 1 672 ? -8.721 -1.240 -4.627 1.00 85.69 672 SER A O 1
ATOM 5243 N N . GLY A 1 673 ? -7.934 -0.040 -2.903 1.00 90.62 673 GLY A N 1
ATOM 5244 C CA . GLY A 1 673 ? -9.211 -0.023 -2.196 1.00 90.62 673 GLY A CA 1
ATOM 5245 C C . GLY A 1 673 ? -9.326 1.118 -1.200 1.00 90.62 673 GLY A C 1
ATOM 5246 O O . GLY A 1 673 ? -8.326 1.590 -0.647 1.00 90.62 673 GLY A O 1
ATOM 5247 N N . ILE A 1 674 ? -10.556 1.553 -0.952 1.00 93.69 674 ILE A N 1
ATOM 5248 C CA . ILE A 1 674 ? -10.865 2.516 0.103 1.00 93.69 674 ILE A CA 1
ATOM 5249 C C . ILE A 1 674 ? -10.699 1.827 1.458 1.00 93.69 674 ILE A C 1
ATOM 5251 O O . ILE A 1 674 ? -11.179 0.716 1.691 1.00 93.69 674 ILE A O 1
ATOM 5255 N N . ALA A 1 675 ? -9.982 2.491 2.359 1.00 90.75 675 ALA A N 1
ATOM 5256 C CA . ALA A 1 675 ? -9.797 2.048 3.732 1.00 90.75 675 ALA A CA 1
ATOM 5257 C C . ALA A 1 675 ? -10.727 2.770 4.704 1.00 90.75 675 ALA A C 1
ATOM 5259 O O . ALA A 1 675 ? -11.131 2.174 5.690 1.00 90.75 675 ALA A O 1
ATOM 5260 N N . THR A 1 676 ? -11.049 4.044 4.471 1.00 93.00 676 THR A N 1
ATOM 5261 C CA . THR A 1 676 ? -12.057 4.768 5.258 1.00 93.00 676 THR A CA 1
ATOM 5262 C C . THR A 1 676 ? -12.498 6.031 4.532 1.00 93.00 676 THR A C 1
ATOM 5264 O O . THR A 1 676 ? -11.683 6.666 3.866 1.00 93.00 676 THR A O 1
ATOM 5267 N N . VAL A 1 677 ? -13.750 6.436 4.734 1.00 94.06 677 VAL A N 1
ATOM 5268 C CA . VAL A 1 677 ? -14.269 7.770 4.398 1.00 94.06 677 VAL A CA 1
ATOM 5269 C C . VAL A 1 677 ? -15.008 8.283 5.620 1.00 94.06 677 VAL A C 1
ATOM 5271 O O . VAL A 1 677 ? -15.837 7.561 6.177 1.00 94.06 677 VAL A O 1
ATOM 5274 N N . MET A 1 678 ? -14.664 9.476 6.094 1.00 94.31 678 MET A N 1
ATOM 5275 C CA . MET A 1 678 ? -15.231 10.028 7.318 1.00 94.31 678 MET A CA 1
ATOM 5276 C C . MET A 1 678 ? -15.303 11.547 7.299 1.00 94.31 678 MET A C 1
ATOM 5278 O O . MET A 1 678 ? -14.506 12.213 6.642 1.00 94.31 678 MET A O 1
ATOM 5282 N N . TYR A 1 679 ? -16.234 12.072 8.086 1.00 93.94 679 TYR A N 1
ATOM 5283 C CA . TYR A 1 679 ? -16.312 13.486 8.404 1.00 93.94 679 TYR A CA 1
ATOM 5284 C C . TYR A 1 679 ? -15.209 13.890 9.392 1.00 93.94 679 TYR A C 1
ATOM 5286 O O . TYR A 1 679 ? -14.978 13.211 10.397 1.00 93.94 679 TYR A O 1
ATOM 5294 N N . ASP A 1 680 ? -14.537 14.999 9.109 1.00 90.62 680 ASP A N 1
ATOM 5295 C CA . ASP A 1 680 ? -13.524 15.618 9.955 1.00 90.62 680 ASP A CA 1
ATOM 5296 C C . ASP A 1 680 ? -13.706 17.139 9.948 1.00 90.62 680 ASP A C 1
ATOM 5298 O O . ASP A 1 680 ? -13.217 17.854 9.074 1.00 90.62 680 ASP A O 1
ATOM 5302 N N . GLU A 1 681 ? -14.392 17.630 10.979 1.00 87.81 681 GLU A N 1
ATOM 5303 C CA . GLU A 1 681 ? -14.693 19.050 11.183 1.00 87.81 681 GLU A CA 1
ATOM 5304 C C . GLU A 1 681 ? -13.439 19.937 11.180 1.00 87.81 681 GLU A C 1
ATOM 5306 O O . GLU A 1 681 ? -13.501 21.095 10.789 1.00 87.81 681 GLU A O 1
ATOM 5311 N N . LYS A 1 682 ? -12.263 19.402 11.539 1.00 86.75 682 LYS A N 1
ATOM 5312 C CA . LYS A 1 682 ? -11.006 20.175 11.583 1.00 86.75 682 LYS A CA 1
ATOM 5313 C C . LYS A 1 682 ? -10.471 20.569 10.207 1.00 86.75 682 LYS A C 1
ATOM 5315 O O . LYS A 1 682 ? -9.458 21.268 10.130 1.00 86.75 682 LYS A O 1
ATOM 5320 N N . ILE A 1 683 ? -11.063 20.025 9.149 1.00 85.12 683 ILE A N 1
ATOM 5321 C CA . ILE A 1 683 ? -10.695 20.289 7.758 1.00 85.12 683 ILE A CA 1
ATOM 5322 C C . ILE A 1 683 ? -11.612 21.356 7.157 1.00 85.12 683 ILE A C 1
ATOM 5324 O O . ILE A 1 683 ? -11.201 22.022 6.210 1.00 85.12 683 ILE A O 1
ATOM 5328 N N . LEU A 1 684 ? -12.806 21.566 7.726 1.00 74.69 684 LEU A N 1
ATOM 5329 C CA . LEU A 1 684 ? -13.668 22.670 7.320 1.00 74.69 684 LEU A CA 1
ATOM 5330 C C . LEU A 1 684 ? -12.898 23.985 7.478 1.00 74.69 684 LEU A C 1
ATOM 5332 O O . LEU A 1 684 ? -12.294 24.236 8.523 1.00 74.69 684 LEU A O 1
ATOM 5336 N N . ASN A 1 685 ? -12.919 24.809 6.431 1.00 62.50 685 ASN A N 1
ATOM 5337 C CA . ASN A 1 685 ? -12.262 26.120 6.381 1.00 62.50 685 ASN A CA 1
ATOM 5338 C C . ASN A 1 685 ? -10.724 26.081 6.489 1.00 62.50 685 ASN A C 1
ATOM 5340 O O . ASN A 1 685 ? -10.106 27.059 6.910 1.00 62.50 685 ASN A O 1
ATOM 5344 N N . ARG A 1 686 ? -10.088 24.957 6.134 1.00 57.72 686 ARG A N 1
ATOM 5345 C CA . ARG A 1 686 ? -8.672 24.966 5.745 1.00 57.72 686 ARG A CA 1
ATOM 5346 C C . ARG A 1 686 ? -8.586 25.395 4.283 1.00 57.72 686 ARG A C 1
ATOM 5348 O O . ARG A 1 686 ? -8.728 24.538 3.413 1.00 57.72 686 ARG A O 1
ATOM 5355 N N . ASP A 1 687 ? -8.404 26.693 4.063 1.00 46.22 687 ASP A N 1
ATOM 5356 C CA . ASP A 1 687 ? -7.952 27.229 2.773 1.00 46.22 687 ASP A CA 1
ATOM 5357 C C . ASP A 1 687 ? -6.506 26.801 2.477 1.00 46.22 687 ASP A C 1
ATOM 5359 O O . ASP A 1 687 ? -5.668 26.829 3.418 1.00 46.22 687 ASP A O 1
#

Secondary structure (DSSP, 8-state):
----------------------------------TT--SS---PPPPPPPP----------EE-TT--EESSHHHHHHH----S-EEEEETTSS--B-TTS-B-EEEEE-GGGSHHHHHHHHHHHHTTTGGGS-SSS----S------SGGGTT--SSS--HHHHHHHHHHHHHHHHHHTT---STTSHHHHHHHHHHHHHHHHHHHHHHHHHHHHHHHTT----HHHHHHHHHHHHHHHHHHHHHHHHHHHHHHHHHHTT---HHHHHHHHHHHHHHHHHHHH---HHHHHHHHHHHHHHHHHHTS-HHHHHHHHHHHHHHH-S-HHHHHHHHHHHHTT-TTHHHHHHHHHSHHHHTTT-EE-TTGGGSPEEETTTEEE-HHHHHHS-HHHHHHHHHHHHHHHTTSS-HHHHHHHHHHHHHHHT---HHHHHHHHHHHHHHHT-SSGGG--BTTB-TTTT--HHHHHHHHHIIIIISTT-HHHHHHHHHHHHHTT--SHHHHHHHHHHHHHHHHHHHHHHHHHHHHHHHHHTTSTT--HHHHHHTTT--TTS-HHHHHHHHHHGGGGSHHHHHHHHHHHHHHHHHHHHHHHHSTT-BSSHHHHHHHHHHH-EETTEE--HHHHHHHHHHHHH-GGGEEEEEE-TTSSEEEEEEEEGGGTEEEEEEEETTEEEEEEEEE-GGGTT--

Mean predicted aligned error: 18.79 Å